Protein AF-0000000080633114 (afdb_homodimer)

Sequence (502 aa):
MRGAGLAALSTALRGDDSQHDGRGGWPYPSLVQVAFDLDGTPLLLLSTLADHTKNIARDPRVGLLFDGTAGLAEPLSGPRLSVLGRAERSEEPRHRARFLARHPGAGLYAGFADFSLYAVSVERAHLVAGFGRVRWLDRAELMLPAIPMALAEAEKAILSHMNADHADALRLYATVLAGRSADGAGSWTMTGIDPDGCDLRRSGEMARVDFDHGVENPEDARVTLAGLARQARRSAPGAADGSVDSDDRDGMRGAGLAALSTALRGDDSQHDGRGGWPYPSLVQVAFDLDGTPLLLLSTLADHTKNIARDPRVGLLFDGTAGLAEPLSGPRLSVLGRAERSEEPRHRARFLARHPGAGLYAGFADFSLYAVSVERAHLVAGFGRVRWLDRAELMLPAIPMALAEAEKAILSHMNADHADALRLYATVLAGRSADGAGSWTMTGIDPDGCDLRRSGEMARVDFDHGVENPEDARVTLAGLARQARRSAPGAADGSVDSDDRDG

Structure (mmCIF, N/CA/C/O backbone):
data_AF-0000000080633114-model_v1
#
loop_
_entity.id
_entity.type
_entity.pdbx_description
1 polymer 'DUF2470 domain-containing protein'
#
loop_
_atom_site.group_PDB
_atom_site.id
_atom_site.type_symbol
_atom_site.label_atom_id
_atom_site.label_alt_id
_atom_site.label_comp_id
_atom_site.label_asym_id
_atom_site.label_entity_id
_atom_site.label_seq_id
_atom_site.pdbx_PDB_ins_code
_atom_site.Cartn_x
_atom_site.Cartn_y
_atom_site.Cartn_z
_atom_site.occupancy
_atom_site.B_iso_or_equiv
_atom_site.auth_seq_id
_atom_site.auth_comp_id
_atom_site.auth_asym_id
_atom_site.auth_atom_id
_atom_site.pdbx_PDB_model_num
ATOM 1 N N . MET A 1 1 ? -1.569 12.875 -1.617 1 95.38 1 MET A N 1
ATOM 2 C CA . MET A 1 1 ? -0.627 12.539 -0.555 1 95.38 1 MET A CA 1
ATOM 3 C C . MET A 1 1 ? -1.182 12.93 0.811 1 95.38 1 MET A C 1
ATOM 5 O O . MET A 1 1 ? -1.277 12.086 1.709 1 95.38 1 MET A O 1
ATOM 9 N N . ARG A 1 2 ? -1.649 14.141 0.927 1 95.31 2 ARG A N 1
ATOM 10 C CA . ARG A 1 2 ? -2.002 14.648 2.25 1 95.31 2 ARG A CA 1
ATOM 11 C C . ARG A 1 2 ? -3.316 14.047 2.734 1 95.31 2 ARG A C 1
ATOM 13 O O . ARG A 1 2 ? -3.65 14.148 3.916 1 95.31 2 ARG A O 1
ATOM 20 N N . GLY A 1 3 ? -4.078 13.445 1.856 1 94.69 3 GLY A N 1
ATOM 21 C CA . GLY A 1 3 ? -5.285 12.742 2.264 1 94.69 3 GLY A CA 1
ATOM 22 C C . GLY A 1 3 ? -5.016 11.336 2.762 1 94.69 3 GLY A C 1
ATOM 23 O O . GLY A 1 3 ? -5.902 10.688 3.318 1 94.69 3 GLY A O 1
ATOM 24 N N . ALA A 1 4 ? -3.803 10.875 2.617 1 95.56 4 ALA A N 1
ATOM 25 C CA . ALA A 1 4 ? -3.465 9.492 2.951 1 95.56 4 ALA A CA 1
ATOM 26 C C . ALA A 1 4 ? -3.111 9.352 4.43 1 95.56 4 ALA A C 1
ATOM 28 O O . ALA A 1 4 ? -2.43 10.211 4.992 1 95.56 4 ALA A O 1
ATOM 29 N N . GLY A 1 5 ? -3.59 8.25 5.059 1 96.75 5 GLY A N 1
ATOM 30 C CA . GLY A 1 5 ? -3.244 7.961 6.441 1 96.75 5 GLY A CA 1
ATOM 31 C C . GLY A 1 5 ? -2.188 6.883 6.578 1 96.75 5 GLY A C 1
ATOM 32 O O . GLY A 1 5 ? -1.666 6.652 7.672 1 96.75 5 GLY A O 1
ATOM 33 N N . LEU A 1 6 ? -1.907 6.191 5.461 1 97.31 6 LEU A N 1
ATOM 34 C CA . LEU A 1 6 ? -0.927 5.113 5.395 1 97.31 6 LEU A CA 1
ATOM 35 C C . LEU A 1 6 ? 0.023 5.312 4.219 1 97.31 6 LEU A C 1
ATOM 37 O O . LEU A 1 6 ? -0.33 5.965 3.236 1 97.31 6 LEU A O 1
ATOM 41 N N . ALA A 1 7 ? 1.188 4.805 4.297 1 98.69 7 ALA A N 1
ATOM 42 C CA . ALA A 1 7 ? 2.166 4.738 3.213 1 98.69 7 ALA A CA 1
ATOM 43 C C . ALA A 1 7 ? 3.039 3.494 3.338 1 98.69 7 ALA A C 1
ATOM 45 O O . ALA A 1 7 ? 3.188 2.939 4.43 1 98.69 7 ALA A O 1
ATOM 46 N N . ALA A 1 8 ? 3.492 2.984 2.258 1 98.81 8 ALA A N 1
ATOM 47 C CA . ALA A 1 8 ? 4.586 2.014 2.297 1 98.81 8 ALA A CA 1
ATOM 48 C C . ALA A 1 8 ? 5.934 2.713 2.447 1 98.81 8 ALA A C 1
ATOM 50 O O . ALA A 1 8 ? 6.301 3.553 1.622 1 98.81 8 ALA A O 1
ATOM 51 N N . LEU A 1 9 ? 6.613 2.404 3.498 1 98.94 9 LEU A N 1
ATOM 52 C CA . LEU A 1 9 ? 7.934 2.953 3.787 1 98.94 9 LEU A CA 1
ATOM 53 C C . LEU A 1 9 ? 9.031 2.025 3.277 1 98.94 9 LEU A C 1
ATOM 55 O O . LEU A 1 9 ? 9.086 0.853 3.66 1 98.94 9 LEU A O 1
ATOM 59 N N . SER A 1 10 ? 9.836 2.525 2.379 1 98.88 10 SER A N 1
ATOM 60 C CA . SER A 1 10 ? 11.008 1.793 1.913 1 98.88 10 SER A CA 1
ATOM 61 C C . SER A 1 10 ? 12.273 2.271 2.617 1 98.88 10 SER A C 1
ATOM 63 O O . SER A 1 10 ? 12.547 3.473 2.672 1 98.88 10 SER A O 1
ATOM 65 N N . THR A 1 11 ? 12.992 1.374 3.195 1 98.69 11 THR A N 1
ATOM 66 C CA . THR A 1 11 ? 14.297 1.622 3.795 1 98.69 11 THR A CA 1
ATOM 67 C C . THR A 1 11 ? 15.328 0.637 3.26 1 98.69 11 THR A C 1
ATOM 69 O O . THR A 1 11 ? 15 -0.25 2.471 1 98.69 11 THR A O 1
ATOM 72 N N . ALA A 1 12 ? 16.625 0.875 3.555 1 97.19 12 ALA A N 1
ATOM 73 C CA . ALA A 1 12 ? 17.703 -0.071 3.258 1 97.19 12 ALA A CA 1
ATOM 74 C C . ALA A 1 12 ? 18.062 -0.887 4.492 1 97.19 12 ALA A C 1
ATOM 76 O O . ALA A 1 12 ? 18.438 -0.326 5.527 1 97.19 12 ALA A O 1
ATOM 77 N N . LEU A 1 13 ? 17.938 -2.189 4.332 1 95.88 13 LEU A N 1
ATOM 78 C CA . LEU A 1 13 ? 18.281 -3.035 5.469 1 95.88 13 LEU A CA 1
ATOM 79 C C . LEU A 1 13 ? 19.719 -2.783 5.914 1 95.88 13 LEU A C 1
ATOM 81 O O . LEU A 1 13 ? 20.625 -2.67 5.082 1 95.88 13 LEU A O 1
ATOM 85 N N . ARG A 1 14 ? 20.016 -2.607 7.188 1 90.62 14 ARG A N 1
ATOM 86 C CA . ARG A 1 14 ? 21.328 -2.307 7.73 1 90.62 14 ARG A CA 1
ATOM 87 C C . ARG A 1 14 ? 22.25 -3.521 7.645 1 90.62 14 ARG A C 1
ATOM 89 O O . ARG A 1 14 ? 23.469 -3.377 7.562 1 90.62 14 ARG A O 1
ATOM 96 N N . GLY A 1 15 ? 21.859 -4.668 7.297 1 77.56 15 GLY A N 1
ATOM 97 C CA . GLY A 1 15 ? 22.703 -5.855 7.324 1 77.56 15 GLY A CA 1
ATOM 98 C C . GLY A 1 15 ? 23.312 -6.121 8.688 1 77.56 15 GLY A C 1
ATOM 99 O O . GLY A 1 15 ? 23.203 -5.293 9.594 1 77.56 15 GLY A O 1
ATOM 100 N N . ASP A 1 16 ? 23.453 -7.281 9.062 1 66.81 16 ASP A N 1
ATOM 101 C CA . ASP A 1 16 ? 24.25 -7.605 10.25 1 66.81 16 ASP A CA 1
ATOM 102 C C . ASP A 1 16 ? 25.734 -7.691 9.906 1 66.81 16 ASP A C 1
ATOM 104 O O . ASP A 1 16 ? 26.156 -8.602 9.195 1 66.81 16 ASP A O 1
ATOM 108 N N . ASP A 1 17 ? 26.406 -6.52 10.016 1 55 17 ASP A N 1
ATOM 109 C CA . ASP A 1 17 ? 27.844 -6.453 9.734 1 55 17 ASP A CA 1
ATOM 110 C C . ASP A 1 17 ? 28.547 -7.711 10.219 1 55 17 ASP A C 1
ATOM 112 O O . ASP A 1 17 ? 29.531 -8.148 9.609 1 55 17 ASP A O 1
ATOM 116 N N . SER A 1 18 ? 28.047 -8.172 11.328 1 53.62 18 SER A N 1
ATOM 117 C CA . SER A 1 18 ? 28.75 -9.312 11.898 1 53.62 18 SER A CA 1
ATOM 118 C C . SER A 1 18 ? 28.469 -10.594 11.125 1 53.62 18 SER A C 1
ATOM 120 O O . SER A 1 18 ? 29.281 -11.523 11.117 1 53.62 18 SER A O 1
ATOM 122 N N . GLN A 1 19 ? 27.312 -10.578 10.422 1 54.69 19 GLN A N 1
ATOM 123 C CA . GLN A 1 19 ? 26.938 -11.867 9.852 1 54.69 19 GLN A CA 1
ATOM 124 C C . GLN A 1 19 ? 27.109 -11.875 8.336 1 54.69 19 GLN A C 1
ATOM 126 O O . GLN A 1 19 ? 27.047 -12.93 7.703 1 54.69 19 GLN A O 1
ATOM 131 N N . HIS A 1 20 ? 27.812 -10.875 7.855 1 53.91 20 HIS A N 1
ATOM 132 C CA . HIS A 1 20 ? 28.031 -10.797 6.414 1 53.91 20 HIS A CA 1
ATOM 133 C C . HIS A 1 20 ? 26.906 -11.461 5.645 1 53.91 20 HIS A C 1
ATOM 135 O O . HIS A 1 20 ? 27.141 -12.234 4.715 1 53.91 20 HIS A O 1
ATOM 141 N N . ASP A 1 21 ? 25.719 -11.383 6.137 1 64.19 21 ASP A N 1
ATOM 142 C CA . ASP A 1 21 ? 24.609 -12.164 5.602 1 64.19 21 ASP A CA 1
ATOM 143 C C . ASP A 1 21 ? 24.109 -11.586 4.281 1 64.19 21 ASP A C 1
ATOM 145 O O . ASP A 1 21 ? 23.141 -12.078 3.707 1 64.19 21 ASP A O 1
ATOM 149 N N . GLY A 1 22 ? 25.016 -10.578 3.729 1 72.69 22 GLY A N 1
ATOM 150 C CA . GLY A 1 22 ? 24.703 -10.039 2.412 1 72.69 22 GLY A CA 1
ATOM 151 C C . GLY A 1 22 ? 23.375 -9.305 2.361 1 72.69 22 GLY A C 1
ATOM 152 O O . GLY A 1 22 ? 22.828 -9.062 1.282 1 72.69 22 GLY A O 1
ATOM 153 N N . ARG A 1 23 ? 22.953 -8.914 3.572 1 81.06 23 ARG A N 1
ATOM 154 C CA . ARG A 1 23 ? 21.625 -8.32 3.605 1 81.06 23 ARG A CA 1
ATOM 155 C C . ARG A 1 23 ? 21.703 -6.797 3.604 1 81.06 23 ARG A C 1
ATOM 157 O O . ARG A 1 23 ? 20.703 -6.117 3.363 1 81.06 23 ARG A O 1
ATOM 164 N N . GLY A 1 24 ? 22.922 -6.297 3.807 1 88.81 24 GLY A N 1
ATOM 165 C CA . GLY A 1 24 ? 23.078 -4.848 3.828 1 88.81 24 GLY A CA 1
ATOM 166 C C . GLY A 1 24 ? 22.641 -4.188 2.533 1 88.81 24 GLY A C 1
ATOM 167 O O . GLY A 1 24 ? 22.984 -4.656 1.446 1 88.81 24 GLY A O 1
ATOM 168 N N . GLY A 1 25 ? 21.75 -3.133 2.744 1 91.81 25 GLY A N 1
ATOM 169 C CA . GLY A 1 25 ? 21.328 -2.373 1.574 1 91.81 25 GLY A CA 1
ATOM 170 C C . GLY A 1 25 ? 20.109 -2.943 0.893 1 91.81 25 GLY A C 1
ATOM 171 O O . GLY A 1 25 ? 19.562 -2.344 -0.042 1 91.81 25 GLY A O 1
ATOM 172 N N . TRP A 1 26 ? 19.656 -4.129 1.347 1 96.25 26 TRP A N 1
ATOM 173 C CA . TRP A 1 26 ? 18.469 -4.727 0.742 1 96.25 26 TRP A CA 1
ATOM 174 C C . TRP A 1 26 ? 17.25 -3.809 0.894 1 96.25 26 TRP A C 1
ATOM 176 O O . TRP A 1 26 ? 17 -3.293 1.983 1 96.25 26 TRP A O 1
ATOM 186 N N . PRO A 1 27 ? 16.578 -3.523 -0.233 1 97.94 27 PRO A N 1
ATOM 187 C CA . PRO A 1 27 ? 15.352 -2.744 -0.084 1 97.94 27 PRO A CA 1
ATOM 188 C C . PRO A 1 27 ? 14.336 -3.412 0.847 1 97.94 27 PRO A C 1
ATOM 190 O O . PRO A 1 27 ? 13.992 -4.578 0.652 1 97.94 27 PRO A O 1
ATOM 193 N N . TYR A 1 28 ? 13.891 -2.709 1.896 1 98.19 28 TYR A N 1
ATOM 194 C CA . TYR A 1 28 ? 13 -3.234 2.924 1 98.19 28 TYR A CA 1
ATOM 195 C C . TYR A 1 28 ? 11.734 -2.391 3.033 1 98.19 28 TYR A C 1
ATOM 197 O O . TYR A 1 28 ? 11.789 -1.24 3.475 1 98.19 28 TYR A O 1
ATOM 205 N N . PRO A 1 29 ? 10.594 -2.936 2.578 1 98.81 29 PRO A N 1
ATOM 206 C CA . PRO A 1 29 ? 9.328 -2.213 2.686 1 98.81 29 PRO A CA 1
ATOM 207 C C . PRO A 1 29 ? 8.586 -2.516 3.984 1 98.81 29 PRO A C 1
ATOM 209 O O . PRO A 1 29 ? 8.648 -3.639 4.488 1 98.81 29 PRO A O 1
ATOM 212 N N . SER A 1 30 ? 7.918 -1.579 4.516 1 98.12 30 SER A N 1
ATOM 213 C CA . SER A 1 30 ? 7.043 -1.712 5.676 1 98.12 30 SER A CA 1
ATOM 214 C C . SER A 1 30 ? 5.848 -0.77 5.578 1 98.12 30 SER A C 1
ATOM 216 O O . SER A 1 30 ? 5.82 0.12 4.727 1 98.12 30 SER A O 1
ATOM 218 N N . LEU A 1 31 ? 4.84 -1.037 6.328 1 97.94 31 LEU A N 1
ATOM 219 C CA . LEU A 1 31 ? 3.652 -0.189 6.383 1 97.94 31 LEU A CA 1
ATOM 220 C C . LEU A 1 31 ? 3.727 0.774 7.562 1 97.94 31 LEU A C 1
ATOM 222 O O . LEU A 1 31 ? 4.07 0.372 8.68 1 97.94 31 LEU A O 1
ATOM 226 N N . VAL A 1 32 ? 3.418 2.061 7.312 1 98 32 VAL A N 1
ATOM 227 C CA . VAL A 1 32 ? 3.449 3.041 8.391 1 98 32 VAL A CA 1
ATOM 228 C C . VAL A 1 32 ? 2.207 3.928 8.32 1 98 32 VAL A C 1
ATOM 230 O O . VAL A 1 32 ? 1.637 4.121 7.242 1 98 32 VAL A O 1
ATOM 233 N N . GLN A 1 33 ? 1.797 4.41 9.461 1 97.31 33 GLN A N 1
ATOM 234 C CA . GLN A 1 33 ? 0.871 5.539 9.5 1 97.31 33 GLN A CA 1
ATOM 235 C C . GLN A 1 33 ? 1.598 6.855 9.242 1 97.31 33 GLN A C 1
ATOM 237 O O . GLN A 1 33 ? 2.736 7.039 9.68 1 97.31 33 GLN A O 1
ATOM 242 N N . VAL A 1 34 ? 0.891 7.746 8.539 1 98.62 34 VAL A N 1
ATOM 243 C CA . VAL A 1 34 ? 1.531 9.016 8.203 1 98.62 34 VAL A CA 1
ATOM 244 C C . VAL A 1 34 ? 0.602 10.172 8.555 1 98.62 34 VAL A C 1
ATOM 246 O O . VAL A 1 34 ? -0.614 10.078 8.367 1 98.62 34 VAL A O 1
ATOM 249 N N . ALA A 1 35 ? 1.09 11.164 9.125 1 98.69 35 ALA A N 1
ATOM 250 C CA . ALA A 1 35 ? 0.509 12.5 9.227 1 98.69 35 ALA A CA 1
ATOM 251 C C . ALA A 1 35 ? 1.38 13.531 8.516 1 98.69 35 ALA A C 1
ATOM 253 O O . ALA A 1 35 ? 2.391 13.18 7.898 1 98.69 35 ALA A O 1
ATOM 254 N N . PHE A 1 36 ? 0.929 14.758 8.523 1 98.75 36 PHE A N 1
ATOM 255 C CA . PHE A 1 36 ? 1.673 15.781 7.805 1 98.75 36 PHE A CA 1
ATOM 256 C C . PHE A 1 36 ? 1.752 17.062 8.625 1 98.75 36 PHE A C 1
ATOM 258 O O . PHE A 1 36 ? 0.8 17.422 9.32 1 98.75 36 PHE A O 1
ATOM 265 N N . ASP A 1 37 ? 2.918 17.703 8.555 1 98.56 37 ASP A N 1
ATOM 266 C CA . ASP A 1 37 ? 2.994 19.078 9.031 1 98.56 37 ASP A CA 1
ATOM 267 C C . ASP A 1 37 ? 2.24 20.031 8.094 1 98.56 37 ASP A C 1
ATOM 269 O O . ASP A 1 37 ? 1.74 19.609 7.047 1 98.56 37 ASP A O 1
ATOM 273 N N . LEU A 1 38 ? 2.176 21.328 8.461 1 98.25 38 LEU A N 1
ATOM 274 C CA . LEU A 1 38 ? 1.358 22.281 7.73 1 98.25 38 LEU A CA 1
ATOM 275 C C . LEU A 1 38 ? 1.918 22.516 6.332 1 98.25 38 LEU A C 1
ATOM 277 O O . LEU A 1 38 ? 1.177 22.875 5.414 1 98.25 38 LEU A O 1
ATOM 281 N N . ASP A 1 39 ? 3.223 22.328 6.168 1 97.56 39 ASP A N 1
ATOM 282 C CA . ASP A 1 39 ? 3.828 22.562 4.859 1 97.56 39 ASP A CA 1
ATOM 283 C C . ASP A 1 39 ? 3.826 21.297 4.016 1 97.56 39 ASP A C 1
ATOM 285 O O . ASP A 1 39 ? 4.383 21.266 2.912 1 97.56 39 ASP A O 1
ATOM 289 N N . GLY A 1 40 ? 3.32 20.156 4.535 1 97.88 40 GLY A N 1
ATOM 290 C CA . GLY A 1 40 ? 3.24 18.922 3.768 1 97.88 40 GLY A CA 1
ATOM 291 C C . GLY A 1 40 ? 4.297 17.906 4.156 1 97.88 40 GLY A C 1
ATOM 292 O O . GLY A 1 40 ? 4.332 16.797 3.617 1 97.88 40 GLY A O 1
ATOM 293 N N . THR A 1 41 ? 5.18 18.25 5.109 1 98.56 41 THR A N 1
ATOM 294 C CA . THR A 1 41 ? 6.211 17.312 5.559 1 98.56 41 THR A CA 1
ATOM 295 C C . THR A 1 41 ? 5.586 16.062 6.16 1 98.56 41 THR A C 1
ATOM 297 O O . THR A 1 41 ? 4.785 16.141 7.094 1 98.56 41 THR A O 1
ATOM 300 N N . PRO A 1 42 ? 5.961 14.875 5.625 1 98.88 42 PRO A N 1
ATOM 301 C CA . PRO A 1 42 ? 5.438 13.648 6.23 1 98.88 42 PRO A CA 1
ATOM 302 C C . PRO A 1 42 ? 5.98 13.406 7.637 1 98.88 42 PRO A C 1
ATOM 304 O O . PRO A 1 42 ? 7.16 13.656 7.898 1 98.88 42 PRO A O 1
ATOM 307 N N . LEU A 1 43 ? 5.074 13.031 8.508 1 98.94 43 LEU A N 1
ATOM 308 C CA . LEU A 1 43 ? 5.398 12.695 9.891 1 98.94 43 LEU A CA 1
ATOM 309 C C . LEU A 1 43 ? 5.117 11.219 10.164 1 98.94 43 LEU A C 1
ATOM 311 O O . LEU A 1 43 ? 4.078 10.695 9.758 1 98.94 43 LEU A O 1
ATOM 315 N N . LEU A 1 44 ? 6.051 10.594 10.852 1 98.88 44 LEU A N 1
ATOM 316 C CA . LEU A 1 44 ? 5.949 9.188 11.219 1 98.88 44 LEU A CA 1
ATOM 317 C C . LEU A 1 44 ? 6.125 9.008 12.727 1 98.88 44 LEU A C 1
ATOM 319 O O . LEU A 1 44 ? 6.832 9.781 13.367 1 98.88 44 LEU A O 1
ATOM 323 N N . LEU A 1 45 ? 5.457 8.07 13.289 1 98.56 45 LEU A N 1
ATOM 324 C CA . LEU A 1 45 ? 5.688 7.598 14.648 1 98.56 45 LEU A CA 1
ATOM 325 C C . LEU A 1 45 ? 6.23 6.176 14.656 1 98.56 45 LEU A C 1
ATOM 327 O O . LEU A 1 45 ? 5.508 5.23 14.328 1 98.56 45 LEU A O 1
ATOM 331 N N . LEU A 1 46 ? 7.539 6.062 15.031 1 97.94 46 LEU A N 1
ATOM 332 C CA . LEU A 1 46 ? 8.227 4.793 14.836 1 97.94 46 LEU A CA 1
ATOM 333 C C . LEU A 1 46 ? 8.828 4.289 16.141 1 97.94 46 LEU A C 1
ATOM 335 O O . LEU A 1 46 ? 9.312 5.078 16.953 1 97.94 46 LEU A O 1
ATOM 339 N N . SER A 1 47 ? 8.836 3.016 16.297 1 96.38 47 SER A N 1
ATOM 340 C CA . SER A 1 47 ? 9.492 2.365 17.422 1 96.38 47 SER A CA 1
ATOM 341 C C . SER A 1 47 ? 10.953 2.051 17.109 1 96.38 47 SER A C 1
ATOM 343 O O . SER A 1 47 ? 11.266 1.564 16.016 1 96.38 47 SER A O 1
ATOM 345 N N . THR A 1 48 ? 11.805 2.262 18.062 1 95.12 48 THR A N 1
ATOM 346 C CA . THR A 1 48 ? 13.219 1.939 17.891 1 95.12 48 THR A CA 1
ATOM 347 C C . THR A 1 48 ? 13.422 0.428 17.828 1 95.12 48 THR A C 1
ATOM 349 O O . THR A 1 48 ? 14.5 -0.04 17.438 1 95.12 48 THR A O 1
ATOM 352 N N . LEU A 1 49 ? 12.391 -0.317 18.141 1 94 49 LEU A N 1
ATOM 353 C CA . LEU A 1 49 ? 12.477 -1.772 18.094 1 94 49 LEU A CA 1
ATOM 354 C C . LEU A 1 49 ? 12.211 -2.281 16.672 1 94 49 LEU A C 1
ATOM 356 O O . LEU A 1 49 ? 12.539 -3.426 16.344 1 94 49 LEU A O 1
ATOM 360 N N . ALA A 1 50 ? 11.594 -1.479 15.891 1 94.75 50 ALA A N 1
ATOM 361 C CA . ALA A 1 50 ? 11.219 -1.889 14.539 1 94.75 50 ALA A CA 1
ATOM 362 C C . ALA A 1 50 ? 12.438 -1.902 13.617 1 94.75 50 ALA A C 1
ATOM 364 O O . ALA A 1 50 ? 13.297 -1.025 13.703 1 94.75 50 ALA A O 1
ATOM 365 N N . ASP A 1 51 ? 12.492 -2.83 12.672 1 94.31 51 ASP A N 1
ATOM 366 C CA . ASP A 1 51 ? 13.609 -2.957 11.742 1 94.31 51 ASP A CA 1
ATOM 367 C C . ASP A 1 51 ? 13.758 -1.696 10.891 1 94.31 51 ASP A C 1
ATOM 369 O O . ASP A 1 51 ? 14.867 -1.229 10.648 1 94.31 51 ASP A O 1
ATOM 373 N N . HIS A 1 52 ? 12.617 -1.138 10.453 1 97.31 52 HIS A N 1
ATOM 374 C CA . HIS A 1 52 ? 12.727 0.045 9.602 1 97.31 52 HIS A CA 1
ATOM 375 C C . HIS A 1 52 ? 13.352 1.212 10.367 1 97.31 52 HIS A C 1
ATOM 377 O O . HIS A 1 52 ? 14.023 2.055 9.773 1 97.31 52 HIS A O 1
ATOM 383 N N . THR A 1 53 ? 13.086 1.307 11.695 1 97.88 53 THR A N 1
ATOM 384 C CA . THR A 1 53 ? 13.68 2.379 12.484 1 97.88 53 THR A CA 1
ATOM 385 C C . THR A 1 53 ? 15.188 2.166 12.633 1 97.88 53 THR A C 1
ATOM 387 O O . THR A 1 53 ? 15.969 3.113 12.523 1 97.88 53 THR A O 1
ATOM 390 N N . LYS A 1 54 ? 15.578 0.919 12.867 1 96.75 54 LYS A N 1
ATOM 391 C CA . LYS A 1 54 ? 17 0.588 12.922 1 96.75 54 LYS A CA 1
ATOM 392 C C . LYS A 1 54 ? 17.688 0.872 11.594 1 96.75 54 LYS A C 1
ATOM 394 O O . LYS A 1 54 ? 18.828 1.351 11.555 1 96.75 54 LYS A O 1
ATOM 399 N N . ASN A 1 55 ? 17.047 0.574 10.492 1 97.5 55 ASN A N 1
ATOM 400 C CA . ASN A 1 55 ? 17.562 0.911 9.172 1 97.5 55 ASN A CA 1
ATOM 401 C C . ASN A 1 55 ? 17.781 2.414 9.023 1 97.5 55 ASN A C 1
ATOM 403 O O . ASN A 1 55 ? 18.844 2.844 8.562 1 97.5 55 ASN A O 1
ATOM 407 N N . ILE A 1 56 ? 16.797 3.18 9.445 1 98.31 56 ILE A N 1
ATOM 408 C CA . ILE A 1 56 ? 16.828 4.633 9.312 1 98.31 56 ILE A CA 1
ATOM 409 C C . ILE A 1 56 ? 17.984 5.199 10.133 1 98.31 56 ILE A C 1
ATOM 411 O O . ILE A 1 56 ? 18.641 6.152 9.703 1 98.31 56 ILE A O 1
ATOM 415 N N . ALA A 1 57 ? 18.219 4.609 11.297 1 97.44 57 ALA A N 1
ATOM 416 C CA . ALA A 1 57 ? 19.328 5.047 12.141 1 97.44 57 ALA A CA 1
ATOM 417 C C . ALA A 1 57 ? 20.656 4.887 11.422 1 97.44 57 ALA A C 1
ATOM 419 O O . ALA A 1 57 ? 21.578 5.68 11.625 1 97.44 57 ALA A O 1
ATOM 420 N N . ARG A 1 58 ? 20.781 3.891 10.562 1 95.75 58 ARG A N 1
ATOM 421 C CA . ARG A 1 58 ? 22 3.627 9.82 1 95.75 58 ARG A CA 1
ATOM 422 C C . ARG A 1 58 ? 22.047 4.449 8.531 1 95.75 58 ARG A C 1
ATOM 424 O O . ARG A 1 58 ? 23.109 4.957 8.156 1 95.75 58 ARG A O 1
ATOM 431 N N . ASP A 1 59 ? 21 4.535 7.844 1 96.69 59 ASP A N 1
ATOM 432 C CA . ASP A 1 59 ? 20.828 5.289 6.605 1 96.69 59 ASP A CA 1
ATOM 433 C C . ASP A 1 59 ? 19.484 6.008 6.578 1 96.69 59 ASP A C 1
ATOM 435 O O . ASP A 1 59 ? 18.438 5.379 6.375 1 96.69 59 ASP A O 1
ATOM 439 N N . PRO A 1 60 ? 19.5 7.359 6.754 1 98.06 60 PRO A N 1
ATOM 440 C CA . PRO A 1 60 ? 18.234 8.086 6.93 1 98.06 60 PRO A CA 1
ATOM 441 C C . PRO A 1 60 ? 17.453 8.242 5.629 1 98.06 60 PRO A C 1
ATOM 443 O O . PRO A 1 60 ? 16.344 8.766 5.633 1 98.06 60 PRO A O 1
ATOM 446 N N . ARG A 1 61 ? 18.031 7.773 4.426 1 98.06 61 ARG A N 1
ATOM 447 C CA . ARG A 1 61 ? 17.312 7.836 3.156 1 98.06 61 ARG A CA 1
ATOM 448 C C . ARG A 1 61 ? 16.125 6.887 3.154 1 98.06 61 ARG A C 1
ATOM 450 O O . ARG A 1 61 ? 16.266 5.707 3.492 1 98.06 61 ARG A O 1
ATOM 457 N N . VAL A 1 62 ? 14.953 7.426 2.834 1 98.81 62 VAL A N 1
ATOM 458 C CA . VAL A 1 62 ? 13.742 6.621 2.799 1 98.81 62 VAL A CA 1
ATOM 459 C C . VAL A 1 62 ? 12.922 6.969 1.557 1 98.81 62 VAL A C 1
ATOM 461 O O . VAL A 1 62 ? 13.164 7.996 0.915 1 98.81 62 VAL A O 1
ATOM 464 N N . GLY A 1 63 ? 12.07 6.098 1.157 1 98.81 63 GLY A N 1
ATOM 465 C CA . GLY A 1 63 ? 10.992 6.324 0.209 1 98.81 63 GLY A CA 1
ATOM 466 C C . GLY A 1 63 ? 9.617 6.043 0.79 1 98.81 63 GLY A C 1
ATOM 467 O O . GLY A 1 63 ? 9.438 5.078 1.537 1 98.81 63 GLY A O 1
ATOM 468 N N . LEU A 1 64 ? 8.664 6.871 0.524 1 98.94 64 LEU A N 1
ATOM 469 C CA . LEU A 1 64 ? 7.27 6.68 0.908 1 98.94 64 LEU A CA 1
ATOM 470 C C . LEU A 1 64 ? 6.379 6.566 -0.323 1 98.94 64 LEU A C 1
ATOM 472 O O . LEU A 1 64 ? 6.383 7.449 -1.183 1 98.94 64 LEU A O 1
ATOM 476 N N . LEU A 1 65 ? 5.625 5.449 -0.462 1 98.88 65 LEU A N 1
ATOM 477 C CA . LEU A 1 65 ? 4.648 5.285 -1.533 1 98.88 65 LEU A CA 1
ATOM 478 C C . LEU A 1 65 ? 3.244 5.613 -1.04 1 98.88 65 LEU A C 1
ATOM 480 O O . LEU A 1 65 ? 2.754 5 -0.09 1 98.88 65 LEU A O 1
ATOM 484 N N . PHE A 1 66 ? 2.67 6.59 -1.608 1 98.38 66 PHE A N 1
ATOM 485 C CA . PHE A 1 66 ? 1.263 6.918 -1.409 1 98.38 66 PHE A CA 1
ATOM 486 C C . PHE A 1 66 ? 0.415 6.387 -2.559 1 98.38 66 PHE A C 1
ATOM 488 O O . PHE A 1 66 ? 0.604 6.781 -3.711 1 98.38 66 PHE A O 1
ATOM 495 N N . ASP A 1 67 ? -0.48 5.516 -2.217 1 96.75 67 ASP A N 1
ATOM 496 C CA . ASP A 1 67 ? -1.302 4.785 -3.178 1 96.75 67 ASP A CA 1
ATOM 497 C C . ASP A 1 67 ? -2.703 5.387 -3.268 1 96.75 67 ASP A C 1
ATOM 499 O O . ASP A 1 67 ? -3.498 5.262 -2.334 1 96.75 67 ASP A O 1
ATOM 503 N N . GLY A 1 68 ? -3.02 6.039 -4.367 1 94.19 68 GLY A N 1
ATOM 504 C CA . GLY A 1 68 ? -4.328 6.625 -4.598 1 94.19 68 GLY A CA 1
ATOM 505 C C . GLY A 1 68 ? -5.207 5.785 -5.508 1 94.19 68 GLY A C 1
ATOM 506 O O . GLY A 1 68 ? -6.039 6.324 -6.242 1 94.19 68 GLY A O 1
ATOM 507 N N . THR A 1 69 ? -5.031 4.445 -5.484 1 92.12 69 THR A N 1
ATOM 508 C CA . THR A 1 69 ? -5.688 3.617 -6.488 1 92.12 69 THR A CA 1
ATOM 509 C C . THR A 1 69 ? -6.871 2.865 -5.887 1 92.12 69 THR A C 1
ATOM 511 O O . THR A 1 69 ? -7.547 2.104 -6.578 1 92.12 69 THR A O 1
ATOM 514 N N . ALA A 1 70 ? -7.141 3.076 -4.633 1 85.94 70 ALA A N 1
ATOM 515 C CA . ALA A 1 70 ? -8.203 2.336 -3.955 1 85.94 70 ALA A CA 1
ATOM 516 C C . ALA A 1 70 ? -9.531 2.492 -4.684 1 85.94 70 ALA A C 1
ATOM 518 O O . ALA A 1 70 ? -9.898 3.598 -5.098 1 85.94 70 ALA A O 1
ATOM 519 N N . GLY A 1 71 ? -10.234 1.387 -4.93 1 81.31 71 GLY A N 1
ATOM 520 C CA . GLY A 1 71 ? -11.578 1.414 -5.488 1 81.31 71 GLY A CA 1
ATOM 521 C C . GLY A 1 71 ? -11.594 1.337 -7.004 1 81.31 71 GLY A C 1
ATOM 522 O O . GLY A 1 71 ? -12.656 1.206 -7.609 1 81.31 71 GLY A O 1
ATOM 523 N N . LEU A 1 72 ? -10.461 1.379 -7.621 1 87.12 72 LEU A N 1
ATOM 524 C CA . LEU A 1 72 ? -10.406 1.315 -9.078 1 87.12 72 LEU A CA 1
ATOM 525 C C . LEU A 1 72 ? -10.391 -0.132 -9.562 1 87.12 72 LEU A C 1
ATOM 527 O O . LEU A 1 72 ? -9.695 -0.972 -8.984 1 87.12 72 LEU A O 1
ATOM 531 N N . ALA A 1 73 ? -11.109 -0.413 -10.602 1 84.5 73 ALA A N 1
ATOM 532 C CA . ALA A 1 73 ? -11.117 -1.741 -11.211 1 84.5 73 ALA A CA 1
ATOM 533 C C . ALA A 1 73 ? -9.75 -2.094 -11.781 1 84.5 73 ALA A C 1
ATOM 535 O O . ALA A 1 73 ? -9.32 -3.246 -11.711 1 84.5 73 ALA A O 1
ATOM 536 N N . GLU A 1 74 ? -9.133 -1.027 -12.312 1 89.31 74 GLU A N 1
ATOM 537 C CA . GLU A 1 74 ? -7.75 -1.118 -12.789 1 89.31 74 GLU A CA 1
ATOM 538 C C . GLU A 1 74 ? -6.828 -0.22 -11.969 1 89.31 74 GLU A C 1
ATOM 540 O O . GLU A 1 74 ? -6.609 0.941 -12.328 1 89.31 74 GLU A O 1
ATOM 545 N N . PRO A 1 75 ? -6.285 -0.757 -10.961 1 89.75 75 PRO A N 1
ATOM 546 C CA . PRO A 1 75 ? -5.562 0.079 -10 1 89.75 75 PRO A CA 1
ATOM 547 C C . PRO A 1 75 ? -4.434 0.881 -10.648 1 89.75 75 PRO A C 1
ATOM 549 O O . PRO A 1 75 ? -4.234 2.051 -10.32 1 89.75 75 PRO A O 1
ATOM 552 N N . LEU A 1 76 ? -3.752 0.306 -11.633 1 91.12 76 LEU A N 1
ATOM 553 C CA . LEU A 1 76 ? -2.57 0.975 -12.172 1 91.12 76 LEU A CA 1
ATOM 554 C C . LEU A 1 76 ? -2.969 2.143 -13.07 1 91.12 76 LEU A C 1
ATOM 556 O O . LEU A 1 76 ? -2.113 2.914 -13.508 1 91.12 76 LEU A O 1
ATOM 560 N N . SER A 1 77 ? -4.238 2.314 -13.25 1 91.25 77 SER A N 1
ATOM 561 C CA . SER A 1 77 ? -4.723 3.504 -13.945 1 91.25 77 SER A CA 1
ATOM 562 C C . SER A 1 77 ? -4.844 4.688 -12.992 1 91.25 77 SER A C 1
ATOM 564 O O . SER A 1 77 ? -5.012 5.828 -13.43 1 91.25 77 SER A O 1
ATOM 566 N N . GLY A 1 78 ? -4.742 4.457 -11.719 1 93.62 78 GLY A N 1
ATOM 567 C CA . GLY A 1 78 ? -4.867 5.512 -10.727 1 93.62 78 GLY A CA 1
ATOM 568 C C . GLY A 1 78 ? -3.537 6.141 -10.352 1 93.62 78 GLY A C 1
ATOM 569 O O . GLY A 1 78 ? -2.479 5.656 -10.758 1 93.62 78 GLY A O 1
ATOM 570 N N . PRO A 1 79 ? -3.609 7.215 -9.594 1 95.62 79 PRO A N 1
ATOM 571 C CA . PRO A 1 79 ? -2.385 7.934 -9.234 1 95.62 79 PRO A CA 1
ATOM 572 C C . PRO A 1 79 ? -1.62 7.266 -8.094 1 95.62 79 PRO A C 1
ATOM 574 O O . PRO A 1 79 ? -2.23 6.668 -7.203 1 95.62 79 PRO A O 1
ATOM 577 N N . ARG A 1 80 ? -0.322 7.324 -8.148 1 95.94 80 ARG A N 1
ATOM 578 C CA . ARG A 1 80 ? 0.574 6.961 -7.059 1 95.94 80 ARG A CA 1
ATOM 579 C C . ARG A 1 80 ? 1.764 7.91 -6.984 1 95.94 80 ARG A C 1
ATOM 581 O O . ARG A 1 80 ? 2.16 8.5 -7.996 1 95.94 80 ARG A O 1
ATOM 588 N N . LEU A 1 81 ? 2.23 8.109 -5.84 1 98.12 81 LEU A N 1
ATOM 589 C CA . LEU A 1 81 ? 3.316 9.047 -5.586 1 98.12 81 LEU A CA 1
ATOM 590 C C . LEU A 1 81 ? 4.391 8.414 -4.711 1 98.12 81 LEU A C 1
ATOM 592 O O . LEU A 1 81 ? 4.102 7.941 -3.609 1 98.12 81 LEU A O 1
ATOM 596 N N . SER A 1 82 ? 5.586 8.328 -5.227 1 98.5 82 SER A N 1
ATOM 597 C CA . SER A 1 82 ? 6.762 7.953 -4.449 1 98.5 82 SER A CA 1
ATOM 598 C C . SER A 1 82 ? 7.543 9.18 -3.994 1 98.5 82 SER A C 1
ATOM 600 O O . SER A 1 82 ? 8.047 9.945 -4.82 1 98.5 82 SER A O 1
ATOM 602 N N . VAL A 1 83 ? 7.629 9.359 -2.709 1 98.69 83 VAL A N 1
ATOM 603 C CA . VAL A 1 83 ? 8.328 10.5 -2.137 1 98.69 83 VAL A CA 1
ATOM 604 C C . VAL A 1 83 ? 9.664 10.055 -1.551 1 98.69 83 VAL A C 1
ATOM 606 O O . VAL A 1 83 ? 9.711 9.164 -0.702 1 98.69 83 VAL A O 1
ATOM 609 N N . LEU A 1 84 ? 10.719 10.672 -2.027 1 98.06 84 LEU A N 1
ATOM 610 C CA . LEU A 1 84 ? 12.055 10.367 -1.538 1 98.06 84 LEU A CA 1
ATOM 611 C C . LEU A 1 84 ? 12.562 11.477 -0.625 1 98.06 84 LEU A C 1
ATOM 613 O O . LEU A 1 84 ? 12.477 12.656 -0.964 1 98.06 84 LEU A O 1
ATOM 617 N N . GLY A 1 85 ? 13.047 11.031 0.532 1 98.31 85 GLY A N 1
ATOM 618 C CA . GLY A 1 85 ? 13.562 11.992 1.492 1 98.31 85 GLY A CA 1
ATOM 619 C C . GLY A 1 85 ? 14.398 11.352 2.586 1 98.31 85 GLY A C 1
ATOM 620 O O . GLY A 1 85 ? 14.836 10.211 2.453 1 98.31 85 GLY A O 1
ATOM 621 N N . ARG A 1 86 ? 14.75 12.148 3.629 1 98.69 86 ARG A N 1
ATOM 622 C CA . ARG A 1 86 ? 15.508 11.688 4.785 1 98.69 86 ARG A CA 1
ATOM 623 C C . ARG A 1 86 ? 14.688 11.812 6.066 1 98.69 86 ARG A C 1
ATOM 625 O O . ARG A 1 86 ? 14.133 12.875 6.348 1 98.69 86 ARG A O 1
ATOM 632 N N . ALA A 1 87 ? 14.57 10.688 6.777 1 98.88 87 ALA A N 1
ATOM 633 C CA . ALA A 1 87 ? 13.82 10.664 8.031 1 98.88 87 ALA A CA 1
ATOM 634 C C . ALA A 1 87 ? 14.727 10.984 9.219 1 98.88 87 ALA A C 1
ATOM 636 O O . ALA A 1 87 ? 15.789 10.367 9.375 1 98.88 87 ALA A O 1
ATOM 637 N N . GLU A 1 88 ? 14.281 11.914 10.016 1 98.44 88 GLU A N 1
ATOM 638 C CA . GLU A 1 88 ? 15 12.273 11.234 1 98.44 88 GLU A CA 1
ATOM 639 C C . GLU A 1 88 ? 14.047 12.461 12.406 1 98.44 88 GLU A C 1
ATOM 641 O O . GLU A 1 88 ? 12.914 12.906 12.227 1 98.44 88 GLU A O 1
ATOM 646 N N . ARG A 1 89 ? 14.547 12.188 13.539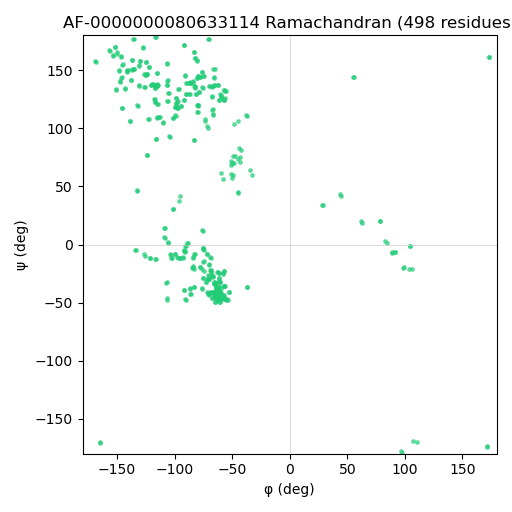 1 98.25 89 ARG A N 1
ATOM 647 C CA . ARG A 1 89 ? 13.742 12.383 14.742 1 98.25 89 ARG A CA 1
ATOM 648 C C . ARG A 1 89 ? 13.375 13.852 14.914 1 98.25 89 ARG A C 1
ATOM 650 O O . ARG A 1 89 ? 14.188 14.742 14.656 1 98.25 89 ARG A O 1
ATOM 657 N N . SER A 1 90 ? 12.148 14.047 15.281 1 98.31 90 SER A N 1
ATOM 658 C CA . SER A 1 90 ? 11.656 15.406 15.516 1 98.31 90 SER A CA 1
ATOM 659 C C . SER A 1 90 ? 11.219 15.594 16.969 1 98.31 90 SER A C 1
ATOM 661 O O . SER A 1 90 ? 10.531 14.742 17.531 1 98.31 90 SER A O 1
ATOM 663 N N . GLU A 1 91 ? 11.594 16.719 17.516 1 96.88 91 GLU A N 1
ATOM 664 C CA . GLU A 1 91 ? 11.164 17.078 18.859 1 96.88 91 GLU A CA 1
ATOM 665 C C . GLU A 1 91 ? 10.156 18.234 18.828 1 96.88 91 GLU A C 1
ATOM 667 O O . GLU A 1 91 ? 9.797 18.781 19.875 1 96.88 91 GLU A O 1
ATOM 672 N N . GLU A 1 92 ? 9.742 18.625 17.656 1 96.94 92 GLU A N 1
ATOM 673 C CA . GLU A 1 92 ? 8.758 19.703 17.5 1 96.94 92 GLU A CA 1
ATOM 674 C C . GLU A 1 92 ? 7.402 19.281 18.047 1 96.94 92 GLU A C 1
ATOM 676 O O . GLU A 1 92 ? 6.758 18.375 17.531 1 96.94 92 GLU A O 1
ATOM 681 N N . PRO A 1 93 ? 6.883 19.938 19.094 1 96.81 93 PRO A N 1
ATOM 682 C CA . PRO A 1 93 ? 5.633 19.531 19.75 1 96.81 93 PRO A CA 1
ATOM 683 C C . PRO A 1 93 ? 4.457 19.469 18.781 1 96.81 93 PRO A C 1
ATOM 685 O O . PRO A 1 93 ? 3.59 18.609 18.906 1 96.81 93 PRO A O 1
ATOM 688 N N . ARG A 1 94 ? 4.422 20.359 17.828 1 97.38 94 ARG A N 1
ATOM 689 C CA . ARG A 1 94 ? 3.326 20.391 16.859 1 97.38 94 ARG A CA 1
ATOM 690 C C . ARG A 1 94 ? 3.266 19.094 16.047 1 97.38 94 ARG A C 1
ATOM 692 O O . ARG A 1 94 ? 2.184 18.656 15.664 1 97.38 94 ARG A O 1
ATOM 699 N N . HIS A 1 95 ? 4.445 18.438 15.781 1 98.56 95 HIS A N 1
ATOM 700 C CA . HIS A 1 95 ? 4.473 17.203 15.016 1 98.56 95 HIS A CA 1
ATOM 701 C C . HIS A 1 95 ? 3.734 16.078 15.75 1 98.56 95 HIS A C 1
ATOM 703 O O . HIS A 1 95 ? 2.943 15.359 15.141 1 98.56 95 HIS A O 1
ATOM 709 N N . ARG A 1 96 ? 3.955 16.016 17.016 1 98 96 ARG A N 1
ATOM 710 C CA . ARG A 1 96 ? 3.273 15 17.828 1 98 96 ARG A CA 1
ATOM 711 C C . ARG A 1 96 ? 1.774 15.273 17.891 1 98 96 ARG A C 1
ATOM 713 O O . ARG A 1 96 ? 0.962 14.359 17.766 1 98 96 ARG A O 1
ATOM 720 N N . ALA A 1 97 ? 1.446 16.5 18.141 1 98.06 97 ALA A N 1
ATOM 721 C CA . ALA A 1 97 ? 0.04 16.875 18.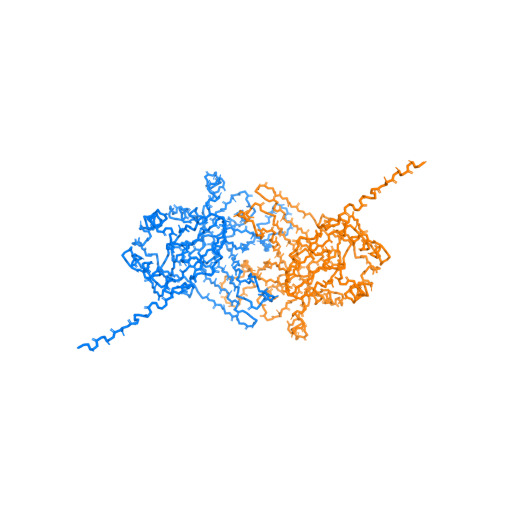25 1 98.06 97 ALA A CA 1
ATOM 722 C C . ALA A 1 97 ? -0.716 16.547 16.969 1 98.06 97 ALA A C 1
ATOM 724 O O . ALA A 1 97 ? -1.804 15.969 17.016 1 98.06 97 ALA A O 1
ATOM 725 N N . ARG A 1 98 ? -0.161 16.875 15.836 1 98.56 98 ARG A N 1
ATOM 726 C CA . ARG A 1 98 ? -0.816 16.641 14.555 1 98.56 98 ARG A CA 1
ATOM 727 C C . ARG A 1 98 ? -0.917 15.148 14.258 1 98.56 98 ARG A C 1
ATOM 729 O O . ARG A 1 98 ? -1.928 14.68 13.727 1 98.56 98 ARG A O 1
ATOM 736 N N . PHE A 1 99 ? 0.166 14.438 14.586 1 98.69 99 PHE A N 1
ATOM 737 C CA . PHE A 1 99 ? 0.125 13 14.367 1 98.69 99 PHE A CA 1
ATOM 738 C C . PHE A 1 99 ? -0.99 12.359 15.18 1 98.69 99 PHE A C 1
ATOM 740 O O . PHE A 1 99 ? -1.773 11.562 14.656 1 98.69 99 PHE A O 1
ATOM 747 N N . LEU A 1 100 ? -1.101 12.719 16.453 1 98 100 LEU A N 1
ATOM 748 C CA . LEU A 1 100 ? -2.057 12.094 17.359 1 98 100 LEU A CA 1
ATOM 749 C C . LEU A 1 100 ? -3.48 12.539 17.031 1 98 100 LEU A C 1
ATOM 751 O O . LEU A 1 100 ? -4.434 11.781 17.234 1 98 100 LEU A O 1
ATOM 755 N N . ALA A 1 101 ? -3.623 13.773 16.547 1 97.69 101 ALA A N 1
ATOM 756 C CA . ALA A 1 101 ? -4.941 14.211 16.094 1 97.69 101 ALA A CA 1
ATOM 757 C C . ALA A 1 101 ? -5.426 13.367 14.914 1 97.69 101 ALA A C 1
ATOM 759 O O . ALA A 1 101 ? -6.598 12.984 14.852 1 97.69 101 ALA A O 1
ATOM 760 N N . ARG A 1 102 ? -4.531 13.039 14.016 1 97.31 102 ARG A N 1
ATOM 761 C CA . ARG A 1 102 ? -4.871 12.273 12.82 1 97.31 102 ARG A CA 1
ATOM 762 C C . ARG A 1 102 ? -5.059 10.797 13.156 1 97.31 102 ARG A C 1
ATOM 764 O O . ARG A 1 102 ? -5.898 10.125 12.555 1 97.31 102 ARG A O 1
ATOM 771 N N . HIS A 1 103 ? -4.223 10.266 14.07 1 97 103 HIS A N 1
ATOM 772 C CA . HIS A 1 103 ? -4.242 8.867 14.484 1 97 103 HIS A CA 1
ATOM 773 C C . HIS A 1 103 ? -4.422 8.742 15.992 1 97 103 HIS A C 1
ATOM 775 O O . HIS A 1 103 ? -3.488 8.359 16.703 1 97 103 HIS A O 1
ATOM 781 N N . PRO A 1 104 ? -5.637 8.938 16.469 1 95.31 104 PRO A N 1
ATOM 782 C CA . PRO A 1 104 ? -5.836 8.93 17.922 1 95.31 104 PRO A CA 1
ATOM 783 C C . PRO A 1 104 ? -5.461 7.598 18.562 1 95.31 104 PRO A C 1
ATOM 785 O O . PRO A 1 104 ? -5.031 7.566 19.719 1 95.31 104 PRO A O 1
ATOM 788 N N . GLY A 1 105 ? -5.566 6.496 17.844 1 93.75 105 GLY A N 1
ATOM 789 C CA . GLY A 1 105 ? -5.184 5.195 18.359 1 93.75 105 GLY A CA 1
ATOM 790 C C . GLY A 1 105 ? -3.713 5.105 18.719 1 93.75 105 GLY A C 1
ATOM 791 O O . GLY A 1 105 ? -3.328 4.301 19.578 1 93.75 105 GLY A O 1
ATOM 792 N N . ALA A 1 106 ? -2.922 5.926 18.109 1 95.44 106 ALA A N 1
ATOM 793 C CA . ALA A 1 106 ? -1.484 5.922 18.375 1 95.44 106 ALA A CA 1
ATOM 794 C C . ALA A 1 106 ? -1.181 6.461 19.766 1 95.44 106 ALA A C 1
ATOM 796 O O . ALA A 1 106 ? -0.077 6.273 20.297 1 95.44 106 ALA A O 1
ATOM 797 N N . GLY A 1 107 ? -2.131 7.148 20.375 1 95.25 107 GLY A N 1
ATOM 798 C CA . GLY A 1 107 ? -1.952 7.637 21.734 1 95.25 107 GLY A CA 1
ATOM 799 C C . GLY A 1 107 ? -1.646 6.531 22.734 1 95.25 107 GLY A C 1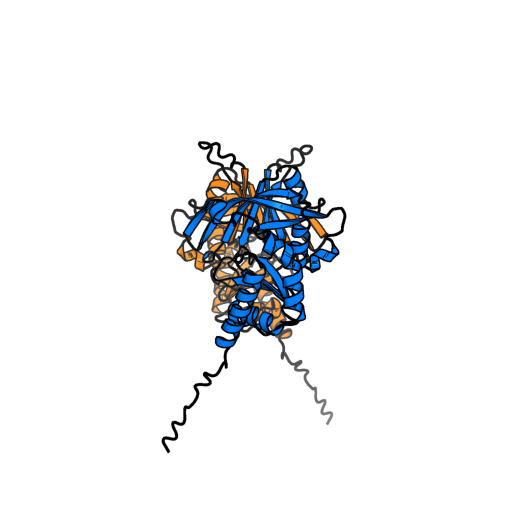
ATOM 800 O O . GLY A 1 107 ? -1.024 6.777 23.766 1 95.25 107 GLY A O 1
ATOM 801 N N . LEU A 1 108 ? -2.025 5.332 22.391 1 91.56 108 LEU A N 1
ATOM 802 C CA . LEU A 1 108 ? -1.829 4.172 23.25 1 91.56 108 LEU A CA 1
ATOM 803 C C . LEU A 1 108 ? -0.347 3.836 23.375 1 91.56 108 LEU A C 1
ATOM 805 O O . LEU A 1 108 ? 0.08 3.27 24.391 1 91.56 108 LEU A O 1
ATOM 809 N N . TYR A 1 109 ? 0.465 4.273 22.359 1 91.81 109 TYR A N 1
ATOM 810 C CA . TYR A 1 109 ? 1.857 3.84 22.406 1 91.81 109 TYR A CA 1
ATOM 811 C C . TYR A 1 109 ? 2.801 5.008 22.156 1 91.81 109 TYR A C 1
ATOM 813 O O . TYR A 1 109 ? 4.02 4.875 22.297 1 91.81 109 TYR A O 1
ATOM 821 N N . ALA A 1 110 ? 2.246 6.133 21.859 1 93.62 110 ALA A N 1
ATOM 822 C CA . ALA A 1 110 ? 3.072 7.285 21.516 1 93.62 110 ALA A CA 1
ATOM 823 C C . ALA A 1 110 ? 3.953 7.699 22.688 1 93.62 110 ALA A C 1
ATOM 825 O O . ALA A 1 110 ? 4.988 8.344 22.5 1 93.62 110 ALA A O 1
ATOM 826 N N . GLY A 1 111 ? 3.549 7.355 23.922 1 92.94 111 GLY A N 1
ATOM 827 C CA . GLY A 1 111 ? 4.289 7.758 25.109 1 92.94 111 GLY A CA 1
ATOM 828 C C . GLY A 1 111 ? 5.332 6.742 25.531 1 92.94 111 GLY A C 1
ATOM 829 O O . GLY A 1 111 ? 6.109 6.992 26.453 1 92.94 111 GLY A O 1
ATOM 830 N N . PHE A 1 112 ? 5.363 5.602 24.875 1 93.56 112 PHE A N 1
ATOM 831 C CA . PHE A 1 112 ? 6.367 4.598 25.203 1 93.56 112 PHE A CA 1
ATOM 832 C C . PHE A 1 112 ? 7.766 5.09 24.844 1 93.56 112 PHE A C 1
ATOM 834 O O . PHE A 1 112 ? 7.941 5.828 23.875 1 93.56 112 PHE A O 1
ATOM 841 N N . ALA A 1 113 ? 8.75 4.637 25.547 1 95.44 113 ALA A N 1
ATOM 842 C CA . ALA A 1 113 ? 10.117 5.121 25.438 1 95.44 113 ALA A CA 1
ATOM 843 C C . ALA A 1 113 ? 10.719 4.762 24.078 1 95.44 113 ALA A C 1
ATOM 845 O O . ALA A 1 113 ? 11.617 5.449 23.578 1 95.44 113 ALA A O 1
ATOM 846 N N . ASP A 1 114 ? 10.242 3.697 23.469 1 95.62 114 ASP A N 1
ATOM 847 C CA . ASP A 1 114 ? 10.844 3.238 22.219 1 95.62 114 ASP A CA 1
ATOM 848 C C . ASP A 1 114 ? 10.172 3.898 21.016 1 95.62 114 ASP A C 1
ATOM 850 O O . ASP A 1 114 ? 10.5 3.586 19.859 1 95.62 114 ASP A O 1
ATOM 854 N N . PHE A 1 115 ? 9.211 4.773 21.281 1 97.19 115 PHE A N 1
ATOM 855 C CA . PHE A 1 115 ? 8.578 5.445 20.156 1 97.19 115 PHE A CA 1
ATOM 856 C C . PHE A 1 115 ? 9.031 6.895 20.062 1 97.19 115 PHE A C 1
ATOM 858 O O . PHE A 1 115 ? 9.188 7.57 21.078 1 97.19 115 PHE A O 1
ATOM 865 N N . SER A 1 116 ? 9.227 7.336 18.844 1 97.88 116 SER A N 1
ATOM 866 C CA . SER A 1 116 ? 9.578 8.727 18.562 1 97.88 116 SER A CA 1
ATOM 867 C C . SER A 1 116 ? 8.953 9.211 17.266 1 97.88 116 SER A C 1
ATOM 869 O O . SER A 1 116 ? 8.656 8.406 16.375 1 97.88 116 SER A O 1
ATOM 871 N N . LEU A 1 117 ? 8.797 10.523 17.25 1 98.62 117 LEU A N 1
ATOM 872 C CA . LEU A 1 117 ? 8.344 11.164 16.016 1 98.62 117 LEU A CA 1
ATOM 873 C C . LEU A 1 117 ? 9.508 11.383 15.055 1 98.62 117 LEU A C 1
ATOM 875 O O . LEU A 1 117 ? 10.602 11.758 15.477 1 98.62 117 LEU A O 1
ATOM 879 N N . TYR A 1 118 ? 9.25 11.055 13.82 1 98.88 118 TYR A N 1
ATOM 880 C CA . TYR A 1 118 ? 10.188 11.344 12.734 1 98.88 118 TYR A CA 1
ATOM 881 C C . TYR A 1 118 ? 9.562 12.258 11.695 1 98.88 118 TYR A C 1
ATOM 883 O O . TYR A 1 118 ? 8.375 12.117 11.367 1 98.88 118 TYR A O 1
ATOM 891 N N . ALA A 1 119 ? 10.281 13.203 11.219 1 98.88 119 ALA A N 1
ATOM 892 C CA . ALA A 1 119 ? 9.922 14.016 10.062 1 98.88 119 ALA A CA 1
ATOM 893 C C . ALA A 1 119 ? 10.758 13.641 8.844 1 98.88 119 ALA A C 1
ATOM 895 O O . ALA A 1 119 ? 11.969 13.406 8.961 1 98.88 119 ALA A O 1
ATOM 896 N N . VAL A 1 120 ? 10.102 13.555 7.707 1 98.88 120 VAL A N 1
ATOM 897 C CA . VAL A 1 120 ? 10.805 13.234 6.469 1 98.88 120 VAL A CA 1
ATOM 898 C C . VAL A 1 120 ? 11.078 14.516 5.684 1 98.88 120 VAL A C 1
ATOM 900 O O . VAL A 1 120 ? 10.148 15.156 5.188 1 98.88 120 VAL A O 1
ATOM 903 N N . SER A 1 121 ? 12.375 14.891 5.613 1 98.38 121 SER A N 1
ATOM 904 C CA . SER A 1 121 ? 12.773 15.984 4.734 1 98.38 121 SER A CA 1
ATOM 905 C C . SER A 1 121 ? 12.742 15.555 3.27 1 98.38 121 SER A C 1
ATOM 907 O O . SER A 1 121 ? 13.656 14.875 2.799 1 98.38 121 SER A O 1
ATOM 909 N N . VAL A 1 122 ? 11.742 16.062 2.527 1 98.06 122 VAL A N 1
ATOM 910 C CA . VAL A 1 122 ? 11.484 15.602 1.164 1 98.06 122 VAL A CA 1
ATOM 911 C C . VAL A 1 122 ? 12.523 16.203 0.216 1 98.06 122 VAL A C 1
ATOM 913 O O . VAL A 1 122 ? 12.805 17.391 0.272 1 98.06 122 VAL A O 1
ATOM 916 N N . GLU A 1 123 ? 13.039 15.383 -0.646 1 96.19 123 GLU A N 1
ATOM 917 C CA . GLU A 1 123 ? 13.984 15.844 -1.66 1 96.19 123 GLU A CA 1
ATOM 918 C C . GLU A 1 123 ? 13.336 15.875 -3.041 1 96.19 123 GLU A C 1
ATOM 920 O O . GLU A 1 123 ? 13.445 16.875 -3.76 1 96.19 123 GLU A O 1
ATOM 925 N N . ARG A 1 124 ? 12.672 14.836 -3.402 1 95.69 124 ARG A N 1
ATOM 926 C CA . ARG A 1 124 ? 11.984 14.727 -4.684 1 95.69 124 ARG A CA 1
ATOM 927 C C . ARG A 1 124 ? 10.852 13.703 -4.609 1 95.69 124 ARG A C 1
ATOM 929 O O . ARG A 1 124 ? 10.766 12.938 -3.648 1 95.69 124 ARG A O 1
ATOM 936 N N . ALA A 1 125 ? 10.055 13.75 -5.578 1 97.44 125 ALA A N 1
ATOM 937 C CA . ALA A 1 125 ? 8.945 12.805 -5.66 1 97.44 125 ALA A CA 1
ATOM 938 C C . ALA A 1 125 ? 8.727 12.336 -7.094 1 97.44 125 ALA A C 1
ATOM 940 O O . ALA A 1 125 ? 9.117 13.023 -8.047 1 97.44 125 ALA A O 1
ATOM 941 N N . HIS A 1 126 ? 8.266 11.188 -7.25 1 97.12 126 HIS A N 1
ATOM 942 C CA . HIS A 1 126 ? 7.938 10.562 -8.531 1 97.12 126 HIS A CA 1
ATOM 943 C C . HIS A 1 126 ? 6.441 10.289 -8.641 1 97.12 126 HIS A C 1
ATOM 945 O O . HIS A 1 126 ? 5.918 9.391 -7.98 1 97.12 126 HIS A O 1
ATOM 951 N N . LEU A 1 127 ? 5.762 11.047 -9.5 1 97.44 127 LEU A N 1
ATOM 952 C CA . LEU A 1 127 ? 4.316 10.945 -9.695 1 97.44 127 LEU A CA 1
ATOM 953 C C . LEU A 1 127 ? 3.994 10.07 -10.898 1 97.44 127 LEU A C 1
ATOM 955 O O . LEU A 1 127 ? 4.523 10.297 -11.992 1 97.44 127 LEU A O 1
ATOM 959 N N . VAL A 1 128 ? 3.211 9.039 -10.656 1 95.62 128 VAL A N 1
ATOM 960 C CA . VAL A 1 128 ? 2.588 8.266 -11.727 1 95.62 128 VAL A CA 1
ATOM 961 C C . VAL A 1 128 ? 1.082 8.516 -11.734 1 95.62 128 VAL A C 1
ATOM 963 O O . VAL A 1 128 ? 0.36 8.039 -10.859 1 95.62 128 VAL A O 1
ATOM 966 N N . ALA A 1 129 ? 0.598 9.289 -12.695 1 92.31 129 ALA A N 1
ATOM 967 C CA . ALA A 1 129 ? -0.794 9.727 -12.781 1 92.31 129 ALA A CA 1
ATOM 968 C C . ALA A 1 129 ? -1.597 8.812 -13.703 1 92.31 129 ALA A C 1
ATOM 970 O O . ALA A 1 129 ? -2.383 9.289 -14.523 1 92.31 129 ALA A O 1
ATOM 971 N N . GLY A 1 130 ? -1.346 7.578 -13.688 1 84.5 130 GLY A N 1
ATOM 972 C CA . GLY A 1 130 ? -1.958 6.602 -14.57 1 84.5 130 GLY A CA 1
ATOM 973 C C . GLY A 1 130 ? -0.987 6.027 -15.586 1 84.5 130 GLY A C 1
ATOM 974 O O . GLY A 1 130 ? 0.228 6.18 -15.445 1 84.5 130 GLY A O 1
ATOM 975 N N . PHE A 1 131 ? -1.584 5.328 -16.484 1 76.88 131 PHE A N 1
ATOM 976 C CA . PHE A 1 131 ? -0.741 4.582 -17.406 1 76.88 131 PHE A CA 1
ATOM 977 C C . PHE A 1 131 ? 0.064 5.527 -18.297 1 76.88 131 PHE A C 1
ATOM 979 O O . PHE A 1 131 ? -0.505 6.285 -19.078 1 76.88 131 PHE A O 1
ATOM 986 N N . GLY A 1 132 ? 1.373 5.484 -18.016 1 75.31 132 GLY A N 1
ATOM 987 C CA . GLY A 1 132 ? 2.287 6.184 -18.906 1 75.31 132 GLY A CA 1
ATOM 988 C C . GLY A 1 132 ? 2.422 7.66 -18.562 1 75.31 132 GLY A C 1
ATOM 989 O O . GLY A 1 132 ? 3.082 8.406 -19.297 1 75.31 132 GLY A O 1
ATOM 990 N N . ARG A 1 133 ? 1.835 8.219 -17.594 1 88.94 133 ARG A N 1
ATOM 991 C CA . ARG A 1 133 ? 1.95 9.602 -17.156 1 88.94 133 ARG A CA 1
ATOM 992 C C . ARG A 1 133 ? 2.816 9.719 -15.906 1 88.94 133 ARG A C 1
ATOM 994 O O . ARG A 1 133 ? 2.314 9.617 -14.789 1 88.94 133 ARG A O 1
ATOM 1001 N N . VAL A 1 134 ? 4.074 9.945 -16.203 1 92.75 134 VAL A N 1
ATOM 1002 C CA . VAL A 1 134 ? 5.074 9.883 -15.148 1 92.75 134 VAL A CA 1
ATOM 1003 C C . VAL A 1 134 ? 5.875 11.18 -15.117 1 92.75 134 VAL A C 1
ATOM 1005 O O . VAL A 1 134 ? 6.234 11.719 -16.172 1 92.75 134 VAL A O 1
ATOM 1008 N N . ARG A 1 135 ? 6.082 11.68 -13.914 1 94.69 135 ARG A N 1
ATOM 1009 C CA . ARG A 1 135 ? 6.832 12.93 -13.766 1 94.69 135 ARG A CA 1
ATOM 1010 C C . ARG A 1 135 ? 7.562 12.969 -12.43 1 94.69 135 ARG A C 1
ATOM 1012 O O . ARG A 1 135 ? 6.98 12.664 -11.383 1 94.69 135 ARG A O 1
ATOM 1019 N N . TRP A 1 136 ? 8.812 13.344 -12.492 1 95 136 TRP A N 1
ATOM 1020 C CA . TRP A 1 136 ? 9.539 13.664 -11.273 1 95 136 TRP A CA 1
ATOM 1021 C C . TRP A 1 136 ? 9.25 15.086 -10.82 1 95 136 TRP A C 1
ATOM 1023 O O . TRP A 1 136 ? 9.203 16.016 -11.641 1 95 136 TRP A O 1
ATOM 1033 N N . LEU A 1 137 ? 9.031 15.234 -9.547 1 96.31 137 LEU A N 1
ATOM 1034 C CA . LEU A 1 137 ? 8.742 16.516 -8.922 1 96.31 137 LEU A CA 1
ATOM 1035 C C . LEU A 1 137 ? 9.859 16.922 -7.965 1 96.31 137 LEU A C 1
ATOM 1037 O O . LEU A 1 137 ? 10.367 16.094 -7.211 1 96.31 137 LEU A O 1
ATOM 1041 N N . ASP A 1 138 ? 10.195 18.203 -8.039 1 95.62 138 ASP A N 1
ATOM 1042 C CA . ASP A 1 138 ? 11.086 18.719 -7.008 1 95.62 138 ASP A CA 1
ATOM 1043 C C . ASP A 1 138 ? 10.32 19.094 -5.742 1 95.62 138 ASP A C 1
ATOM 1045 O O . ASP A 1 138 ? 9.086 19.109 -5.746 1 95.62 138 ASP A O 1
ATOM 1049 N N . ARG A 1 139 ? 11.047 19.281 -4.727 1 95.81 139 ARG A N 1
ATOM 1050 C CA . ARG A 1 139 ? 10.461 19.594 -3.424 1 95.81 139 ARG A CA 1
ATOM 1051 C C . ARG A 1 139 ? 9.508 20.766 -3.521 1 95.81 139 ARG A C 1
ATOM 1053 O O . ARG A 1 139 ? 8.422 20.75 -2.936 1 95.81 139 ARG A O 1
ATOM 1060 N N . ALA A 1 140 ? 9.852 21.781 -4.281 1 95.94 140 ALA A N 1
ATOM 1061 C CA . ALA A 1 140 ? 9.086 23.031 -4.355 1 95.94 140 ALA A CA 1
ATOM 1062 C C . ALA A 1 140 ? 7.738 22.812 -5.039 1 95.94 140 ALA A C 1
ATOM 1064 O O . ALA A 1 140 ? 6.809 23.594 -4.867 1 95.94 140 ALA A O 1
ATOM 1065 N N . GLU A 1 141 ? 7.633 21.75 -5.84 1 95.88 141 GLU A N 1
ATOM 1066 C CA . GLU A 1 141 ? 6.387 21.438 -6.531 1 95.88 141 GLU A CA 1
ATOM 1067 C C . GLU A 1 141 ? 5.441 20.656 -5.633 1 95.88 141 GLU A C 1
ATOM 1069 O O . GLU A 1 141 ? 4.234 20.594 -5.887 1 95.88 141 GLU A O 1
ATOM 1074 N N . LEU A 1 142 ? 5.996 20.047 -4.59 1 95.62 142 LEU A N 1
ATOM 1075 C CA . LEU A 1 142 ? 5.203 19.156 -3.762 1 95.62 142 LEU A CA 1
ATOM 1076 C C . LEU A 1 142 ? 4.883 19.781 -2.414 1 95.62 142 LEU A C 1
ATOM 1078 O O . LEU A 1 142 ? 3.793 19.594 -1.872 1 95.62 142 LEU A O 1
ATOM 1082 N N . MET A 1 143 ? 5.781 20.594 -1.906 1 95.88 143 MET A N 1
ATOM 1083 C CA . MET A 1 143 ? 5.688 21.125 -0.547 1 95.88 143 MET A CA 1
ATOM 1084 C C . MET A 1 143 ? 5.293 22.594 -0.56 1 95.88 143 MET A C 1
ATOM 1086 O O . MET A 1 143 ? 5.516 23.297 -1.549 1 95.88 143 MET A O 1
ATOM 1090 N N . LEU A 1 144 ? 4.699 23.031 0.549 1 94.5 144 LEU A N 1
ATOM 1091 C CA . LEU A 1 144 ? 4.59 24.469 0.779 1 94.5 144 LEU A CA 1
ATOM 1092 C C . LEU A 1 144 ? 5.926 25.047 1.227 1 94.5 144 LEU A C 1
ATOM 1094 O O . LEU A 1 144 ? 6.723 24.359 1.874 1 94.5 144 LEU A O 1
ATOM 1098 N N . PRO A 1 145 ? 6.164 26.266 0.876 1 91.5 145 PRO A N 1
ATOM 1099 C CA . PRO A 1 145 ? 7.492 26.844 1.089 1 91.5 145 PRO A CA 1
ATOM 1100 C C . PRO A 1 145 ? 7.805 27.094 2.564 1 91.5 145 PRO A C 1
ATOM 1102 O O . PRO A 1 145 ? 8.969 27.125 2.957 1 91.5 145 PRO A O 1
ATOM 1105 N N . ALA A 1 146 ? 6.738 27.359 3.357 1 92.94 146 ALA A N 1
ATOM 1106 C CA . ALA A 1 146 ? 6.973 27.625 4.777 1 92.94 146 ALA A CA 1
ATOM 1107 C C . ALA A 1 146 ? 5.746 27.266 5.609 1 92.94 146 ALA A C 1
ATOM 1109 O O . ALA A 1 146 ? 4.645 27.109 5.074 1 92.94 146 ALA A O 1
ATOM 1110 N N . ILE A 1 147 ? 6.004 27.125 6.883 1 95.19 147 ILE A N 1
ATOM 1111 C CA . ILE A 1 147 ? 4.926 26.938 7.844 1 95.19 147 ILE A CA 1
ATOM 1112 C C . ILE A 1 147 ? 4.277 28.281 8.164 1 95.19 147 ILE A C 1
ATOM 1114 O O . ILE A 1 147 ? 4.949 29.203 8.617 1 95.19 147 ILE A O 1
ATOM 1118 N N . PRO A 1 148 ? 3.012 28.422 7.879 1 96.81 148 PRO A N 1
ATOM 1119 C CA . PRO A 1 148 ? 2.354 29.625 8.375 1 96.81 148 PRO A CA 1
ATOM 1120 C C . PRO A 1 148 ? 2.15 29.625 9.883 1 96.81 148 PRO A C 1
ATOM 1122 O O . PRO A 1 148 ? 1.159 29.078 10.375 1 96.81 148 PRO A O 1
ATOM 1125 N N . MET A 1 149 ? 2.951 30.281 10.562 1 97.12 149 MET A N 1
ATOM 1126 C CA . MET A 1 149 ? 3.035 30.156 12.016 1 97.12 149 MET A CA 1
ATOM 1127 C C . MET A 1 149 ? 1.744 30.609 12.68 1 97.12 149 MET A C 1
ATOM 1129 O O . MET A 1 149 ? 1.337 30.062 13.711 1 97.12 149 MET A O 1
ATOM 1133 N N . ALA A 1 150 ? 1.088 31.641 12.125 1 98 150 ALA A N 1
ATOM 1134 C CA . ALA A 1 150 ? -0.167 32.125 12.695 1 98 150 ALA A CA 1
ATOM 1135 C C . ALA A 1 150 ? -1.229 31.016 12.68 1 98 150 ALA A C 1
ATOM 1137 O O . ALA A 1 150 ? -1.955 30.828 13.656 1 98 150 ALA A O 1
ATOM 1138 N N . LEU A 1 151 ? -1.284 30.312 11.602 1 98.38 151 LEU A N 1
ATOM 1139 C CA . LEU A 1 151 ? -2.227 29.219 11.484 1 98.38 151 LEU A CA 1
ATOM 1140 C C . LEU A 1 151 ? -1.812 28.047 12.391 1 98.38 151 LEU A C 1
ATOM 1142 O O . LEU A 1 151 ? -2.654 27.453 13.07 1 98.38 151 LEU A O 1
ATOM 1146 N N . ALA A 1 152 ? -0.524 27.75 12.398 1 98.25 152 ALA A N 1
ATOM 1147 C CA . ALA A 1 152 ? 0.006 26.656 13.211 1 98.25 152 ALA A CA 1
ATOM 1148 C C . ALA A 1 152 ? -0.324 26.859 14.688 1 98.25 152 ALA A C 1
ATOM 1150 O O . ALA A 1 152 ? -0.764 25.922 15.359 1 98.25 152 ALA A O 1
ATOM 1151 N N . GLU A 1 153 ? -0.156 28.062 15.141 1 97.94 153 GLU A N 1
ATOM 1152 C CA . GLU A 1 153 ? -0.372 28.375 16.547 1 97.94 153 GLU A CA 1
ATOM 1153 C C . GLU A 1 153 ? -1.854 28.328 16.906 1 97.94 153 GLU A C 1
ATOM 1155 O O . GLU A 1 153 ? -2.211 28.047 18.047 1 97.94 153 GLU A O 1
ATOM 1160 N N . ALA A 1 154 ? -2.691 28.562 15.938 1 98.31 154 ALA A N 1
ATOM 1161 C CA . ALA A 1 154 ? -4.129 28.625 16.172 1 98.31 154 ALA A CA 1
ATOM 1162 C C . ALA A 1 154 ? -4.789 27.266 15.953 1 98.31 154 ALA A C 1
ATOM 1164 O O . ALA A 1 154 ? -5.969 27.078 16.25 1 98.31 154 ALA A O 1
ATOM 1165 N N . GLU A 1 155 ? -4.105 26.281 15.383 1 98.44 155 GLU A N 1
ATOM 1166 C CA . GLU A 1 155 ? -4.703 25.031 14.914 1 98.44 155 GLU A CA 1
ATOM 1167 C C . GLU A 1 155 ? -5.465 24.328 16.031 1 98.44 155 GLU A C 1
ATOM 1169 O O . GLU A 1 155 ? -6.613 23.922 15.852 1 98.44 155 GLU A O 1
ATOM 1174 N N . LYS A 1 156 ? -4.832 24.219 17.188 1 98 156 LYS A N 1
ATOM 1175 C CA . LYS A 1 156 ? -5.477 23.531 18.297 1 98 156 LYS A CA 1
ATOM 1176 C C . LYS A 1 156 ? -6.828 24.156 18.625 1 98 156 LYS A C 1
ATOM 1178 O O . LYS A 1 156 ? -7.816 23.453 18.812 1 98 156 LYS A O 1
ATOM 1183 N N . ALA A 1 157 ? -6.863 25.453 18.719 1 98.25 157 ALA A N 1
ATOM 1184 C CA . ALA A 1 157 ? -8.094 26.172 19.047 1 98.25 157 ALA A CA 1
ATOM 1185 C C . ALA A 1 157 ? -9.141 26 17.938 1 98.25 157 ALA A C 1
ATOM 1187 O O . ALA A 1 157 ? -10.328 25.844 18.219 1 98.25 157 ALA A O 1
ATOM 1188 N N . ILE A 1 158 ? -8.711 26.062 16.703 1 98.56 158 ILE A N 1
ATOM 1189 C CA . ILE A 1 158 ? -9.609 25.906 15.555 1 98.56 158 ILE A CA 1
ATOM 1190 C C . ILE A 1 158 ? -10.25 24.516 15.602 1 98.56 158 ILE A C 1
ATOM 1192 O O . ILE A 1 158 ? -11.469 24.375 15.484 1 98.56 158 ILE A O 1
ATOM 1196 N N . LEU A 1 159 ? -9.414 23.453 15.789 1 98.62 159 LEU A N 1
ATOM 1197 C CA . LEU A 1 159 ? -9.914 22.094 15.836 1 98.62 159 LEU A CA 1
ATOM 1198 C C . LEU A 1 159 ? -10.898 21.906 16.984 1 98.62 159 LEU A C 1
ATOM 1200 O O . LEU A 1 159 ? -11.961 21.312 16.812 1 98.62 159 LEU A O 1
ATOM 1204 N N . SER A 1 160 ? -10.523 22.453 18.172 1 98.25 160 SER A N 1
ATOM 1205 C CA . SER A 1 160 ? -11.398 22.344 19.328 1 98.25 160 SER A CA 1
ATOM 1206 C C . SER A 1 160 ? -12.75 23.016 19.078 1 98.25 160 SER A C 1
ATOM 1208 O O . SER A 1 160 ? -13.797 22.438 19.359 1 98.25 160 SER A O 1
ATOM 1210 N N . HIS A 1 161 ? -12.773 24.156 18.531 1 98.44 161 HIS A N 1
ATOM 1211 C CA . HIS A 1 161 ? -13.984 24.922 18.25 1 98.44 161 HIS A CA 1
ATOM 1212 C C . HIS A 1 161 ? -14.859 24.203 17.219 1 98.44 161 HIS A C 1
ATOM 1214 O O . HIS A 1 161 ? -16.062 24.016 17.438 1 98.44 161 HIS A O 1
ATOM 1220 N N . MET A 1 162 ? -14.266 23.797 16.125 1 98.62 162 MET A N 1
ATOM 1221 C CA . MET A 1 162 ? -15.008 23.109 15.062 1 98.62 162 MET A CA 1
ATOM 1222 C C . MET A 1 162 ? -15.641 21.828 15.594 1 98.62 162 MET A C 1
ATOM 1224 O O . MET A 1 162 ? -16.812 21.531 15.305 1 98.62 162 MET A O 1
ATOM 1228 N N . ASN A 1 163 ? -14.875 21.047 16.359 1 98.44 163 ASN A N 1
ATOM 1229 C CA . ASN A 1 163 ? -15.344 19.766 16.875 1 98.44 163 ASN A CA 1
ATOM 1230 C C . ASN A 1 163 ? -16.406 19.953 17.953 1 98.44 163 ASN A C 1
ATOM 1232 O O . ASN A 1 163 ? -17.297 19.109 18.094 1 98.44 163 ASN A O 1
ATOM 1236 N N . ALA A 1 164 ? -16.375 21.016 18.688 1 98.19 164 ALA A N 1
ATOM 1237 C CA . ALA A 1 164 ? -17.312 21.266 19.766 1 98.19 164 ALA A CA 1
ATOM 1238 C C . ALA A 1 164 ? -18.609 21.875 19.234 1 98.19 164 ALA A C 1
ATOM 1240 O O . ALA A 1 164 ? -19.703 21.516 19.672 1 98.19 164 ALA A O 1
ATOM 1241 N N . ASP A 1 165 ? -18.516 22.734 18.219 1 98 165 ASP A N 1
ATOM 1242 C CA . ASP A 1 165 ? -19.641 23.625 17.953 1 98 165 ASP A CA 1
ATOM 1243 C C . ASP A 1 165 ? -20.172 23.422 16.547 1 98 165 ASP A C 1
ATOM 1245 O O . ASP A 1 165 ? -21.266 23.906 16.203 1 98 165 ASP A O 1
ATOM 1249 N N . HIS A 1 166 ? -19.438 22.688 15.68 1 98 166 HIS A N 1
ATOM 1250 C CA . HIS A 1 166 ? -19.828 22.672 14.281 1 98 166 HIS A CA 1
ATOM 1251 C C . HIS A 1 166 ? -19.844 21.25 13.727 1 98 166 HIS A C 1
ATOM 1253 O O . HIS A 1 166 ? -19.328 21 12.633 1 98 166 HIS A O 1
ATOM 1259 N N . ALA A 1 167 ? -20.453 20.312 14.477 1 96.56 167 ALA A N 1
ATOM 1260 C CA . ALA A 1 167 ? -20.562 18.906 14.055 1 96.56 167 ALA A CA 1
ATOM 1261 C C . ALA A 1 167 ? -21.328 18.797 12.742 1 96.56 167 ALA A C 1
ATOM 1263 O O . ALA A 1 167 ? -20.984 17.969 11.891 1 96.56 167 ALA A O 1
ATOM 1264 N N . ASP A 1 168 ? -22.312 19.594 12.633 1 95.81 168 ASP A N 1
ATOM 1265 C CA . ASP A 1 168 ? -23.141 19.547 11.43 1 95.81 168 ASP A CA 1
ATOM 1266 C C . ASP A 1 168 ? -22.328 19.953 10.203 1 95.81 168 ASP A C 1
ATOM 1268 O O . ASP A 1 168 ? -22.438 19.344 9.141 1 95.81 168 ASP A O 1
ATOM 1272 N N . ALA A 1 169 ? -21.562 21.016 10.328 1 97.5 169 ALA A N 1
ATOM 1273 C CA . ALA A 1 169 ? -20.703 21.453 9.227 1 97.5 169 ALA A CA 1
ATOM 1274 C C . ALA A 1 169 ? -19.703 20.375 8.844 1 97.5 169 ALA A C 1
ATOM 1276 O O . ALA A 1 169 ? -19.484 20.109 7.664 1 97.5 169 ALA A O 1
ATOM 1277 N N . LEU A 1 170 ? -19.109 19.734 9.836 1 98.19 170 LEU A N 1
ATOM 1278 C CA . LEU A 1 170 ? -18.094 18.703 9.594 1 98.19 170 LEU A CA 1
ATOM 1279 C C . LEU A 1 170 ? -18.703 17.516 8.844 1 98.19 170 LEU A C 1
ATOM 1281 O O . LEU A 1 170 ? -18.078 16.969 7.945 1 98.19 170 LEU A O 1
ATOM 1285 N N . ARG A 1 171 ? -19.891 17.188 9.219 1 97.06 171 ARG A N 1
ATOM 1286 C CA . ARG A 1 171 ? -20.609 16.141 8.508 1 97.06 171 ARG A CA 1
ATOM 1287 C C . ARG A 1 171 ? -20.812 16.516 7.043 1 97.06 171 ARG A C 1
ATOM 1289 O O . ARG A 1 171 ? -20.594 15.688 6.152 1 97.06 171 ARG A O 1
ATOM 1296 N N . LEU A 1 172 ? -21.188 17.734 6.777 1 97.06 172 LEU A N 1
ATOM 1297 C CA . LEU A 1 172 ? -21.422 18.203 5.414 1 97.06 172 LEU A CA 1
ATOM 1298 C C . LEU A 1 172 ? -20.125 18.219 4.617 1 97.06 172 LEU A C 1
ATOM 1300 O O . LEU A 1 172 ? -20.094 17.844 3.445 1 97.06 172 LEU A O 1
ATOM 1304 N N . TYR A 1 173 ? -19.016 18.719 5.293 1 97.94 173 TYR A N 1
ATOM 1305 C CA . TYR A 1 173 ? -17.719 18.688 4.629 1 97.94 173 TYR A CA 1
ATOM 1306 C C . TYR A 1 173 ? -17.391 17.281 4.141 1 97.94 173 TYR A C 1
ATOM 1308 O O . TYR A 1 173 ? -17.047 17.094 2.971 1 97.94 173 TYR A O 1
ATOM 1316 N N . ALA A 1 174 ? -17.578 16.281 5.023 1 97.69 174 ALA A N 1
ATOM 1317 C CA . ALA A 1 174 ? -17.156 14.906 4.754 1 97.69 174 ALA A CA 1
ATOM 1318 C C . ALA A 1 174 ? -18.062 14.258 3.707 1 97.69 174 ALA A C 1
ATOM 1320 O O . ALA A 1 174 ? -17.578 13.617 2.773 1 97.69 174 ALA A O 1
ATOM 1321 N N . THR A 1 175 ? -19.375 14.477 3.766 1 96.5 175 THR A N 1
ATOM 1322 C CA . THR A 1 175 ? -20.312 13.719 2.955 1 96.5 175 THR A CA 1
ATOM 1323 C C . THR A 1 175 ? -20.578 14.422 1.629 1 96.5 175 THR A C 1
ATOM 1325 O O . THR A 1 175 ? -20.625 13.789 0.575 1 96.5 175 THR A O 1
ATOM 1328 N N . VAL A 1 176 ? -20.688 15.75 1.653 1 96.56 176 VAL A N 1
ATOM 1329 C CA . VAL A 1 176 ? -21.062 16.5 0.456 1 96.56 176 VAL A CA 1
ATOM 1330 C C . VAL A 1 176 ? -19.797 16.891 -0.316 1 96.56 176 VAL A C 1
ATOM 1332 O O . VAL A 1 176 ? -19.719 16.703 -1.531 1 96.56 176 VAL A O 1
ATOM 1335 N N . LEU A 1 177 ? -18.859 17.406 0.388 1 96.81 177 LEU A N 1
ATOM 1336 C CA . LEU A 1 177 ? -17.688 17.953 -0.311 1 96.81 177 LEU A CA 1
ATOM 1337 C C . LEU A 1 177 ? -16.656 16.875 -0.576 1 96.81 177 LEU A C 1
ATOM 1339 O O . LEU A 1 177 ? -16.031 16.844 -1.643 1 96.81 177 LEU A O 1
ATOM 1343 N N . ALA A 1 178 ? -16.453 15.922 0.376 1 96.31 178 ALA A N 1
ATOM 1344 C CA . ALA A 1 178 ? -15.414 14.906 0.223 1 96.31 178 ALA A CA 1
ATOM 1345 C C . ALA A 1 178 ? -16.016 13.586 -0.267 1 96.31 178 ALA A C 1
ATOM 1347 O O . ALA A 1 178 ? -15.281 12.633 -0.526 1 96.31 178 ALA A O 1
ATOM 1348 N N . GLY A 1 179 ? -17.344 13.484 -0.311 1 94.31 179 GLY A N 1
ATOM 1349 C CA . GLY A 1 179 ? -18.016 12.359 -0.946 1 94.31 179 GLY A CA 1
ATOM 1350 C C . GLY A 1 179 ? -18.031 11.109 -0.084 1 94.31 179 GLY A C 1
ATOM 1351 O O . GLY A 1 179 ? -18.172 10 -0.596 1 94.31 179 GLY A O 1
ATOM 1352 N N . ARG A 1 180 ? -17.844 11.211 1.197 1 95 180 ARG A N 1
ATOM 1353 C CA . ARG A 1 180 ? -17.906 10.047 2.084 1 95 180 ARG A CA 1
ATOM 1354 C C . ARG A 1 180 ? -19.359 9.688 2.404 1 95 180 ARG A C 1
ATOM 1356 O O . ARG A 1 180 ? -20.25 10.523 2.283 1 95 180 ARG A O 1
ATOM 1363 N N . SER A 1 181 ? -19.516 8.484 2.787 1 91.94 181 SER A N 1
ATOM 1364 C CA . SER A 1 181 ? -20.859 8.016 3.104 1 91.94 181 SER A CA 1
ATOM 1365 C C . SER A 1 181 ? -21.422 8.734 4.328 1 91.94 181 SER A C 1
ATOM 1367 O O . SER A 1 181 ? -20.703 8.969 5.301 1 91.94 181 SER A O 1
ATOM 1369 N N . ALA A 1 182 ? -22.688 8.984 4.277 1 90.19 182 ALA A N 1
ATOM 1370 C CA . ALA A 1 182 ? -23.375 9.594 5.41 1 90.19 182 ALA A CA 1
ATOM 1371 C C . ALA A 1 182 ? -23.641 8.57 6.508 1 90.19 182 ALA A C 1
ATOM 1373 O O . ALA A 1 182 ? -23.859 8.93 7.668 1 90.19 182 ALA A O 1
ATOM 1374 N N . ASP A 1 183 ? -23.547 7.375 5.922 1 85.56 183 ASP A N 1
ATOM 1375 C CA . ASP A 1 183 ? -23.875 6.289 6.84 1 85.56 183 ASP A CA 1
ATOM 1376 C C . ASP A 1 183 ? -22.625 5.762 7.535 1 85.56 183 ASP A C 1
ATOM 1378 O O . ASP A 1 183 ? -21.547 5.746 6.949 1 85.56 183 ASP A O 1
ATOM 1382 N N . GLY A 1 184 ? -22.562 5.738 8.812 1 81.94 184 GLY A N 1
ATOM 1383 C CA . GLY A 1 184 ? -21.453 5.191 9.578 1 81.94 184 GLY A CA 1
ATOM 1384 C C . GLY A 1 184 ? -21.578 5.445 11.07 1 81.94 184 GLY A C 1
ATOM 1385 O O . GLY A 1 184 ? -22.359 6.293 11.492 1 81.94 184 GLY A O 1
ATOM 1386 N N . ALA A 1 185 ? -20.844 4.664 11.656 1 84.88 185 ALA A N 1
ATOM 1387 C CA . ALA A 1 185 ? -20.859 4.812 13.109 1 84.88 185 ALA A CA 1
ATOM 1388 C C . ALA A 1 185 ? -20 5.992 13.547 1 84.88 185 ALA A C 1
ATOM 1390 O O . ALA A 1 185 ? -18.922 6.223 12.992 1 84.88 185 ALA A O 1
ATOM 1391 N N . GLY A 1 186 ? -20.531 6.816 14.383 1 89.56 186 GLY A N 1
ATOM 1392 C CA . GLY A 1 186 ? -19.766 7.902 14.961 1 89.56 186 GLY A CA 1
ATOM 1393 C C . GLY A 1 186 ? -19.953 9.219 14.234 1 89.56 186 GLY A C 1
ATOM 1394 O O . GLY A 1 186 ? -20.812 9.328 13.352 1 89.56 186 GLY A O 1
ATOM 1395 N N . SER A 1 187 ? -19.219 10.234 14.719 1 94.44 187 SER A N 1
ATOM 1396 C CA . SER A 1 187 ? -19.297 11.578 14.148 1 94.44 187 SER A CA 1
ATOM 1397 C C . SER A 1 187 ? -17.984 11.984 13.516 1 94.44 187 SER A C 1
ATOM 1399 O O . SER A 1 187 ? -16.922 11.516 13.93 1 94.44 187 SER A O 1
ATOM 1401 N N . TRP A 1 188 ? -18.125 12.758 12.492 1 97.44 188 TRP A N 1
ATOM 1402 C CA . TRP A 1 188 ? -16.922 13.32 11.883 1 97.44 188 TRP A CA 1
ATOM 1403 C C . TRP A 1 188 ? -16.281 14.352 12.797 1 97.44 188 TRP A C 1
ATOM 1405 O O . TRP A 1 188 ? -16.969 15.156 13.43 1 97.44 188 TRP A O 1
ATOM 1415 N N . THR A 1 189 ? -15 14.305 12.922 1 97.94 189 THR A N 1
ATOM 1416 C CA . THR A 1 189 ? -14.203 15.281 13.648 1 97.94 189 THR A CA 1
ATOM 1417 C C . THR A 1 189 ? -13.117 15.875 12.758 1 97.94 189 THR A C 1
ATOM 1419 O O . THR A 1 189 ? -12.633 15.203 11.844 1 97.94 189 THR A O 1
ATOM 1422 N N . MET A 1 190 ? -12.82 17.125 12.992 1 98.69 190 MET A N 1
ATOM 1423 C CA . MET A 1 190 ? -11.688 17.75 12.312 1 98.69 190 MET A CA 1
ATOM 1424 C C . MET A 1 190 ? -10.375 17.406 13.016 1 98.69 190 MET A C 1
ATOM 1426 O O . MET A 1 190 ? -10.266 17.547 14.234 1 98.69 190 MET A O 1
ATOM 1430 N N . THR A 1 191 ? -9.383 16.938 12.227 1 98.56 191 THR A N 1
ATOM 1431 C CA . THR A 1 191 ? -8.156 16.453 12.836 1 98.56 191 THR A CA 1
ATOM 1432 C C . THR A 1 191 ? -6.961 17.312 12.414 1 98.56 191 THR A C 1
ATOM 1434 O O . THR A 1 191 ? -5.871 17.188 12.977 1 98.56 191 THR A O 1
ATOM 1437 N N . GLY A 1 192 ? -7.125 18.125 11.453 1 98.56 192 GLY A N 1
ATOM 1438 C CA . GLY A 1 192 ? -6.039 18.984 11.008 1 98.56 192 GLY A CA 1
ATOM 1439 C C . GLY A 1 192 ? -6.492 20.062 10.047 1 98.56 192 GLY A C 1
ATOM 1440 O O . GLY A 1 192 ? -7.566 19.969 9.445 1 98.56 192 GLY A O 1
ATOM 1441 N N . ILE A 1 193 ? -5.734 21.094 9.961 1 98.69 193 ILE A N 1
ATOM 1442 C CA . ILE A 1 193 ? -5.914 22.172 8.984 1 98.69 193 ILE A CA 1
ATOM 1443 C C . ILE A 1 193 ? -4.555 22.672 8.516 1 98.69 193 ILE A C 1
ATOM 1445 O O . ILE A 1 193 ? -3.613 22.781 9.305 1 98.69 193 ILE A O 1
ATOM 1449 N N . ASP A 1 194 ? -4.398 22.828 7.285 1 98.38 194 ASP A N 1
ATOM 1450 C CA . ASP A 1 194 ? -3.225 23.438 6.66 1 98.38 194 ASP A CA 1
ATOM 1451 C C . ASP A 1 194 ? -3.633 24.438 5.57 1 98.38 194 ASP A C 1
ATOM 1453 O O . ASP A 1 194 ? -4.824 24.625 5.316 1 98.38 194 ASP A O 1
ATOM 1457 N N . PRO A 1 195 ? -2.695 25.109 4.973 1 98.31 195 PRO A N 1
ATOM 1458 C CA . PRO A 1 195 ? -3.068 26.188 4.039 1 98.31 195 PRO A CA 1
ATOM 1459 C C . PRO A 1 195 ? -3.955 25.688 2.9 1 98.31 195 PRO A C 1
ATOM 1461 O O . PRO A 1 195 ? -4.762 26.438 2.363 1 98.31 195 PRO A O 1
ATOM 1464 N N . ASP A 1 196 ? -3.865 24.422 2.59 1 97.94 196 ASP A N 1
ATOM 1465 C CA . ASP A 1 196 ? -4.508 23.953 1.369 1 97.94 196 ASP A CA 1
ATOM 1466 C C . ASP A 1 196 ? -5.805 23.203 1.685 1 97.94 196 ASP A C 1
ATOM 1468 O O . ASP A 1 196 ? -6.547 22.828 0.775 1 97.94 196 ASP A O 1
ATOM 1472 N N . GLY A 1 197 ? -6.055 22.938 2.988 1 98.5 197 GLY A N 1
ATOM 1473 C CA . GLY A 1 197 ? -7.27 22.203 3.301 1 98.5 197 GLY A CA 1
ATOM 1474 C C . GLY A 1 197 ? -7.352 21.766 4.754 1 98.5 197 GLY A C 1
ATOM 1475 O O . GLY A 1 197 ? -6.562 22.219 5.586 1 98.5 197 GLY A O 1
ATOM 1476 N N . CYS A 1 198 ? -8.398 20.984 5.012 1 98.69 198 CYS A N 1
ATOM 1477 C CA . CYS A 1 198 ? -8.562 20.422 6.348 1 98.69 198 CYS A CA 1
ATOM 1478 C C . CYS A 1 198 ? -8.812 18.922 6.281 1 98.69 198 CYS A C 1
ATOM 1480 O O . CYS A 1 198 ? -9.156 18.391 5.227 1 98.69 198 CYS A O 1
ATOM 1482 N N . ASP A 1 199 ? -8.539 18.266 7.355 1 98.69 199 ASP A N 1
ATOM 1483 C CA . ASP A 1 199 ? -8.617 16.812 7.469 1 98.69 199 ASP A CA 1
ATOM 1484 C C . ASP A 1 199 ? -9.703 16.406 8.461 1 98.69 199 ASP A C 1
ATOM 1486 O O . ASP A 1 199 ? -9.852 17.016 9.523 1 98.69 199 ASP A O 1
ATOM 1490 N N . LEU A 1 200 ? -10.445 15.414 8.078 1 98.44 200 LEU A N 1
ATOM 1491 C CA . LEU A 1 200 ? -11.539 14.891 8.891 1 98.44 200 LEU A CA 1
ATOM 1492 C C . LEU A 1 200 ? -11.367 13.391 9.125 1 98.44 200 LEU A C 1
ATOM 1494 O O . LEU A 1 200 ? -10.672 12.719 8.359 1 98.44 200 LEU A O 1
ATOM 1498 N N . ARG A 1 201 ? -11.977 12.945 10.18 1 96.81 201 ARG A N 1
ATOM 1499 C CA . ARG A 1 201 ? -11.93 11.523 10.508 1 96.81 201 ARG A CA 1
ATOM 1500 C C . ARG A 1 201 ? -13.234 11.062 11.156 1 96.81 201 ARG A C 1
ATOM 1502 O O . ARG A 1 201 ? -13.859 11.82 11.906 1 96.81 201 ARG A O 1
ATOM 1509 N N . ARG A 1 202 ? -13.625 9.867 10.852 1 95.25 202 ARG A N 1
ATOM 1510 C CA . ARG A 1 202 ? -14.734 9.18 11.508 1 95.25 202 ARG A CA 1
ATOM 1511 C C . ARG A 1 202 ? -14.469 7.68 11.609 1 95.25 202 ARG A C 1
ATOM 1513 O O . ARG A 1 202 ? -14.438 6.98 10.594 1 95.25 202 ARG A O 1
ATOM 1520 N N . SER A 1 203 ? -14.375 7.102 12.797 1 87.38 203 SER A N 1
ATOM 1521 C CA . SER A 1 203 ? -14.234 5.672 13.047 1 87.38 203 SER A CA 1
ATOM 1522 C C . SER A 1 203 ? -13.211 5.043 12.102 1 87.38 203 SER A C 1
ATOM 1524 O O . SER A 1 203 ? -13.492 4.02 11.469 1 87.38 203 SER A O 1
ATOM 1526 N N . GLY A 1 204 ? -12.078 5.691 11.852 1 86.69 204 GLY A N 1
ATOM 1527 C CA . GLY A 1 204 ? -11.016 5.137 11.039 1 86.69 204 GLY A CA 1
ATOM 1528 C C . GLY A 1 204 ? -11.031 5.648 9.609 1 86.69 204 GLY A C 1
ATOM 1529 O O . GLY A 1 204 ? -10.047 5.5 8.875 1 86.69 204 GLY A O 1
ATOM 1530 N N . GLU A 1 205 ? -12.156 6.156 9.211 1 92.31 205 GLU A N 1
ATOM 1531 C CA . GLU A 1 205 ? -12.25 6.77 7.891 1 92.31 205 GLU A CA 1
ATOM 1532 C C . GLU A 1 205 ? -11.688 8.188 7.898 1 92.31 205 GLU A C 1
ATOM 1534 O O . GLU A 1 205 ? -11.891 8.938 8.852 1 92.31 205 GLU A O 1
ATOM 1539 N N . MET A 1 206 ? -11.055 8.492 6.797 1 95.31 206 MET A N 1
ATOM 1540 C CA . MET A 1 206 ? -10.461 9.82 6.672 1 95.31 206 MET A CA 1
ATOM 1541 C C . MET A 1 206 ? -11.016 10.547 5.453 1 95.31 206 MET A C 1
ATOM 1543 O O . MET A 1 206 ? -11.445 9.914 4.484 1 95.31 206 MET A O 1
ATOM 1547 N N . ALA A 1 207 ? -11 11.836 5.547 1 97 207 ALA A N 1
ATOM 1548 C CA . ALA A 1 207 ? -11.414 12.695 4.438 1 97 207 ALA A CA 1
ATOM 1549 C C . ALA A 1 207 ? -10.625 14 4.43 1 97 207 ALA A C 1
ATOM 1551 O O . ALA A 1 207 ? -10.32 14.555 5.488 1 97 207 ALA A O 1
ATOM 1552 N N . ARG A 1 208 ? -10.281 14.414 3.266 1 98.06 208 ARG A N 1
ATOM 1553 C CA . ARG A 1 208 ? -9.648 15.719 3.088 1 98.06 208 ARG A CA 1
ATOM 1554 C C . ARG A 1 208 ? -10.523 16.641 2.24 1 98.06 208 ARG A C 1
ATOM 1556 O O . ARG A 1 208 ? -11.102 16.203 1.242 1 98.06 208 ARG A O 1
ATOM 1563 N N . VAL A 1 209 ? -10.664 17.859 2.691 1 98.31 209 VAL A N 1
ATOM 1564 C CA . VAL A 1 209 ? -11.375 18.906 1.953 1 98.31 209 VAL A CA 1
ATOM 1565 C C . VAL A 1 209 ? -10.398 20 1.559 1 98.31 209 VAL A C 1
ATOM 1567 O O . VAL A 1 209 ? -9.805 20.656 2.422 1 98.31 209 VAL A O 1
ATOM 1570 N N . ASP A 1 210 ? -10.297 20.234 0.288 1 97.62 210 ASP A N 1
ATOM 1571 C CA . ASP A 1 210 ? -9.367 21.234 -0.214 1 97.62 210 ASP A CA 1
ATOM 1572 C C . ASP A 1 210 ? -9.984 22.641 -0.168 1 97.62 210 ASP A C 1
ATOM 1574 O O . ASP A 1 210 ? -11.18 22.797 -0.442 1 97.62 210 ASP A O 1
ATOM 1578 N N . PHE A 1 211 ? -9.133 23.531 0.206 1 98.12 211 PHE A N 1
ATOM 1579 C CA . PHE A 1 211 ? -9.523 24.938 0.097 1 98.12 211 PHE A CA 1
ATOM 1580 C C . PHE A 1 211 ? -9.312 25.453 -1.322 1 98.12 211 PHE A C 1
ATOM 1582 O O . PHE A 1 211 ? -8.57 24.844 -2.102 1 98.12 211 PHE A O 1
ATOM 1589 N N . ASP A 1 212 ? -9.945 26.516 -1.668 1 96.12 212 ASP A N 1
ATOM 1590 C CA . ASP A 1 212 ? -9.82 27.078 -3.006 1 96.12 212 ASP A CA 1
ATOM 1591 C C . ASP A 1 212 ? -8.703 28.125 -3.057 1 96.12 212 ASP A C 1
ATOM 1593 O O . ASP A 1 212 ? -8.398 28.672 -4.121 1 96.12 212 ASP A O 1
ATOM 1597 N N . HIS A 1 213 ? -8.141 28.406 -1.903 1 96.69 213 HIS A N 1
ATOM 1598 C CA . HIS A 1 213 ? -7.008 29.312 -1.787 1 96.69 213 HIS A CA 1
ATOM 1599 C C . HIS A 1 213 ? -6.141 28.953 -0.581 1 96.69 213 HIS A C 1
ATOM 1601 O O . HIS A 1 213 ? -6.531 28.125 0.247 1 96.69 213 HIS A O 1
ATOM 1607 N N . GLY A 1 214 ? -4.961 29.594 -0.503 1 96.94 214 GLY A N 1
ATOM 1608 C CA . GLY A 1 214 ? -4.055 29.344 0.608 1 96.94 214 GLY A CA 1
ATOM 1609 C C . GLY A 1 214 ? -4.445 30.094 1.871 1 96.94 214 GLY A C 1
ATOM 1610 O O . GLY A 1 214 ? -4.434 31.312 1.897 1 96.94 214 GLY A O 1
ATOM 1611 N N . VAL A 1 215 ? -4.832 29.328 2.902 1 97.94 215 VAL A N 1
ATOM 1612 C CA . VAL A 1 215 ? -5.184 29.891 4.203 1 97.94 215 VAL A CA 1
ATOM 1613 C C . VAL A 1 215 ? -3.926 30.047 5.055 1 97.94 215 VAL A C 1
ATOM 1615 O O . VAL A 1 215 ? -3.174 29.078 5.242 1 97.94 215 VAL A O 1
ATOM 1618 N N . GLU A 1 216 ? -3.756 31.234 5.613 1 95.56 216 GLU A N 1
ATOM 1619 C CA . GLU A 1 216 ? -2.469 31.453 6.27 1 95.56 216 GLU A CA 1
ATOM 1620 C C . GLU A 1 216 ? -2.65 31.906 7.711 1 95.56 216 GLU A C 1
ATOM 1622 O O . GLU A 1 216 ? -1.684 31.984 8.469 1 95.56 216 GLU A O 1
ATOM 1627 N N . ASN A 1 217 ? -3.877 32.219 8.094 1 97.38 217 ASN A N 1
ATOM 1628 C CA . ASN A 1 217 ? -4.129 32.719 9.438 1 97.38 217 ASN A CA 1
ATOM 1629 C C . ASN A 1 217 ? -5.52 32.344 9.93 1 97.38 217 ASN A C 1
ATOM 1631 O O . ASN A 1 217 ? -6.348 31.875 9.148 1 97.38 217 ASN A O 1
ATOM 1635 N N . PRO A 1 218 ? -5.715 32.469 11.266 1 97.88 218 PRO A N 1
ATOM 1636 C CA . PRO A 1 218 ? -6.969 31.984 11.852 1 97.88 218 PRO A CA 1
ATOM 1637 C C . PRO A 1 218 ? -8.195 32.719 11.289 1 97.88 218 PRO A C 1
ATOM 1639 O O . PRO A 1 218 ? -9.258 32.094 11.141 1 97.88 218 PRO A O 1
ATOM 1642 N N . GLU A 1 219 ? -8.078 33.969 11.023 1 97.81 219 GLU A N 1
ATOM 1643 C CA . GLU A 1 219 ? -9.211 34.719 10.477 1 97.81 219 GLU A CA 1
ATOM 1644 C C . GLU A 1 219 ? -9.617 34.188 9.102 1 97.81 219 GLU A C 1
ATOM 1646 O O . GLU A 1 219 ? -10.797 33.969 8.844 1 97.81 219 GLU A O 1
ATOM 1651 N N . ASP A 1 220 ? -8.625 34.031 8.32 1 97.81 220 ASP A N 1
ATOM 1652 C CA . ASP A 1 220 ? -8.875 33.469 7 1 97.81 220 ASP A CA 1
ATOM 1653 C C . ASP A 1 220 ? -9.453 32.031 7.113 1 97.81 220 ASP A C 1
ATOM 1655 O O . ASP A 1 220 ? -10.344 31.672 6.344 1 97.81 220 ASP A O 1
ATOM 1659 N N . ALA A 1 221 ? -8.938 31.25 8.047 1 98.44 221 ALA A N 1
ATOM 1660 C CA . ALA A 1 221 ? -9.461 29.906 8.289 1 98.44 221 ALA A CA 1
ATOM 1661 C C . ALA A 1 221 ? -10.953 29.938 8.617 1 98.44 221 ALA A C 1
ATOM 1663 O O . ALA A 1 221 ? -11.734 29.172 8.055 1 98.44 221 ALA A O 1
ATOM 1664 N N . ARG A 1 222 ? -11.32 30.844 9.461 1 97.88 222 ARG A N 1
ATOM 1665 C CA . ARG A 1 222 ? -12.719 30.969 9.883 1 97.88 222 ARG A CA 1
ATOM 1666 C C . ARG A 1 222 ? -13.617 31.281 8.688 1 97.88 222 ARG A C 1
ATOM 1668 O O . ARG A 1 222 ? -14.648 30.641 8.5 1 97.88 222 ARG A O 1
ATOM 1675 N N . VAL A 1 223 ? -13.211 32.219 7.891 1 98 223 VAL A N 1
ATOM 1676 C CA . VAL A 1 223 ? -13.992 32.656 6.734 1 98 223 VAL A CA 1
ATOM 1677 C C . VAL A 1 223 ? -14.094 31.516 5.723 1 98 223 VAL A C 1
ATOM 1679 O O . VAL A 1 223 ? -15.172 31.234 5.191 1 98 223 VAL A O 1
ATOM 1682 N N . THR A 1 224 ? -12.992 30.875 5.504 1 98.5 224 THR A N 1
ATOM 1683 C CA . THR A 1 224 ? -12.93 29.797 4.523 1 98.5 224 THR A CA 1
ATOM 1684 C C . THR A 1 224 ? -13.805 28.625 4.957 1 98.5 224 THR A C 1
ATOM 1686 O O . THR A 1 224 ? -14.57 28.094 4.156 1 98.5 224 THR A O 1
ATOM 1689 N N . LEU A 1 225 ? -13.734 28.219 6.207 1 98.44 225 LEU A N 1
ATOM 1690 C CA . LEU A 1 225 ? -14.531 27.109 6.719 1 98.44 225 LEU A CA 1
ATOM 1691 C C . LEU A 1 225 ? -16.016 27.453 6.691 1 98.44 225 LEU A C 1
ATOM 1693 O O . LEU A 1 225 ? -16.844 26.609 6.336 1 98.44 225 LEU A O 1
ATOM 1697 N N . ALA A 1 226 ? -16.328 28.672 7.031 1 97.62 226 ALA A N 1
ATOM 1698 C CA . ALA A 1 226 ? -17.719 29.109 6.949 1 97.62 226 ALA A CA 1
ATOM 1699 C C . ALA A 1 226 ? -18.234 29.062 5.508 1 97.62 226 ALA A C 1
ATOM 1701 O O . ALA A 1 226 ? -19.375 28.672 5.254 1 97.62 226 ALA A O 1
ATOM 1702 N N . GLY A 1 227 ? -17.391 29.5 4.625 1 97.38 227 GLY A N 1
ATOM 1703 C CA . GLY A 1 227 ? -17.734 29.438 3.213 1 97.38 227 GLY A CA 1
ATOM 1704 C C . GLY A 1 227 ? -17.969 28.016 2.727 1 97.38 227 GLY A C 1
ATOM 1705 O O . GLY A 1 227 ? -18.891 27.781 1.94 1 97.38 227 GLY A O 1
ATOM 1706 N N . LEU A 1 228 ? -17.156 27.062 3.16 1 97.44 228 LEU A N 1
ATOM 1707 C CA . LEU A 1 228 ? -17.312 25.656 2.812 1 97.44 228 LEU A CA 1
ATOM 1708 C C . LEU A 1 228 ? -18.656 25.125 3.303 1 97.44 228 LEU A C 1
ATOM 1710 O O . LEU A 1 228 ? -19.328 24.359 2.602 1 97.44 228 LEU A O 1
ATOM 1714 N N . ALA A 1 229 ? -18.984 25.547 4.52 1 96.81 229 ALA A N 1
ATOM 1715 C CA . ALA A 1 229 ? -20.266 25.125 5.074 1 96.81 229 ALA A CA 1
ATOM 1716 C C . ALA A 1 229 ? -21.438 25.609 4.211 1 96.81 229 ALA A C 1
ATOM 1718 O O . ALA A 1 229 ? -22.359 24.844 3.922 1 96.81 229 ALA A O 1
ATOM 1719 N N . ARG A 1 230 ? -21.375 26.812 3.82 1 96.25 230 ARG A N 1
ATOM 1720 C CA . ARG A 1 230 ? -22.406 27.375 2.965 1 96.25 230 ARG A CA 1
ATOM 1721 C C . ARG A 1 230 ? -22.469 26.641 1.631 1 96.25 230 ARG A C 1
ATOM 1723 O O . ARG A 1 230 ? -23.562 26.312 1.151 1 96.25 230 ARG A O 1
ATOM 1730 N N . GLN A 1 231 ? -21.328 26.406 1.073 1 95.5 231 GLN A N 1
ATOM 1731 C CA . GLN A 1 231 ? -21.25 25.688 -0.191 1 95.5 231 GLN A CA 1
ATOM 1732 C C . GLN A 1 231 ? -21.859 24.297 -0.065 1 95.5 231 GLN A C 1
ATOM 1734 O O . GLN A 1 231 ? -22.625 23.859 -0.932 1 95.5 231 GLN A O 1
ATOM 1739 N N . ALA A 1 232 ? -21.547 23.578 0.98 1 95.69 232 ALA A N 1
ATOM 1740 C CA . ALA A 1 232 ? -22.016 22.219 1.204 1 95.69 232 ALA A CA 1
ATOM 1741 C C . ALA A 1 232 ? -23.547 22.188 1.367 1 95.69 232 ALA A C 1
ATOM 1743 O O . ALA A 1 232 ? -24.203 21.297 0.854 1 95.69 232 ALA A O 1
ATOM 1744 N N . ARG A 1 233 ? -24.094 23.141 2.045 1 93.88 233 ARG A N 1
ATOM 1745 C CA . ARG A 1 233 ? -25.531 23.219 2.268 1 93.88 233 ARG A CA 1
ATOM 1746 C C . ARG A 1 233 ? -26.281 23.453 0.958 1 93.88 233 ARG A C 1
ATOM 1748 O O . ARG A 1 233 ? -27.375 22.922 0.753 1 93.88 233 ARG A O 1
ATOM 1755 N N . ARG A 1 234 ? -25.625 24.172 0.081 1 92.81 234 ARG A N 1
ATOM 1756 C CA . ARG A 1 234 ? -26.234 24.484 -1.21 1 92.81 234 ARG A CA 1
ATOM 1757 C C . ARG A 1 234 ? -26.203 23.266 -2.131 1 92.81 234 ARG A C 1
ATOM 1759 O O . ARG A 1 234 ? -27.047 23.109 -3.008 1 92.81 234 ARG A O 1
ATOM 1766 N N . SER A 1 235 ? -25.25 22.438 -1.966 1 90.06 235 SER A N 1
ATOM 1767 C CA . SER A 1 235 ? -25.016 21.312 -2.875 1 90.06 235 SER A CA 1
ATOM 1768 C C . SER A 1 235 ? -25.672 20.047 -2.354 1 90.06 235 SER A C 1
ATOM 1770 O O . SER A 1 235 ? -25.719 19.031 -3.057 1 90.06 235 SER A O 1
ATOM 1772 N N . ALA A 1 236 ? -26.125 20.047 -1.145 1 84.25 236 ALA A N 1
ATOM 1773 C CA . ALA A 1 236 ? -26.719 18.844 -0.553 1 84.25 236 ALA A CA 1
ATOM 1774 C C . ALA A 1 236 ? -28.016 18.469 -1.27 1 84.25 236 ALA A C 1
ATOM 1776 O O . ALA A 1 236 ? -28.797 19.344 -1.646 1 84.25 236 ALA A O 1
ATOM 1777 N N . PRO A 1 237 ? -28.188 17.156 -1.524 1 70.62 237 PRO A N 1
ATOM 1778 C CA . PRO A 1 237 ? -29.469 16.734 -2.117 1 70.62 237 PRO A CA 1
ATOM 1779 C C . PRO A 1 237 ? -30.672 17.156 -1.272 1 70.62 237 PRO A C 1
ATOM 1781 O O . PRO A 1 237 ? -30.641 17.016 -0.047 1 70.62 237 PRO A O 1
ATOM 1784 N N . GLY A 1 238 ? -31.703 17.875 -1.792 1 62.59 238 GLY A N 1
ATOM 1785 C CA . GLY A 1 238 ? -32.906 18.406 -1.177 1 62.59 238 GLY A CA 1
ATOM 1786 C C . GLY A 1 238 ? -32.844 19.891 -0.926 1 62.59 238 GLY A C 1
ATOM 1787 O O . GLY A 1 238 ? -33.812 20.469 -0.388 1 62.59 238 GLY A O 1
ATOM 1788 N N . ALA A 1 239 ? -31.594 20.453 -0.865 1 50.12 239 ALA A N 1
ATOM 1789 C CA . ALA A 1 239 ? -31.578 21.906 -0.813 1 50.12 239 ALA A CA 1
ATOM 1790 C C . ALA A 1 239 ? -32.469 22.5 -1.903 1 50.12 239 ALA A C 1
ATOM 1792 O O . ALA A 1 239 ? -32.125 22.438 -3.09 1 50.12 239 ALA A O 1
ATOM 1793 N N . ALA A 1 240 ? -33.875 22.125 -1.853 1 45.19 240 ALA A N 1
ATOM 1794 C CA . ALA A 1 240 ? -34.938 22.641 -2.73 1 45.19 240 ALA A CA 1
ATOM 1795 C C . ALA A 1 240 ? -34.719 24.125 -3.025 1 45.19 240 ALA A C 1
ATOM 1797 O O . ALA A 1 240 ? -34.406 24.906 -2.127 1 45.19 240 ALA A O 1
ATOM 1798 N N . ASP A 1 241 ? -34.375 24.391 -4.254 1 44.31 241 ASP A N 1
ATOM 1799 C CA . ASP A 1 241 ? -34.531 25.719 -4.84 1 44.31 241 ASP A CA 1
ATOM 1800 C C . ASP A 1 241 ? -35.75 26.422 -4.277 1 44.31 241 ASP A C 1
ATOM 1802 O O . ASP A 1 241 ? -36.906 26.047 -4.582 1 44.31 241 ASP A O 1
ATOM 1806 N N . GLY A 1 242 ? -35.781 26.625 -3.027 1 40.09 242 GLY A N 1
ATOM 1807 C CA . GLY A 1 242 ? -36.875 27.469 -2.633 1 40.09 242 GLY A CA 1
ATOM 1808 C C . GLY A 1 242 ? -37.062 28.688 -3.523 1 40.09 242 GLY A C 1
ATOM 1809 O O . GLY A 1 242 ? -36.531 29.766 -3.215 1 40.09 242 GLY A O 1
ATOM 1810 N N . SER A 1 243 ? -36.969 28.438 -4.836 1 38.22 243 SER A N 1
ATOM 1811 C CA . SER A 1 243 ? -37.375 29.547 -5.684 1 38.22 243 SER A CA 1
ATOM 1812 C C . SER A 1 243 ? -38.688 30.172 -5.191 1 38.22 243 SER A C 1
ATOM 1814 O O . SER A 1 243 ? -39.656 29.453 -4.922 1 38.22 243 SER A O 1
ATOM 1816 N N . VAL A 1 244 ? -38.562 31.328 -4.617 1 39.59 244 VAL A N 1
ATOM 1817 C CA . VAL A 1 244 ? -39.594 32.312 -4.242 1 39.59 244 VAL A CA 1
ATOM 1818 C C . VAL A 1 244 ? -40.594 32.469 -5.371 1 39.59 244 VAL A C 1
ATOM 1820 O O . VAL A 1 244 ? -40.219 32.781 -6.504 1 39.59 244 VAL A O 1
ATOM 1823 N N . ASP A 1 245 ? -41.594 31.562 -5.449 1 41.34 245 ASP A N 1
ATOM 1824 C CA . ASP A 1 245 ? -42.781 31.938 -6.191 1 41.34 245 ASP A CA 1
ATOM 1825 C C . ASP A 1 245 ? -43.219 33.375 -5.863 1 41.34 245 ASP A C 1
ATOM 1827 O O . ASP A 1 245 ? -43.625 33.656 -4.738 1 41.34 245 ASP A O 1
ATOM 1831 N N . SER A 1 246 ? -42.469 34.406 -6.32 1 37 246 SER A N 1
ATOM 1832 C CA . SER A 1 246 ? -42.938 35.781 -6.324 1 37 246 SER A CA 1
ATOM 1833 C C . SER A 1 246 ? -44.344 35.875 -6.91 1 37 246 SER A C 1
ATOM 1835 O O . SER A 1 246 ? -44.531 35.719 -8.117 1 37 246 SER A O 1
ATOM 1837 N N . ASP A 1 247 ? -45.344 35.5 -6.188 1 38.62 247 ASP A N 1
ATOM 1838 C CA . ASP A 1 247 ? -46.719 35.906 -6.445 1 38.62 247 ASP A CA 1
ATOM 1839 C C . ASP A 1 247 ? -46.812 37.438 -6.586 1 38.62 247 ASP A C 1
ATOM 1841 O O . ASP A 1 247 ? -46.594 38.156 -5.617 1 38.62 247 ASP A O 1
ATOM 1845 N N . ASP A 1 248 ? -46.25 38.094 -7.684 1 35.84 248 ASP A N 1
ATOM 1846 C CA . ASP A 1 248 ? -46.562 39.469 -8.086 1 35.84 248 ASP A CA 1
ATOM 1847 C C . ASP A 1 248 ? -48.062 39.719 -8.055 1 35.84 248 ASP A C 1
ATOM 1849 O O . ASP A 1 248 ? -48.812 39.25 -8.922 1 35.84 248 ASP A O 1
ATOM 1853 N N . ARG A 1 249 ? -48.719 39.844 -6.871 1 30.5 249 ARG A N 1
ATOM 1854 C CA . ARG A 1 249 ? -50.062 40.406 -6.66 1 30.5 249 ARG A CA 1
ATOM 1855 C C . ARG A 1 249 ? -50.094 41.844 -7.141 1 30.5 249 ARG A C 1
ATOM 1857 O O . ARG A 1 249 ? -49.562 42.75 -6.488 1 30.5 249 ARG A O 1
ATOM 1864 N N . ASP A 1 250 ? -49.844 42.062 -8.438 1 30.88 250 ASP A N 1
ATOM 1865 C CA . ASP A 1 250 ? -50.25 43.344 -8.969 1 30.88 250 ASP A CA 1
ATOM 1866 C C . ASP A 1 250 ? -51.719 43.656 -8.625 1 30.88 250 ASP A C 1
ATOM 1868 O O . ASP A 1 250 ? -52.625 42.969 -9.102 1 30.88 250 ASP A O 1
ATOM 1872 N N . GLY A 1 251 ? -52.094 43.75 -7.281 1 25.72 251 GLY A N 1
ATOM 1873 C CA . GLY A 1 251 ? -53.156 44.688 -7.004 1 25.72 251 GLY A CA 1
ATOM 1874 C C . GLY A 1 251 ? -52.781 46.125 -7.363 1 25.72 251 GLY A C 1
ATOM 1875 O O . GLY A 1 251 ? -51.625 46.469 -7.398 1 25.72 251 GLY A O 1
ATOM 1876 N N . MET B 1 1 ? -0.776 -13.227 1.655 1 95.31 1 MET B N 1
ATOM 1877 C CA . MET B 1 1 ? 0.049 -12.828 0.516 1 95.31 1 MET B CA 1
ATOM 1878 C C . MET B 1 1 ? -0.602 -13.25 -0.798 1 95.31 1 MET B C 1
ATOM 1880 O O . MET B 1 1 ? -0.823 -12.414 -1.679 1 95.31 1 MET B O 1
ATOM 1884 N N . ARG B 1 2 ? -1.006 -14.492 -0.886 1 95.19 2 ARG B N 1
ATOM 1885 C CA . ARG B 1 2 ? -1.441 -15.016 -2.174 1 95.19 2 ARG B CA 1
ATOM 1886 C C . ARG B 1 2 ? -2.82 -14.484 -2.547 1 95.19 2 ARG B C 1
ATOM 1888 O O . ARG B 1 2 ? -3.25 -14.609 -3.695 1 95.19 2 ARG B O 1
ATOM 1895 N N . GLY B 1 3 ? -3.535 -13.914 -1.613 1 94.62 3 GLY B N 1
ATOM 1896 C CA . GLY B 1 3 ? -4.805 -13.273 -1.917 1 94.62 3 GLY B CA 1
ATOM 1897 C C . GLY B 1 3 ? -4.652 -11.852 -2.432 1 94.62 3 GLY B C 1
ATOM 1898 O O . GLY B 1 3 ? -5.617 -11.258 -2.918 1 94.62 3 GLY B O 1
ATOM 1899 N N . ALA B 1 4 ? -3.457 -11.336 -2.391 1 95.56 4 ALA B N 1
ATOM 1900 C CA . ALA B 1 4 ? -3.221 -9.938 -2.748 1 95.56 4 ALA B CA 1
ATOM 1901 C C . ALA B 1 4 ? -3.008 -9.789 -4.25 1 95.56 4 ALA B C 1
ATOM 1903 O O . ALA B 1 4 ? -2.342 -10.617 -4.879 1 95.56 4 ALA B O 1
ATOM 1904 N N . GLY B 1 5 ? -3.588 -8.703 -4.828 1 96.75 5 GLY B N 1
ATOM 1905 C CA . GLY B 1 5 ? -3.379 -8.398 -6.234 1 96.75 5 GLY B CA 1
ATOM 1906 C C . GLY B 1 5 ? -2.393 -7.27 -6.461 1 96.75 5 GLY B C 1
ATOM 1907 O O . GLY B 1 5 ? -1.978 -7.02 -7.598 1 96.75 5 GLY B O 1
ATOM 1908 N N . LEU B 1 6 ? -2.057 -6.57 -5.371 1 97.25 6 LEU B N 1
ATOM 1909 C CA . LEU B 1 6 ? -1.127 -5.449 -5.391 1 97.25 6 LEU B CA 1
ATOM 1910 C C . LEU B 1 6 ? -0.07 -5.598 -4.301 1 97.25 6 LEU B C 1
ATOM 1912 O O . LEU B 1 6 ? -0.302 -6.27 -3.295 1 97.25 6 LEU B O 1
ATOM 1916 N N . ALA B 1 7 ? 1.057 -5.031 -4.477 1 98.62 7 ALA B N 1
ATOM 1917 C CA . ALA B 1 7 ? 2.123 -4.914 -3.486 1 98.62 7 ALA B CA 1
ATOM 1918 C C . ALA B 1 7 ? 2.916 -3.625 -3.682 1 98.62 7 ALA B C 1
ATOM 1920 O O . ALA B 1 7 ? 2.938 -3.064 -4.781 1 98.62 7 ALA B O 1
ATOM 1921 N N . ALA B 1 8 ? 3.428 -3.088 -2.641 1 98.81 8 ALA B N 1
ATOM 1922 C CA . ALA B 1 8 ? 4.461 -2.064 -2.773 1 98.81 8 ALA B CA 1
ATOM 1923 C C . ALA B 1 8 ? 5.824 -2.693 -3.043 1 98.81 8 ALA B C 1
ATOM 1925 O O . ALA B 1 8 ? 6.305 -3.514 -2.258 1 98.81 8 ALA B O 1
ATOM 1926 N N . LEU B 1 9 ? 6.395 -2.35 -4.156 1 98.94 9 LEU B N 1
ATOM 1927 C CA . LEU B 1 9 ? 7.711 -2.83 -4.562 1 98.94 9 LEU B CA 1
ATOM 1928 C C . LEU B 1 9 ? 8.797 -1.847 -4.152 1 98.94 9 LEU B C 1
ATOM 1930 O O . LEU B 1 9 ? 8.758 -0.675 -4.535 1 98.94 9 LEU B O 1
ATOM 1934 N N . SER B 1 10 ? 9.703 -2.305 -3.326 1 98.88 10 SER B N 1
ATOM 1935 C CA . SER B 1 10 ? 10.875 -1.512 -2.965 1 98.88 10 SER B CA 1
ATOM 1936 C C . SER B 1 10 ? 12.094 -1.929 -3.779 1 98.88 10 SER B C 1
ATOM 1938 O O . SER B 1 10 ? 12.422 -3.115 -3.857 1 98.88 10 SER B O 1
ATOM 1940 N N . THR B 1 11 ? 12.711 -0.999 -4.418 1 98.69 11 THR B N 1
ATOM 1941 C CA . THR B 1 11 ? 13.969 -1.183 -5.133 1 98.69 11 THR B CA 1
ATOM 1942 C C . THR B 1 11 ? 15 -0.144 -4.691 1 98.69 11 THR B C 1
ATOM 1944 O O . THR B 1 11 ? 14.695 0.731 -3.877 1 98.69 11 THR B O 1
ATOM 1947 N N . ALA B 1 12 ? 16.266 -0.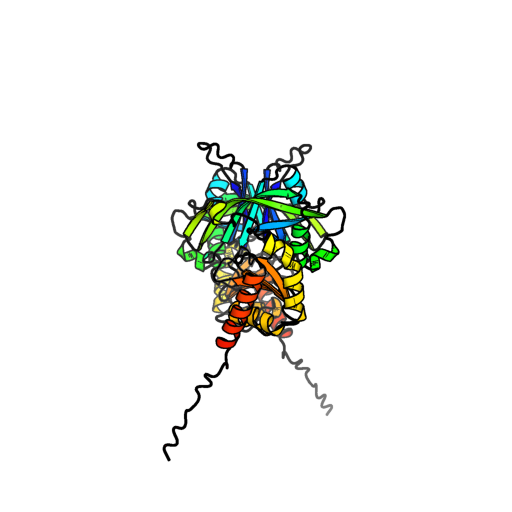323 -5.094 1 97.19 12 ALA B N 1
ATOM 1948 C CA . ALA B 1 12 ? 17.312 0.676 -4.887 1 97.19 12 ALA B CA 1
ATOM 1949 C C . ALA B 1 12 ? 17.531 1.509 -6.148 1 97.19 12 ALA B C 1
ATOM 1951 O O . ALA B 1 12 ? 17.844 0.967 -7.211 1 97.19 12 ALA B O 1
ATOM 1952 N N . LEU B 1 13 ? 17.344 2.795 -5.973 1 95.81 13 LEU B N 1
ATOM 1953 C CA . LEU B 1 13 ? 17.547 3.66 -7.129 1 95.81 13 LEU B CA 1
ATOM 1954 C C . LEU B 1 13 ? 18.953 3.486 -7.699 1 95.81 13 LEU B C 1
ATOM 1956 O O . LEU B 1 13 ? 19.938 3.42 -6.949 1 95.81 13 LEU B O 1
ATOM 1960 N N . ARG B 1 14 ? 19.141 3.324 -8.992 1 90.62 14 ARG B N 1
ATOM 1961 C CA . ARG B 1 14 ? 20.422 3.096 -9.648 1 90.62 14 ARG B CA 1
ATOM 1962 C C . ARG B 1 14 ? 21.281 4.359 -9.641 1 90.62 14 ARG B C 1
ATOM 1964 O O . ARG B 1 14 ? 22.516 4.281 -9.672 1 90.62 14 ARG B O 1
ATOM 1971 N N . GLY B 1 15 ? 20.875 5.48 -9.266 1 77.44 15 GLY B N 1
ATOM 1972 C CA . GLY B 1 15 ? 21.641 6.711 -9.367 1 77.44 15 GLY B CA 1
ATOM 1973 C C . GLY B 1 15 ? 22.125 6.992 -10.781 1 77.44 15 GLY B C 1
ATOM 1974 O O . GLY B 1 15 ? 21.984 6.148 -11.672 1 77.44 15 GLY B O 1
ATOM 1975 N N . ASP B 1 16 ? 22.172 8.148 -11.172 1 66.56 16 ASP B N 1
ATOM 1976 C CA . ASP B 1 16 ? 22.844 8.5 -12.414 1 66.56 16 ASP B CA 1
ATOM 1977 C C . ASP B 1 16 ? 24.359 8.656 -12.188 1 66.56 16 ASP B C 1
ATOM 1979 O O . ASP B 1 16 ? 24.797 9.586 -11.508 1 66.56 16 ASP B O 1
ATOM 1983 N N . ASP B 1 17 ? 25.078 7.527 -12.352 1 54.78 17 ASP B N 1
ATOM 1984 C CA . ASP B 1 17 ? 26.531 7.531 -12.188 1 54.78 17 ASP B CA 1
ATOM 1985 C C . ASP B 1 17 ? 27.141 8.82 -12.727 1 54.78 17 ASP B C 1
ATOM 1987 O O . ASP B 1 17 ? 28.156 9.305 -12.195 1 54.78 17 ASP B O 1
ATOM 1991 N N . SER B 1 18 ? 26.531 9.25 -13.789 1 53.66 18 SER B N 1
ATOM 1992 C CA . SER B 1 18 ? 27.156 10.414 -14.414 1 53.66 18 SER B CA 1
ATOM 1993 C C . SER B 1 18 ? 26.859 11.68 -13.625 1 53.66 18 SER B C 1
ATOM 1995 O O . SER B 1 18 ? 27.625 12.648 -13.68 1 53.66 18 SER B O 1
ATOM 1997 N N . GLN B 1 19 ? 25.766 11.617 -12.82 1 54.44 19 GLN B N 1
ATOM 1998 C CA . GLN B 1 19 ? 25.391 12.891 -12.227 1 54.44 19 GLN B CA 1
ATOM 1999 C C . GLN B 1 19 ? 25.688 12.914 -10.727 1 54.44 19 GLN B C 1
ATOM 2001 O O . GLN B 1 19 ? 25.609 13.961 -10.086 1 54.44 19 GLN B O 1
ATOM 2006 N N . HIS B 1 20 ? 26.469 11.945 -10.312 1 53.69 20 HIS B N 1
ATOM 2007 C CA . HIS B 1 20 ? 26.797 11.883 -8.891 1 53.69 20 HIS B CA 1
ATOM 2008 C C . HIS B 1 20 ? 25.688 12.484 -8.039 1 53.69 20 HIS B C 1
ATOM 2010 O O . HIS B 1 20 ? 25.969 13.273 -7.129 1 53.69 20 HIS B O 1
ATOM 2016 N N . ASP B 1 21 ? 24.469 12.344 -8.43 1 64.38 21 ASP B N 1
ATOM 2017 C CA . ASP B 1 21 ? 23.375 13.078 -7.82 1 64.38 21 ASP B CA 1
ATOM 2018 C C . ASP B 1 21 ? 23 12.477 -6.461 1 64.38 21 ASP B C 1
ATOM 2020 O O . ASP B 1 21 ? 22.047 12.93 -5.82 1 64.38 21 ASP B O 1
ATOM 2024 N N . GLY B 1 22 ? 24 11.516 -5.969 1 72.81 22 GLY B N 1
ATOM 2025 C CA . GLY B 1 22 ? 23.828 10.984 -4.629 1 72.81 22 GLY B CA 1
ATOM 2026 C C . GLY B 1 22 ? 22.547 10.172 -4.477 1 72.81 22 GLY B C 1
ATOM 2027 O O . GLY B 1 22 ? 22.125 9.898 -3.355 1 72.81 22 GLY B O 1
ATOM 2028 N N . ARG B 1 23 ? 22.047 9.773 -5.645 1 81.5 23 ARG B N 1
ATOM 2029 C CA . ARG B 1 23 ? 20.75 9.109 -5.574 1 81.5 23 ARG B CA 1
ATOM 2030 C C . ARG B 1 23 ? 20.906 7.594 -5.574 1 81.5 23 ARG B C 1
ATOM 2032 O O . ARG B 1 23 ? 19.969 6.867 -5.246 1 81.5 23 ARG B O 1
ATOM 2039 N N . GLY B 1 24 ? 22.141 7.16 -5.875 1 88.81 24 GLY B N 1
ATOM 2040 C CA . GLY B 1 24 ? 22.359 5.723 -5.91 1 88.81 24 GLY B CA 1
ATOM 2041 C C . GLY B 1 24 ? 22.078 5.043 -4.582 1 88.81 24 GLY B C 1
ATOM 2042 O O . GLY B 1 24 ? 22.484 5.535 -3.529 1 88.81 24 GLY B O 1
ATOM 2043 N N . GLY B 1 25 ? 21.219 3.941 -4.723 1 91.75 25 GLY B N 1
ATOM 2044 C CA . GLY B 1 25 ? 20.953 3.166 -3.523 1 91.75 25 GLY B CA 1
ATOM 2045 C C . GLY B 1 25 ? 19.766 3.678 -2.738 1 91.75 25 GLY B C 1
ATOM 2046 O O . GLY B 1 25 ? 19.344 3.051 -1.764 1 91.75 25 GLY B O 1
ATOM 2047 N N . TRP B 1 26 ? 19.219 4.836 -3.141 1 96.19 26 TRP B N 1
ATOM 2048 C CA . TRP B 1 26 ? 18.062 5.375 -2.436 1 96.19 26 TRP B CA 1
ATOM 2049 C C . TRP B 1 26 ? 16.891 4.402 -2.484 1 96.19 26 TRP B C 1
ATOM 2051 O O . TRP B 1 26 ? 16.562 3.873 -3.549 1 96.19 26 TRP B O 1
ATOM 2061 N N . PRO B 1 27 ? 16.344 4.082 -1.306 1 97.94 27 PRO B N 1
ATOM 2062 C CA . PRO B 1 27 ? 15.141 3.242 -1.349 1 97.94 27 PRO B CA 1
ATOM 2063 C C . PRO B 1 27 ? 14.016 3.855 -2.186 1 97.94 27 PRO B C 1
ATOM 2065 O O . PRO B 1 27 ? 13.633 5.004 -1.96 1 97.94 27 PRO B O 1
ATOM 2068 N N . TYR B 1 28 ? 13.523 3.123 -3.193 1 98.19 28 TYR B N 1
ATOM 2069 C CA . TYR B 1 28 ? 12.516 3.598 -4.137 1 98.19 28 TYR B CA 1
ATOM 2070 C C . TYR B 1 28 ? 11.289 2.693 -4.133 1 98.19 28 TYR B C 1
ATOM 2072 O O . TYR B 1 28 ? 11.359 1.546 -4.582 1 98.19 28 TYR B O 1
ATOM 2080 N N . PRO B 1 29 ? 10.172 3.182 -3.576 1 98.81 29 PRO B N 1
ATOM 2081 C CA . PRO B 1 29 ? 8.938 2.396 -3.572 1 98.81 29 PRO B CA 1
ATOM 2082 C C . PRO B 1 29 ? 8.062 2.66 -4.801 1 98.81 29 PRO B C 1
ATOM 2084 O O . PRO B 1 29 ? 8.031 3.783 -5.309 1 98.81 29 PRO B O 1
ATOM 2087 N N . SER B 1 30 ? 7.402 1.688 -5.277 1 98.19 30 SER B N 1
ATOM 2088 C CA . SER B 1 30 ? 6.426 1.775 -6.355 1 98.19 30 SER B CA 1
ATOM 2089 C C . SER B 1 30 ? 5.293 0.774 -6.156 1 98.19 30 SER B C 1
ATOM 2091 O O . SER B 1 30 ? 5.383 -0.112 -5.305 1 98.19 30 SER B O 1
ATOM 2093 N N . LEU B 1 31 ? 4.211 0.979 -6.812 1 97.94 31 LEU B N 1
ATOM 2094 C CA . LEU B 1 31 ? 3.068 0.073 -6.766 1 97.94 31 LEU B CA 1
ATOM 2095 C C . LEU B 1 31 ? 3.088 -0.888 -7.949 1 97.94 31 LEU B C 1
ATOM 2097 O O . LEU B 1 31 ? 3.311 -0.471 -9.094 1 97.94 31 LEU B O 1
ATOM 2101 N N . VAL B 1 32 ? 2.867 -2.18 -7.68 1 98.06 32 VAL B N 1
ATOM 2102 C CA . VAL B 1 32 ? 2.852 -3.16 -8.758 1 98.06 32 VAL B CA 1
ATOM 2103 C C . VAL B 1 32 ? 1.669 -4.109 -8.578 1 98.06 32 VAL B C 1
ATOM 2105 O O . VAL B 1 32 ? 1.206 -4.328 -7.457 1 98.06 32 VAL B O 1
ATOM 2108 N N . GLN B 1 33 ? 1.182 -4.609 -9.68 1 97.31 33 GLN B N 1
ATOM 2109 C CA . GLN B 1 33 ? 0.315 -5.781 -9.641 1 97.31 33 GLN B CA 1
ATOM 2110 C C . GLN B 1 33 ? 1.127 -7.059 -9.453 1 97.31 33 GLN B C 1
ATOM 2112 O O . GLN B 1 33 ? 2.23 -7.184 -9.984 1 97.31 33 GLN B O 1
ATOM 2117 N N . VAL B 1 34 ? 0.529 -7.984 -8.688 1 98.62 34 VAL B N 1
ATOM 2118 C CA . VAL B 1 34 ? 1.26 -9.219 -8.414 1 98.62 34 VAL B CA 1
ATOM 2119 C C . VAL B 1 34 ? 0.363 -10.422 -8.688 1 98.62 34 VAL B C 1
ATOM 2121 O O . VAL B 1 34 ? -0.836 -10.391 -8.398 1 98.62 34 VAL B O 1
ATOM 2124 N N . ALA B 1 35 ? 0.853 -11.391 -9.289 1 98.69 35 ALA B N 1
ATOM 2125 C CA . ALA B 1 35 ? 0.333 -12.758 -9.344 1 98.69 35 ALA B CA 1
ATOM 2126 C C . ALA B 1 35 ? 1.314 -13.742 -8.711 1 98.69 35 ALA B C 1
ATOM 2128 O O . ALA B 1 35 ? 2.357 -13.344 -8.195 1 98.69 35 ALA B O 1
ATOM 2129 N N . PHE B 1 36 ? 0.928 -14.984 -8.688 1 98.69 36 PHE B N 1
ATOM 2130 C CA . PHE B 1 36 ? 1.783 -15.977 -8.039 1 98.69 36 PHE B CA 1
ATOM 2131 C C . PHE B 1 36 ? 1.854 -17.25 -8.867 1 98.69 36 PHE B C 1
ATOM 2133 O O . PHE B 1 36 ? 0.863 -17.656 -9.477 1 98.69 36 PHE B O 1
ATOM 2140 N N . ASP B 1 37 ? 3.051 -17.828 -8.891 1 98.56 37 ASP B N 1
ATOM 2141 C CA . ASP B 1 37 ? 3.154 -19.203 -9.375 1 98.56 37 ASP B CA 1
ATOM 2142 C C . ASP B 1 37 ? 2.535 -20.188 -8.383 1 98.56 37 ASP B C 1
ATOM 2144 O O . ASP B 1 37 ? 2.113 -19.781 -7.297 1 98.56 37 ASP B O 1
ATOM 2148 N N . LEU B 1 38 ? 2.504 -21.484 -8.75 1 98.19 38 LEU B N 1
ATOM 2149 C CA . LEU B 1 38 ? 1.804 -22.484 -7.949 1 98.19 38 LEU B CA 1
ATOM 2150 C C . LEU B 1 38 ? 2.498 -22.688 -6.605 1 98.19 38 LEU B C 1
ATOM 2152 O O . LEU B 1 38 ? 1.86 -23.078 -5.629 1 98.19 38 LEU B O 1
ATOM 2156 N N . ASP B 1 39 ? 3.805 -22.422 -6.551 1 97.5 39 ASP B N 1
ATOM 2157 C CA . ASP B 1 39 ? 4.539 -22.625 -5.305 1 97.5 39 ASP B CA 1
ATOM 2158 C C . ASP B 1 39 ? 4.543 -21.359 -4.457 1 97.5 39 ASP B C 1
ATOM 2160 O O . ASP B 1 39 ? 5.188 -21.312 -3.408 1 97.5 39 ASP B O 1
ATOM 2164 N N . GLY B 1 40 ? 3.941 -20.266 -4.926 1 97.81 40 GLY B N 1
ATOM 2165 C CA . GLY B 1 40 ? 3.867 -19.031 -4.148 1 97.81 40 GLY B CA 1
ATOM 2166 C C . GLY B 1 40 ? 4.832 -17.969 -4.633 1 97.81 40 GLY B C 1
ATOM 2167 O O . GLY B 1 40 ? 4.863 -16.859 -4.09 1 97.81 40 GLY B O 1
ATOM 2168 N N . THR B 1 41 ? 5.637 -18.25 -5.664 1 98.56 41 THR B N 1
ATOM 2169 C CA . THR B 1 41 ? 6.574 -17.281 -6.203 1 98.56 41 THR B CA 1
ATOM 2170 C C . THR B 1 41 ? 5.836 -16.062 -6.746 1 98.56 41 THR B C 1
ATOM 2172 O O . THR B 1 41 ? 4.961 -16.188 -7.605 1 98.56 41 THR B O 1
ATOM 2175 N N . PRO B 1 42 ? 6.188 -14.852 -6.246 1 98.88 42 PRO B N 1
ATOM 2176 C CA . PRO B 1 42 ? 5.555 -13.648 -6.801 1 98.88 42 PRO B CA 1
ATOM 2177 C C . PRO B 1 42 ? 5.957 -13.391 -8.25 1 98.88 42 PRO B C 1
ATOM 2179 O O . PRO B 1 42 ? 7.121 -13.586 -8.617 1 98.88 42 PRO B O 1
ATOM 2182 N N . LEU B 1 43 ? 4.965 -13.055 -9.031 1 98.94 43 LEU B N 1
ATOM 2183 C CA . LEU B 1 43 ? 5.145 -12.703 -10.438 1 98.94 43 LEU B CA 1
ATOM 2184 C C . LEU B 1 43 ? 4.77 -11.25 -10.688 1 98.94 43 LEU B C 1
ATOM 2186 O O . LEU B 1 43 ? 3.752 -10.766 -10.18 1 98.94 43 LEU B O 1
ATOM 2190 N N . LEU B 1 44 ? 5.602 -10.586 -11.461 1 98.88 44 LEU B N 1
ATOM 2191 C CA . LEU B 1 44 ? 5.398 -9.188 -11.812 1 98.88 44 LEU B CA 1
ATOM 2192 C C . LEU B 1 44 ? 5.434 -9 -13.328 1 98.88 44 LEU B C 1
ATOM 2194 O O . LEU B 1 44 ? 6.113 -9.75 -14.039 1 98.88 44 LEU B O 1
ATOM 2198 N N . LEU B 1 45 ? 4.68 -8.086 -13.82 1 98.56 45 LEU B N 1
ATOM 2199 C CA . LEU B 1 45 ? 4.762 -7.609 -15.203 1 98.56 45 LEU B CA 1
ATOM 2200 C C . LEU B 1 45 ? 5.23 -6.16 -15.242 1 98.56 45 LEU B C 1
ATOM 2202 O O . LEU B 1 45 ? 4.496 -5.254 -14.852 1 98.56 45 LEU B O 1
ATOM 2206 N N . LEU B 1 46 ? 6.496 -5.988 -15.742 1 97.94 46 LEU B N 1
ATOM 2207 C CA . LEU B 1 46 ? 7.133 -4.684 -15.609 1 97.94 46 LEU B CA 1
ATOM 2208 C C . LEU B 1 46 ? 7.586 -4.152 -16.969 1 97.94 46 LEU B C 1
ATOM 2210 O O . LEU B 1 46 ? 8.039 -4.922 -17.812 1 97.94 46 LEU B O 1
ATOM 2214 N N . SER B 1 47 ? 7.523 -2.879 -17.109 1 96.44 47 SER B N 1
ATOM 2215 C CA . SER B 1 47 ? 8.047 -2.199 -18.281 1 96.44 47 SER B CA 1
ATOM 2216 C C . SER B 1 47 ? 9.508 -1.81 -18.094 1 96.44 47 SER B C 1
ATOM 2218 O O . SER B 1 47 ? 9.891 -1.304 -17.031 1 96.44 47 SER B O 1
ATOM 2220 N N . THR B 1 48 ? 10.297 -1.979 -19.125 1 95.06 48 THR B N 1
ATOM 2221 C CA . THR B 1 48 ? 11.695 -1.578 -19.078 1 95.06 48 THR B CA 1
ATOM 2222 C C . THR B 1 48 ? 11.828 -0.058 -19.016 1 95.06 48 THR B C 1
ATOM 2224 O O . THR B 1 48 ? 12.898 0.469 -18.719 1 95.06 48 THR B O 1
ATOM 2227 N N . LEU B 1 49 ? 10.734 0.627 -19.25 1 94 49 LEU B N 1
ATOM 2228 C CA . LEU B 1 49 ? 10.742 2.084 -19.203 1 94 49 LEU B CA 1
ATOM 2229 C C . LEU B 1 49 ? 10.578 2.584 -17.766 1 94 49 LEU B C 1
ATOM 2231 O O . LEU B 1 49 ? 10.875 3.744 -17.484 1 94 49 LEU B O 1
ATOM 2235 N N . ALA B 1 50 ? 10.062 1.747 -16.938 1 94.75 50 ALA B N 1
ATOM 2236 C CA . ALA B 1 50 ? 9.797 2.141 -15.562 1 94.75 50 ALA B CA 1
ATOM 2237 C C . ALA B 1 50 ? 11.086 2.217 -14.75 1 94.75 50 ALA B C 1
ATOM 2239 O O . ALA B 1 50 ? 11.977 1.381 -14.914 1 94.75 50 ALA B O 1
ATOM 2240 N N . ASP B 1 51 ? 11.18 3.15 -13.812 1 94.31 51 ASP B N 1
ATOM 2241 C CA . ASP B 1 51 ? 12.367 3.332 -12.977 1 94.31 51 ASP B CA 1
ATOM 2242 C C . ASP B 1 51 ? 12.648 2.084 -12.148 1 94.31 51 ASP B C 1
ATOM 2244 O O . ASP B 1 51 ? 13.805 1.673 -12.008 1 94.31 51 ASP B O 1
ATOM 2248 N N . HIS B 1 52 ? 11.586 1.461 -11.609 1 97.31 52 HIS B N 1
ATOM 2249 C CA . HIS B 1 52 ? 11.828 0.288 -10.773 1 97.31 52 HIS B CA 1
ATOM 2250 C C . HIS B 1 52 ? 12.438 -0.849 -11.594 1 97.31 52 HIS B C 1
ATOM 2252 O O . HIS B 1 52 ? 13.195 -1.661 -11.062 1 97.31 52 HIS B O 1
ATOM 2258 N N . THR B 1 53 ? 12.062 -0.947 -12.898 1 97.88 53 THR B N 1
ATOM 2259 C CA . THR B 1 53 ? 12.641 -1.989 -13.734 1 97.88 53 THR B CA 1
ATOM 2260 C C . THR B 1 53 ? 14.117 -1.702 -14.016 1 97.88 53 THR B C 1
ATOM 2262 O O . THR B 1 53 ? 14.953 -2.609 -13.969 1 97.88 53 THR B O 1
ATOM 2265 N N . LYS B 1 54 ? 14.43 -0.437 -14.281 1 96.75 54 LYS B N 1
ATOM 2266 C CA . LYS B 1 54 ? 15.82 -0.036 -14.461 1 96.75 54 LYS B CA 1
ATOM 2267 C C . LYS B 1 54 ? 16.625 -0.285 -13.188 1 96.75 54 LYS B C 1
ATOM 2269 O O . LYS B 1 54 ? 17.781 -0.711 -13.258 1 96.75 54 LYS B O 1
ATOM 2274 N N . ASN B 1 55 ? 16.078 -0.022 -12.039 1 97.5 55 ASN B N 1
ATOM 2275 C CA . ASN B 1 55 ? 16.719 -0.33 -10.766 1 97.5 55 ASN B CA 1
ATOM 2276 C C . ASN B 1 55 ? 17.031 -1.819 -10.641 1 97.5 55 ASN B C 1
ATOM 2278 O O . ASN B 1 55 ? 18.156 -2.195 -10.273 1 97.5 55 ASN B O 1
ATOM 2282 N N . ILE B 1 56 ? 16.047 -2.635 -10.992 1 98.25 56 ILE B N 1
ATOM 2283 C CA . ILE B 1 56 ? 16.156 -4.086 -10.859 1 98.25 56 ILE B CA 1
ATOM 2284 C C . ILE B 1 56 ? 17.266 -4.594 -11.773 1 98.25 56 ILE B C 1
ATOM 2286 O O . ILE B 1 56 ? 18 -5.512 -11.414 1 98.25 56 ILE B O 1
ATOM 2290 N N . ALA B 1 57 ? 17.375 -3.996 -12.953 1 97.38 57 ALA B N 1
ATOM 2291 C CA . ALA B 1 57 ? 18.422 -4.383 -13.898 1 97.38 57 ALA B CA 1
ATOM 2292 C C . ALA B 1 57 ? 19.812 -4.152 -13.297 1 97.38 57 ALA B C 1
ATOM 2294 O O . ALA B 1 57 ? 20.75 -4.902 -13.578 1 97.38 57 ALA B O 1
ATOM 2295 N N . ARG B 1 58 ? 19.953 -3.146 -12.453 1 95.69 58 ARG B N 1
ATOM 2296 C CA . ARG B 1 58 ? 21.219 -2.82 -11.82 1 95.69 58 ARG B CA 1
ATOM 2297 C C . ARG B 1 58 ? 21.422 -3.633 -10.547 1 95.69 58 ARG B C 1
ATOM 2299 O O . ARG B 1 58 ? 22.531 -4.094 -10.266 1 95.69 58 ARG B O 1
ATOM 2306 N N . ASP B 1 59 ? 20.438 -3.77 -9.766 1 96.62 59 ASP B N 1
ATOM 2307 C CA . ASP B 1 59 ? 20.406 -4.527 -8.523 1 96.62 59 ASP B CA 1
ATOM 2308 C C . ASP B 1 59 ? 19.109 -5.312 -8.375 1 96.62 59 ASP B C 1
ATOM 2310 O O . ASP B 1 59 ? 18.062 -4.734 -8.086 1 96.62 59 ASP B O 1
ATOM 2314 N N . PRO B 1 60 ? 19.188 -6.66 -8.555 1 98 60 PRO B N 1
ATOM 2315 C CA . PRO B 1 60 ? 17.953 -7.453 -8.625 1 98 60 PRO B CA 1
ATOM 2316 C C . PRO B 1 60 ? 17.297 -7.637 -7.262 1 98 60 PRO B C 1
ATOM 2318 O O . PRO B 1 60 ? 16.203 -8.219 -7.172 1 98 60 PRO B O 1
ATOM 2321 N N . ARG B 1 61 ? 17.953 -7.141 -6.113 1 98 61 ARG B N 1
ATOM 2322 C CA . ARG B 1 61 ? 17.359 -7.234 -4.785 1 98 61 ARG B CA 1
ATOM 2323 C C . ARG B 1 61 ? 16.109 -6.344 -4.68 1 98 61 ARG B C 1
ATOM 2325 O O . ARG B 1 61 ? 16.156 -5.164 -5.031 1 98 61 ARG B O 1
ATOM 2332 N N . VAL B 1 62 ? 15.016 -6.945 -4.246 1 98.81 62 VAL B N 1
ATOM 2333 C CA . VAL B 1 62 ? 13.766 -6.207 -4.105 1 98.81 62 VAL B CA 1
ATOM 2334 C C . VAL B 1 62 ? 13.086 -6.594 -2.795 1 98.81 62 VAL B C 1
ATOM 2336 O O . VAL B 1 62 ? 13.438 -7.602 -2.178 1 98.81 62 VAL B O 1
ATOM 2339 N N . GLY B 1 63 ? 12.219 -5.762 -2.322 1 98.81 63 GLY B N 1
ATOM 2340 C CA . GLY B 1 63 ? 11.242 -6.039 -1.281 1 98.81 63 GLY B CA 1
ATOM 2341 C C . GLY B 1 63 ? 9.812 -5.832 -1.736 1 98.81 63 GLY B C 1
ATOM 2342 O O . GLY B 1 63 ? 9.516 -4.879 -2.463 1 98.81 63 GLY B O 1
ATOM 2343 N N . LEU B 1 64 ? 8.93 -6.703 -1.383 1 98.94 64 LEU B N 1
ATOM 2344 C CA . LEU B 1 64 ? 7.496 -6.586 -1.643 1 98.94 64 LEU B CA 1
ATOM 2345 C C . LEU B 1 64 ? 6.711 -6.516 -0.338 1 98.94 64 LEU B C 1
ATOM 2347 O O . LEU B 1 64 ? 6.84 -7.391 0.518 1 98.94 64 LEU B O 1
ATOM 2351 N N . LEU B 1 65 ? 5.918 -5.438 -0.13 1 98.88 65 LEU B N 1
ATOM 2352 C CA . LEU B 1 65 ? 5.035 -5.324 1.023 1 98.88 65 LEU B CA 1
ATOM 2353 C C . LEU B 1 65 ? 3.609 -5.727 0.657 1 98.88 65 LEU B C 1
ATOM 2355 O O . LEU B 1 65 ? 3.008 -5.145 -0.248 1 98.88 65 LEU B O 1
ATOM 2359 N N . PHE B 1 66 ? 3.135 -6.723 1.277 1 98.38 66 PHE B N 1
ATOM 2360 C CA . PHE B 1 66 ? 1.736 -7.125 1.202 1 98.38 66 PHE B CA 1
ATOM 2361 C C . PHE B 1 66 ? 0.965 -6.633 2.422 1 98.38 66 PHE B C 1
ATOM 2363 O O . PHE B 1 66 ? 1.272 -7.02 3.553 1 98.38 66 PHE B O 1
ATOM 2370 N N . ASP B 1 67 ? 0.001 -5.809 2.152 1 96.75 67 ASP B N 1
ATOM 2371 C CA . ASP B 1 67 ? -0.773 -5.121 3.182 1 96.75 67 ASP B CA 1
ATOM 2372 C C . ASP B 1 67 ? -2.127 -5.793 3.391 1 96.75 67 ASP B C 1
ATOM 2374 O O . ASP B 1 67 ? -3.006 -5.719 2.527 1 96.75 67 ASP B O 1
ATOM 2378 N N . GLY B 1 68 ? -2.314 -6.453 4.508 1 94.25 68 GLY B N 1
ATOM 2379 C CA . GLY B 1 68 ? -3.568 -7.105 4.848 1 94.25 68 GLY B CA 1
ATOM 2380 C C . GLY B 1 68 ? -4.406 -6.312 5.836 1 94.25 68 GLY B C 1
ATOM 2381 O O . GLY B 1 68 ? -5.145 -6.895 6.637 1 94.25 68 GLY B O 1
ATOM 2382 N N . THR B 1 69 ? -4.305 -4.969 5.809 1 92.25 69 THR B N 1
ATOM 2383 C CA . THR B 1 69 ? -4.91 -4.18 6.875 1 92.25 69 THR B CA 1
ATOM 2384 C C . THR B 1 69 ? -6.176 -3.486 6.379 1 92.25 69 THR B C 1
ATOM 2386 O O . THR B 1 69 ? -6.824 -2.756 7.129 1 92.25 69 THR B O 1
ATOM 2389 N N . ALA B 1 70 ? -6.551 -3.715 5.156 1 86.12 70 ALA B N 1
ATOM 2390 C CA . ALA B 1 70 ? -7.703 -3.031 4.578 1 86.12 70 ALA B CA 1
ATOM 2391 C C . ALA B 1 70 ? -8.953 -3.252 5.426 1 86.12 70 ALA B C 1
ATOM 2393 O O . ALA B 1 70 ? -9.227 -4.371 5.867 1 86.12 70 ALA B O 1
ATOM 2394 N N . GLY B 1 71 ? -9.688 -2.176 5.734 1 81.56 71 GLY B N 1
ATOM 2395 C CA . GLY B 1 71 ? -10.969 -2.27 6.414 1 81.56 71 GLY B CA 1
ATOM 2396 C C . GLY B 1 71 ? -10.852 -2.184 7.922 1 81.56 71 GLY B C 1
ATOM 2397 O O . GLY B 1 71 ? -11.859 -2.102 8.625 1 81.56 71 GLY B O 1
ATOM 2398 N N . LEU B 1 72 ? -9.664 -2.168 8.438 1 87.44 72 LEU B N 1
ATOM 2399 C CA . LEU B 1 72 ? -9.484 -2.096 9.883 1 87.44 72 LEU B CA 1
ATOM 2400 C C . LEU B 1 72 ? -9.492 -0.647 10.359 1 87.44 72 LEU B C 1
ATOM 2402 O O . LEU B 1 72 ? -8.891 0.224 9.727 1 87.44 72 LEU B O 1
ATOM 2406 N N . ALA B 1 73 ? -10.133 -0.396 11.453 1 84.75 73 ALA B N 1
ATOM 2407 C CA . ALA B 1 73 ? -10.156 0.933 12.062 1 84.75 73 ALA B CA 1
ATOM 2408 C C . ALA B 1 73 ? -8.758 1.35 12.516 1 84.75 73 ALA B C 1
ATOM 2410 O O . ALA B 1 73 ? -8.391 2.523 12.414 1 84.75 73 ALA B O 1
ATOM 2411 N N . GLU B 1 74 ? -8.031 0.325 12.992 1 89.38 74 GLU B N 1
ATOM 2412 C CA . GLU B 1 74 ? -6.625 0.484 13.344 1 89.38 74 GLU B CA 1
ATOM 2413 C C . GLU B 1 74 ? -5.734 -0.37 12.445 1 89.38 74 GLU B C 1
ATOM 2415 O O . GLU B 1 74 ? -5.434 -1.521 12.773 1 89.38 74 GLU B O 1
ATOM 2420 N N . PRO B 1 75 ? -5.305 0.187 11.391 1 89.88 75 PRO B N 1
ATOM 2421 C CA . PRO B 1 75 ? -4.625 -0.616 10.375 1 89.88 75 PRO B CA 1
ATOM 2422 C C . PRO B 1 75 ? -3.41 -1.359 10.914 1 89.88 75 PRO B C 1
ATOM 2424 O O . PRO B 1 75 ? -3.18 -2.52 10.562 1 89.88 75 PRO B O 1
ATOM 2427 N N . LEU B 1 76 ? -2.682 -0.75 11.836 1 91.12 76 LEU B N 1
ATOM 2428 C CA . LEU B 1 76 ? -1.428 -1.358 12.266 1 91.12 76 LEU B CA 1
ATOM 2429 C C . LEU B 1 76 ? -1.687 -2.541 13.188 1 91.12 76 LEU B C 1
ATOM 2431 O O . LEU B 1 76 ? -0.757 -3.264 13.555 1 91.12 76 LEU B O 1
ATOM 2435 N N . SER B 1 77 ? -2.928 -2.773 13.484 1 91.31 77 SER B N 1
ATOM 2436 C CA . SER B 1 77 ? -3.289 -3.984 14.219 1 91.31 77 SER B CA 1
ATOM 2437 C C . SER B 1 77 ? -3.439 -5.172 13.273 1 91.31 77 SER B C 1
ATOM 2439 O O . SER B 1 77 ? -3.512 -6.32 13.719 1 91.31 77 SER B O 1
ATOM 2441 N N . GLY B 1 78 ? -3.455 -4.949 11.992 1 93.69 78 GLY B N 1
ATOM 2442 C CA . GLY B 1 78 ? -3.611 -6.008 11.008 1 93.69 78 GLY B CA 1
ATOM 2443 C C . GLY B 1 78 ? -2.291 -6.57 10.523 1 93.69 78 GLY B C 1
ATOM 2444 O O . GLY B 1 78 ? -1.228 -6.027 10.836 1 93.69 78 GLY B O 1
ATOM 2445 N N . PRO B 1 79 ? -2.367 -7.641 9.766 1 95.56 79 PRO B N 1
ATOM 2446 C CA . PRO B 1 79 ? -1.144 -8.297 9.305 1 95.56 79 PRO B CA 1
ATOM 2447 C C . PRO B 1 79 ? -0.516 -7.594 8.102 1 95.56 79 PRO B C 1
ATOM 2449 O O . PRO B 1 79 ? -1.232 -7.039 7.262 1 95.56 79 PRO B O 1
ATOM 2452 N N . ARG B 1 80 ? 0.779 -7.59 8.047 1 95.94 80 ARG B N 1
ATOM 2453 C CA . ARG B 1 80 ? 1.561 -7.18 6.883 1 95.94 80 ARG B CA 1
ATOM 2454 C C . ARG B 1 80 ? 2.779 -8.078 6.695 1 95.94 80 ARG B C 1
ATOM 2456 O O . ARG B 1 80 ? 3.295 -8.641 7.664 1 95.94 80 ARG B O 1
ATOM 2463 N N . LEU B 1 81 ? 3.15 -8.242 5.527 1 98.12 81 LEU B N 1
ATOM 2464 C CA . LEU B 1 81 ? 4.258 -9.133 5.176 1 98.12 81 LEU B CA 1
ATOM 2465 C C . LEU B 1 81 ? 5.219 -8.445 4.211 1 98.12 81 LEU B C 1
ATOM 2467 O O . LEU B 1 81 ? 4.812 -7.992 3.139 1 98.12 81 LEU B O 1
ATOM 2471 N N . SER B 1 82 ? 6.441 -8.305 4.617 1 98.44 82 SER B N 1
ATOM 2472 C CA . SER B 1 82 ? 7.523 -7.875 3.738 1 98.44 82 SER B CA 1
ATOM 2473 C C . SER B 1 82 ? 8.32 -9.062 3.213 1 98.44 82 SER B C 1
ATOM 2475 O O . SER B 1 82 ? 8.922 -9.805 3.992 1 98.44 82 SER B O 1
ATOM 2477 N N . VAL B 1 83 ? 8.312 -9.227 1.928 1 98.69 83 VAL B N 1
ATOM 2478 C CA . VAL B 1 83 ? 9.008 -10.336 1.293 1 98.69 83 VAL B CA 1
ATOM 2479 C C . VAL B 1 83 ? 10.266 -9.82 0.592 1 98.69 83 VAL B C 1
ATOM 2481 O O . VAL B 1 83 ? 10.188 -8.93 -0.251 1 98.69 83 VAL B O 1
ATOM 2484 N N . LEU B 1 84 ? 11.383 -10.391 0.967 1 98.06 84 LEU B N 1
ATOM 2485 C CA . LEU B 1 84 ? 12.664 -10.016 0.362 1 98.06 84 LEU B CA 1
ATOM 2486 C C . LEU B 1 84 ? 13.141 -11.102 -0.595 1 98.06 84 LEU B C 1
ATOM 2488 O O . LEU B 1 84 ? 13.141 -12.289 -0.25 1 98.06 84 LEU B O 1
ATOM 2492 N N . GLY B 1 85 ? 13.5 -10.633 -1.792 1 98.31 85 GLY B N 1
ATOM 2493 C CA . GLY B 1 85 ? 13.977 -11.578 -2.797 1 98.31 85 GLY B CA 1
ATOM 2494 C C . GLY B 1 85 ? 14.68 -10.898 -3.959 1 98.31 85 GLY B C 1
ATOM 2495 O O . GLY B 1 85 ? 15.07 -9.734 -3.863 1 98.31 85 GLY B O 1
ATOM 2496 N N . ARG B 1 86 ? 14.969 -11.672 -5.031 1 98.69 86 ARG B N 1
ATOM 2497 C CA . ARG B 1 86 ? 15.602 -11.18 -6.25 1 98.69 86 ARG B CA 1
ATOM 2498 C C . ARG B 1 86 ? 14.68 -11.352 -7.453 1 98.69 86 ARG B C 1
ATOM 2500 O O . ARG B 1 86 ? 14.156 -12.445 -7.688 1 98.69 86 ARG B O 1
ATOM 2507 N N . ALA B 1 87 ? 14.438 -10.242 -8.148 1 98.88 87 ALA B N 1
ATOM 2508 C CA . ALA B 1 87 ? 13.578 -10.258 -9.328 1 98.88 87 ALA B CA 1
ATOM 2509 C C . ALA B 1 87 ? 14.391 -10.531 -10.586 1 98.88 87 ALA B C 1
ATOM 2511 O O . ALA B 1 87 ? 15.398 -9.867 -10.844 1 98.88 87 ALA B O 1
ATOM 2512 N N . GLU B 1 88 ? 13.93 -11.484 -11.352 1 98.44 88 GLU B N 1
ATOM 2513 C CA . GLU B 1 88 ? 14.555 -11.805 -12.625 1 98.44 88 GLU B CA 1
ATOM 2514 C C . GLU B 1 88 ? 13.516 -12.039 -13.711 1 98.44 88 GLU B C 1
ATOM 2516 O O . GLU B 1 88 ? 12.422 -12.547 -13.43 1 98.44 88 GLU B O 1
ATOM 2521 N N . ARG B 1 89 ? 13.906 -11.75 -14.883 1 98.25 89 ARG B N 1
ATOM 2522 C CA . ARG B 1 89 ? 13.016 -11.992 -16.016 1 98.25 89 ARG B CA 1
ATOM 2523 C C . ARG B 1 89 ? 12.703 -13.484 -16.156 1 98.25 89 ARG B C 1
ATOM 2525 O O . ARG B 1 89 ? 13.578 -14.328 -15.961 1 98.25 89 ARG B O 1
ATOM 2532 N N . SER B 1 90 ? 11.461 -13.734 -16.406 1 98.31 90 SER B N 1
ATOM 2533 C CA . SER B 1 90 ? 11.023 -15.117 -16.594 1 98.31 90 SER B CA 1
ATOM 2534 C C . SER B 1 90 ? 10.477 -15.328 -18 1 98.31 90 SER B C 1
ATOM 2536 O O . SER B 1 90 ? 9.703 -14.516 -18.516 1 98.31 90 SER B O 1
ATOM 2538 N N . GLU B 1 91 ? 10.852 -16.438 -18.594 1 96.81 91 GLU B N 1
ATOM 2539 C CA . GLU B 1 91 ? 10.328 -16.844 -19.891 1 96.81 91 GLU B CA 1
ATOM 2540 C C . GLU B 1 91 ? 9.383 -18.031 -19.766 1 96.81 91 GLU B C 1
ATOM 2542 O O . GLU B 1 91 ? 8.961 -18.594 -20.781 1 96.81 91 GLU B O 1
ATOM 2547 N N . GLU B 1 92 ? 9.086 -18.438 -18.562 1 96.88 92 GLU B N 1
ATOM 2548 C CA . GLU B 1 92 ? 8.18 -19.562 -18.328 1 96.88 92 GLU B CA 1
ATOM 2549 C C . GLU B 1 92 ? 6.758 -19.219 -18.75 1 96.88 92 GLU B C 1
ATOM 2551 O O . GLU B 1 92 ? 6.121 -18.328 -18.172 1 96.88 92 GLU B O 1
ATOM 2556 N N . PRO B 1 93 ? 6.176 -19.891 -19.766 1 96.81 93 PRO B N 1
ATOM 2557 C CA . PRO B 1 93 ? 4.859 -19.547 -20.297 1 96.81 93 PRO B CA 1
ATOM 2558 C C . PRO B 1 93 ? 3.768 -19.547 -19.219 1 96.81 93 PRO B C 1
ATOM 2560 O O . PRO B 1 93 ? 2.852 -18.719 -19.266 1 96.81 93 PRO B O 1
ATOM 2563 N N . ARG B 1 94 ? 3.863 -20.438 -18.281 1 97.38 94 ARG B N 1
ATOM 2564 C CA . ARG B 1 94 ? 2.857 -20.516 -17.219 1 97.38 94 ARG B CA 1
ATOM 2565 C C . ARG B 1 94 ? 2.807 -19.234 -16.406 1 97.38 94 ARG B C 1
ATOM 2567 O O . ARG B 1 94 ? 1.743 -18.828 -15.922 1 97.38 94 ARG B O 1
ATOM 2574 N N . HIS B 1 95 ? 3.971 -18.5 -16.25 1 98.5 95 HIS B N 1
ATOM 2575 C CA . HIS B 1 95 ? 4.004 -17.266 -15.484 1 98.5 95 HIS B CA 1
ATOM 2576 C C . HIS B 1 95 ? 3.146 -16.188 -16.141 1 98.5 95 HIS B C 1
ATOM 2578 O O . HIS B 1 95 ? 2.379 -15.5 -15.469 1 98.5 95 HIS B O 1
ATOM 2584 N N . ARG B 1 96 ? 3.242 -16.109 -17.438 1 98 96 ARG B N 1
ATOM 2585 C CA . ARG B 1 96 ? 2.439 -15.133 -18.172 1 98 96 ARG B CA 1
ATOM 2586 C C . ARG B 1 96 ? 0.958 -15.492 -18.109 1 98 96 ARG B C 1
ATOM 2588 O O . ARG B 1 96 ? 0.115 -14.617 -17.891 1 98 96 ARG B O 1
ATOM 2595 N N . ALA B 1 97 ? 0.678 -16.734 -18.328 1 98.06 97 ALA B N 1
ATOM 2596 C CA . ALA B 1 97 ? -0.71 -17.188 -18.312 1 98.06 97 ALA B CA 1
ATOM 2597 C C . ALA B 1 97 ? -1.367 -16.891 -16.969 1 98.06 97 ALA B C 1
ATOM 2599 O O . ALA B 1 97 ? -2.482 -16.359 -16.906 1 98.06 97 ALA B O 1
ATOM 2600 N N . ARG B 1 98 ? -0.697 -17.172 -15.875 1 98.56 98 ARG B N 1
ATOM 2601 C CA . ARG B 1 98 ? -1.248 -16.969 -14.539 1 98.56 98 ARG B CA 1
ATOM 2602 C C . ARG B 1 98 ? -1.397 -15.484 -14.234 1 98.56 98 ARG B C 1
ATOM 2604 O O . ARG B 1 98 ? -2.381 -15.07 -13.617 1 98.56 98 ARG B O 1
ATOM 2611 N N . PHE B 1 99 ? -0.386 -14.727 -14.656 1 98.69 99 PHE B N 1
ATOM 2612 C CA . PHE B 1 99 ? -0.48 -13.289 -14.43 1 98.69 99 PHE B CA 1
ATOM 2613 C C . PHE B 1 99 ? -1.693 -12.703 -15.148 1 98.69 99 PHE B C 1
ATOM 2615 O O . PHE B 1 99 ? -2.469 -11.953 -14.555 1 98.69 99 PHE B O 1
ATOM 2622 N N . LEU B 1 100 ? -1.903 -13.078 -16.391 1 98 100 LEU B N 1
ATOM 2623 C CA . LEU B 1 100 ? -2.971 -12.508 -17.219 1 98 100 LEU B CA 1
ATOM 2624 C C . LEU B 1 100 ? -4.332 -13.023 -16.766 1 98 100 LEU B C 1
ATOM 2626 O O . LEU B 1 100 ? -5.336 -12.312 -16.875 1 98 100 LEU B O 1
ATOM 2630 N N . ALA B 1 101 ? -4.359 -14.258 -16.266 1 97.69 101 ALA B N 1
ATOM 2631 C CA . ALA B 1 101 ? -5.609 -14.758 -15.688 1 97.69 101 ALA B CA 1
ATOM 2632 C C . ALA B 1 101 ? -6.027 -13.938 -14.477 1 97.69 101 ALA B C 1
ATOM 2634 O O . ALA B 1 101 ? -7.207 -13.617 -14.312 1 97.69 101 ALA B O 1
ATOM 2635 N N . ARG B 1 102 ? -5.074 -13.562 -13.664 1 97.31 102 ARG B N 1
ATOM 2636 C CA . ARG B 1 102 ? -5.348 -12.805 -12.445 1 97.31 102 ARG B CA 1
ATOM 2637 C C . ARG B 1 102 ? -5.641 -11.344 -12.758 1 97.31 102 ARG B C 1
ATOM 2639 O O . ARG B 1 102 ? -6.457 -10.711 -12.086 1 97.31 102 ARG B O 1
ATOM 2646 N N . HIS B 1 103 ? -4.914 -10.781 -13.758 1 97 103 HIS B N 1
ATOM 2647 C CA . HIS B 1 103 ? -5.043 -9.383 -14.164 1 97 103 HIS B CA 1
ATOM 2648 C C . HIS B 1 103 ? -5.359 -9.273 -15.656 1 97 103 HIS B C 1
ATOM 2650 O O . HIS B 1 103 ? -4.508 -8.859 -16.438 1 97 103 HIS B O 1
ATOM 2656 N N . PRO B 1 104 ? -6.598 -9.523 -16.016 1 95.31 104 PRO B N 1
ATOM 2657 C CA . PRO B 1 104 ? -6.926 -9.539 -17.438 1 95.31 104 PRO B CA 1
ATOM 2658 C C . PRO B 1 104 ? -6.676 -8.188 -18.109 1 95.31 104 PRO B C 1
ATOM 2660 O O . PRO B 1 104 ? -6.348 -8.141 -19.297 1 95.31 104 PRO B O 1
ATOM 2663 N N . GLY B 1 105 ? -6.777 -7.094 -17.391 1 93.81 105 GLY B N 1
ATOM 2664 C CA . GLY B 1 105 ? -6.508 -5.773 -17.938 1 93.81 105 GLY B CA 1
ATOM 2665 C C . GLY B 1 105 ? -5.082 -5.613 -18.438 1 93.81 105 GLY B C 1
ATOM 2666 O O . GLY B 1 105 ? -4.816 -4.797 -19.328 1 93.81 105 GLY B O 1
ATOM 2667 N N . ALA B 1 106 ? -4.203 -6.391 -17.906 1 95.56 106 ALA B N 1
ATOM 2668 C CA . ALA B 1 106 ? -2.797 -6.32 -18.281 1 95.56 106 ALA B CA 1
ATOM 2669 C C . ALA B 1 106 ? -2.592 -6.848 -19.703 1 95.56 106 ALA B C 1
ATOM 2671 O O . ALA B 1 106 ? -1.55 -6.609 -20.312 1 95.56 106 ALA B O 1
ATOM 2672 N N . GLY B 1 107 ? -3.551 -7.582 -20.219 1 95.38 107 GLY B N 1
ATOM 2673 C CA . GLY B 1 107 ? -3.469 -8.07 -21.594 1 95.38 107 GLY B CA 1
ATOM 2674 C C . GLY B 1 107 ? -3.311 -6.953 -22.609 1 95.38 107 GLY B C 1
ATOM 2675 O O . GLY B 1 107 ? -2.779 -7.172 -23.703 1 95.38 107 GLY B O 1
ATOM 2676 N N . LEU B 1 108 ? -3.727 -5.766 -22.219 1 91.81 108 LEU B N 1
ATOM 2677 C CA . LEU B 1 108 ? -3.668 -4.605 -23.109 1 91.81 108 LEU B CA 1
ATOM 2678 C C . LEU B 1 108 ? -2.223 -4.191 -23.359 1 91.81 108 LEU B C 1
ATOM 2680 O O . LEU B 1 108 ? -1.918 -3.605 -24.406 1 91.81 108 LEU B O 1
ATOM 2684 N N . TYR B 1 109 ? -1.297 -4.59 -22.422 1 92.19 109 TYR B N 1
ATOM 2685 C CA . TYR B 1 109 ? 0.061 -4.082 -22.594 1 92.19 109 TYR B CA 1
ATOM 2686 C C . TYR B 1 109 ? 1.084 -5.199 -22.422 1 92.19 109 TYR B C 1
ATOM 2688 O O . TYR B 1 109 ? 2.275 -5.004 -22.672 1 92.19 109 TYR B O 1
ATOM 2696 N N . ALA B 1 110 ? 0.622 -6.348 -22.078 1 93.81 110 ALA B N 1
ATOM 2697 C CA . ALA B 1 110 ? 1.535 -7.453 -21.812 1 93.81 110 ALA B CA 1
ATOM 2698 C C . ALA B 1 110 ? 2.332 -7.828 -23.062 1 93.81 110 ALA B C 1
ATOM 2700 O O . ALA B 1 110 ? 3.408 -8.422 -22.953 1 93.81 110 ALA B O 1
ATOM 2701 N N . GLY B 1 111 ? 1.808 -7.512 -24.25 1 93.12 111 GLY B N 1
ATOM 2702 C CA . GLY B 1 111 ? 2.463 -7.879 -25.5 1 93.12 111 GLY B CA 1
ATOM 2703 C C . GLY B 1 111 ? 3.412 -6.812 -26 1 93.12 111 GLY B C 1
ATOM 2704 O O . GLY B 1 111 ? 4.117 -7.027 -27 1 93.12 111 GLY B O 1
ATOM 2705 N N . PHE B 1 112 ? 3.436 -5.664 -25.359 1 93.62 112 PHE B N 1
ATOM 2706 C CA . PHE B 1 112 ? 4.355 -4.609 -25.766 1 93.62 112 PHE B CA 1
ATOM 2707 C C . PHE B 1 112 ? 5.801 -5.031 -25.547 1 93.62 112 PHE B C 1
ATOM 2709 O O . PHE B 1 112 ? 6.098 -5.762 -24.594 1 93.62 112 PHE B O 1
ATOM 2716 N N . ALA B 1 113 ? 6.695 -4.543 -26.312 1 95.5 113 ALA B N 1
ATOM 2717 C CA . ALA B 1 113 ? 8.102 -4.957 -26.328 1 95.5 113 ALA B CA 1
ATOM 2718 C C . ALA B 1 113 ? 8.789 -4.562 -25.016 1 95.5 113 ALA B C 1
ATOM 2720 O O . ALA B 1 113 ? 9.766 -5.199 -24.609 1 95.5 113 ALA B O 1
ATOM 2721 N N . ASP B 1 114 ? 8.328 -3.521 -24.375 1 95.69 114 ASP B N 1
ATOM 2722 C CA . ASP B 1 114 ? 9.008 -3.027 -23.188 1 95.69 114 ASP B CA 1
ATOM 2723 C C . ASP B 1 114 ? 8.484 -3.719 -21.938 1 95.69 114 ASP B C 1
ATOM 2725 O O . ASP B 1 114 ? 8.891 -3.385 -20.812 1 95.69 114 ASP B O 1
ATOM 2729 N N . PHE B 1 115 ? 7.543 -4.641 -22.109 1 97.19 115 PHE B N 1
ATOM 2730 C CA . PHE B 1 115 ? 7.047 -5.344 -20.938 1 97.19 115 PHE B CA 1
ATOM 2731 C C . PHE B 1 115 ? 7.582 -6.77 -20.891 1 97.19 115 PHE B C 1
ATOM 2733 O O . PHE B 1 115 ? 7.676 -7.438 -21.922 1 97.19 115 PHE B O 1
ATOM 2740 N N . SER B 1 116 ? 7.895 -7.184 -19.688 1 97.88 116 SER B N 1
ATOM 2741 C CA . SER B 1 116 ? 8.344 -8.547 -19.453 1 97.88 116 SER B CA 1
ATOM 2742 C C . SER B 1 116 ? 7.863 -9.062 -18.094 1 97.88 116 SER B C 1
ATOM 2744 O O . SER B 1 116 ? 7.598 -8.281 -17.188 1 97.88 116 SER B O 1
ATOM 2746 N N . LEU B 1 117 ? 7.77 -10.391 -18.062 1 98.62 117 LEU B N 1
ATOM 2747 C CA . LEU B 1 117 ? 7.457 -11.055 -16.797 1 98.62 117 LEU B CA 1
ATOM 2748 C C . LEU B 1 117 ? 8.711 -11.211 -15.953 1 98.62 117 LEU B C 1
ATOM 2750 O O . LEU B 1 117 ? 9.781 -11.539 -16.469 1 98.62 117 LEU B O 1
ATOM 2754 N N . TYR B 1 118 ? 8.555 -10.891 -14.695 1 98.88 118 TYR B N 1
ATOM 2755 C CA . TYR B 1 118 ? 9.594 -11.125 -13.703 1 98.88 118 TYR B CA 1
ATOM 2756 C C . TYR B 1 118 ? 9.109 -12.07 -12.609 1 98.88 118 TYR B C 1
ATOM 2758 O O . TYR B 1 118 ? 7.94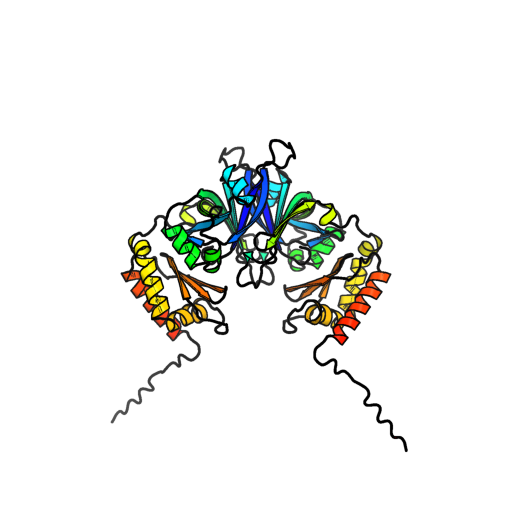9 -11.992 -12.188 1 98.88 118 TYR B O 1
ATOM 2766 N N . ALA B 1 119 ? 9.914 -12.977 -12.195 1 98.88 119 ALA B N 1
ATOM 2767 C CA . ALA B 1 119 ? 9.695 -13.805 -11.016 1 98.88 119 ALA B CA 1
ATOM 2768 C C . ALA B 1 119 ? 10.617 -13.383 -9.875 1 98.88 119 ALA B C 1
ATOM 2770 O O . ALA B 1 119 ? 11.797 -13.094 -10.094 1 98.88 119 ALA B O 1
ATOM 2771 N N . VAL B 1 120 ? 10.062 -13.328 -8.688 1 98.81 120 VAL B N 1
ATOM 2772 C CA . VAL B 1 120 ? 10.867 -12.977 -7.52 1 98.81 120 VAL B CA 1
ATOM 2773 C C . VAL B 1 120 ? 11.266 -14.234 -6.762 1 98.81 120 VAL B C 1
ATOM 2775 O O . VAL B 1 120 ? 10.422 -14.922 -6.188 1 98.81 120 VAL B O 1
ATOM 2778 N N . SER B 1 121 ? 12.57 -14.547 -6.801 1 98.31 121 SER B N 1
ATOM 2779 C CA . SER B 1 121 ? 13.102 -15.617 -5.961 1 98.31 121 SER B CA 1
ATOM 2780 C C . SER B 1 121 ? 13.188 -15.188 -4.5 1 98.31 121 SER B C 1
ATOM 2782 O O . SER B 1 121 ? 14.102 -14.461 -4.109 1 98.31 121 SER B O 1
ATOM 2784 N N . VAL B 1 122 ? 12.273 -15.727 -3.672 1 98.06 122 VAL B N 1
ATOM 2785 C CA . VAL B 1 122 ? 12.117 -15.281 -2.291 1 98.06 122 VAL B CA 1
ATOM 2786 C C . VAL B 1 122 ? 13.266 -15.828 -1.44 1 98.06 122 VAL B C 1
ATOM 2788 O O . VAL B 1 122 ? 13.602 -17.016 -1.525 1 98.06 122 VAL B O 1
ATOM 2791 N N . GLU B 1 123 ? 13.82 -14.984 -0.626 1 96.19 123 GLU B N 1
ATOM 2792 C CA . GLU B 1 123 ? 14.867 -15.398 0.296 1 96.19 123 GLU B CA 1
ATOM 2793 C C . GLU B 1 123 ? 14.352 -15.461 1.73 1 96.19 123 GLU B C 1
ATOM 2795 O O . GLU B 1 123 ? 14.594 -16.438 2.441 1 96.19 123 GLU B O 1
ATOM 2800 N N . ARG B 1 124 ? 13.656 -14.469 2.145 1 95.69 124 ARG B N 1
ATOM 2801 C CA . ARG B 1 124 ? 13.078 -14.383 3.482 1 95.69 124 ARG B CA 1
ATOM 2802 C C . ARG B 1 124 ? 11.898 -13.422 3.51 1 95.69 124 ARG B C 1
ATOM 2804 O O . ARG B 1 124 ? 11.68 -12.664 2.559 1 95.69 124 ARG B O 1
ATOM 2811 N N . ALA B 1 125 ? 11.203 -13.5 4.562 1 97.44 125 ALA B N 1
ATOM 2812 C CA . ALA B 1 125 ? 10.055 -12.609 4.742 1 97.44 125 ALA B CA 1
ATOM 2813 C C . ALA B 1 125 ? 9.945 -12.148 6.191 1 97.44 125 ALA B C 1
ATOM 2815 O O . ALA B 1 125 ? 10.453 -12.805 7.102 1 97.44 125 ALA B O 1
ATOM 2816 N N . HIS B 1 126 ? 9.438 -11.016 6.387 1 97.12 126 HIS B N 1
ATOM 2817 C CA . HIS B 1 126 ? 9.195 -10.406 7.691 1 97.12 126 HIS B CA 1
ATOM 2818 C C . HIS B 1 126 ? 7.707 -10.211 7.938 1 97.12 126 HIS B C 1
ATOM 2820 O O . HIS B 1 126 ? 7.078 -9.344 7.324 1 97.12 126 HIS B O 1
ATOM 2826 N N . LEU B 1 127 ? 7.133 -10.992 8.852 1 97.44 127 LEU B N 1
ATOM 2827 C CA . LEU B 1 127 ? 5.711 -10.961 9.172 1 97.44 127 LEU B CA 1
ATOM 2828 C C . LEU B 1 127 ? 5.449 -10.109 10.406 1 97.44 127 LEU B C 1
ATOM 2830 O O . LEU B 1 127 ? 6.082 -10.305 11.445 1 97.44 127 LEU B O 1
ATOM 2834 N N . VAL B 1 128 ? 4.602 -9.109 10.234 1 95.62 128 VAL B N 1
ATOM 2835 C CA . VAL B 1 128 ? 4.039 -8.367 11.352 1 95.62 128 VAL B CA 1
ATOM 2836 C C . VAL B 1 128 ? 2.553 -8.688 11.5 1 95.62 128 VAL B C 1
ATOM 2838 O O . VAL B 1 128 ? 1.734 -8.25 10.688 1 95.62 128 VAL B O 1
ATOM 2841 N N . ALA B 1 129 ? 2.197 -9.492 12.484 1 92.25 129 ALA B N 1
ATOM 2842 C CA . ALA B 1 129 ? 0.839 -9.984 12.695 1 92.25 129 ALA B CA 1
ATOM 2843 C C . ALA B 1 129 ? 0.091 -9.117 13.703 1 92.25 129 ALA B C 1
ATOM 2845 O O . ALA B 1 129 ? -0.557 -9.633 14.617 1 92.25 129 ALA B O 1
ATOM 2846 N N . GLY B 1 130 ? 0.233 -7.859 13.633 1 84.5 130 GLY B N 1
ATOM 2847 C CA . GLY B 1 130 ? -0.343 -6.922 14.578 1 84.5 130 GLY B CA 1
ATOM 2848 C C . GLY B 1 130 ? 0.687 -6.301 15.508 1 84.5 130 GLY B C 1
ATOM 2849 O O . GLY B 1 130 ? 1.89 -6.379 15.25 1 84.5 130 GLY B O 1
ATOM 2850 N N . PHE B 1 131 ? 0.146 -5.652 16.484 1 76.62 131 PHE B N 1
ATOM 2851 C CA . PHE B 1 131 ? 1.034 -4.875 17.344 1 76.62 131 PHE B CA 1
ATOM 2852 C C . PHE B 1 131 ? 1.958 -5.789 18.125 1 76.62 131 PHE B C 1
ATOM 2854 O O . PHE B 1 131 ? 1.496 -6.582 18.953 1 76.62 131 PHE B O 1
ATOM 2861 N N . GLY B 1 132 ? 3.24 -5.664 17.75 1 74.25 132 GLY B N 1
ATOM 2862 C CA . GLY B 1 132 ? 4.262 -6.324 18.547 1 74.25 132 GLY B CA 1
ATOM 2863 C C . GLY B 1 132 ? 4.438 -7.789 18.203 1 74.25 132 GLY B C 1
ATOM 2864 O O . GLY B 1 132 ? 5.188 -8.508 18.875 1 74.25 132 GLY B O 1
ATOM 2865 N N . ARG B 1 133 ? 3.793 -8.367 17.266 1 88.81 133 ARG B N 1
ATOM 2866 C CA . ARG B 1 133 ? 3.943 -9.75 16.828 1 88.81 133 ARG B CA 1
ATOM 2867 C C . ARG B 1 133 ? 4.699 -9.82 15.5 1 88.81 133 ARG B C 1
ATOM 2869 O O . ARG B 1 133 ? 4.098 -9.727 14.43 1 88.81 133 ARG B O 1
ATOM 2876 N N . VAL B 1 134 ? 5.992 -9.984 15.68 1 92.62 134 VAL B N 1
ATOM 2877 C CA . VAL B 1 134 ? 6.891 -9.867 14.539 1 92.62 134 VAL B CA 1
ATOM 2878 C C . VAL B 1 134 ? 7.758 -11.117 14.43 1 92.62 134 VAL B C 1
ATOM 2880 O O . VAL B 1 134 ? 8.242 -11.633 15.445 1 92.62 134 VAL B O 1
ATOM 2883 N N . ARG B 1 135 ? 7.883 -11.617 13.219 1 94.69 135 ARG B N 1
ATOM 2884 C CA . ARG B 1 135 ? 8.688 -12.812 13.008 1 94.69 135 ARG B CA 1
ATOM 2885 C C . ARG B 1 135 ? 9.297 -12.82 11.609 1 94.69 135 ARG B C 1
ATOM 2887 O O . ARG B 1 135 ? 8.602 -12.547 10.625 1 94.69 135 ARG B O 1
ATOM 2894 N N . TRP B 1 136 ? 10.555 -13.133 11.562 1 95 136 TRP B N 1
ATOM 2895 C CA . TRP B 1 136 ? 11.188 -13.414 10.273 1 95 136 TRP B CA 1
ATOM 2896 C C . TRP B 1 136 ? 10.93 -14.852 9.852 1 95 136 TRP B C 1
ATOM 2898 O O . TRP B 1 136 ? 11.008 -15.773 10.672 1 95 136 TRP B O 1
ATOM 2908 N N . LEU B 1 137 ? 10.609 -15.016 8.602 1 96.31 137 LEU B N 1
ATOM 2909 C CA . LEU B 1 137 ? 10.328 -16.312 8.008 1 96.31 137 LEU B CA 1
ATOM 2910 C C . LEU B 1 137 ? 11.375 -16.656 6.953 1 96.31 137 LEU B C 1
ATOM 2912 O O . LEU B 1 137 ? 11.773 -15.805 6.16 1 96.31 137 LEU B O 1
ATOM 2916 N N . ASP B 1 138 ? 11.773 -17.922 6.992 1 95.5 138 ASP B N 1
ATOM 2917 C CA . ASP B 1 138 ? 12.602 -18.406 5.891 1 95.5 138 ASP B CA 1
ATOM 2918 C C . ASP B 1 138 ? 11.734 -18.812 4.695 1 95.5 138 ASP B C 1
ATOM 2920 O O . ASP B 1 138 ? 10.516 -18.906 4.805 1 95.5 138 ASP B O 1
ATOM 2924 N N . ARG B 1 139 ? 12.383 -18.969 3.621 1 95.75 139 ARG B N 1
ATOM 2925 C CA . ARG B 1 139 ? 11.711 -19.312 2.373 1 95.75 139 ARG B CA 1
ATOM 2926 C C . ARG B 1 139 ? 10.828 -20.547 2.549 1 95.75 139 ARG B C 1
ATOM 2928 O O . ARG B 1 139 ? 9.695 -20.578 2.061 1 95.75 139 ARG B O 1
ATOM 2935 N N . ALA B 1 140 ? 11.289 -21.531 3.262 1 95.75 140 ALA B N 1
ATOM 2936 C CA . ALA B 1 140 ? 10.602 -22.812 3.4 1 95.75 140 ALA B CA 1
ATOM 2937 C C . ALA B 1 140 ? 9.312 -22.656 4.199 1 95.75 140 ALA B C 1
ATOM 2939 O O . ALA B 1 140 ? 8.414 -23.5 4.109 1 95.75 140 ALA B O 1
ATOM 2940 N N . GLU B 1 141 ? 9.219 -21.625 5.012 1 95.81 141 GLU B N 1
ATOM 2941 C CA . GLU B 1 141 ? 8.023 -21.375 5.809 1 95.81 141 GLU B CA 1
ATOM 2942 C C . GLU B 1 141 ? 6.961 -20.625 4.996 1 95.81 141 GLU B C 1
ATOM 2944 O O . GLU B 1 141 ? 5.781 -20.641 5.355 1 95.81 141 GLU B O 1
ATOM 2949 N N . LEU B 1 142 ? 7.395 -20 3.912 1 95.5 142 LEU B N 1
ATOM 2950 C CA . LEU B 1 142 ? 6.484 -19.141 3.16 1 95.5 142 LEU B CA 1
ATOM 2951 C C . LEU B 1 142 ? 6.078 -19.797 1.846 1 95.5 142 LEU B C 1
ATOM 2953 O O . LEU B 1 142 ? 4.938 -19.656 1.402 1 95.5 142 LEU B O 1
ATOM 2957 N N . MET B 1 143 ? 6.977 -20.562 1.266 1 95.81 143 MET B N 1
ATOM 2958 C CA . MET B 1 143 ? 6.789 -21.094 -0.081 1 95.81 143 MET B CA 1
ATOM 2959 C C . MET B 1 143 ? 6.469 -22.594 -0.036 1 95.81 143 MET B C 1
ATOM 2961 O O . MET B 1 143 ? 6.812 -23.281 0.929 1 95.81 143 MET B O 1
ATOM 2965 N N . LEU B 1 144 ? 5.805 -23.062 -1.09 1 94.44 144 LEU B N 1
ATOM 2966 C CA . LEU B 1 144 ? 5.75 -24.5 -1.312 1 94.44 144 LEU B CA 1
ATOM 2967 C C . LEU B 1 144 ? 7.07 -25.016 -1.874 1 94.44 144 LEU B C 1
ATOM 2969 O O . LEU B 1 144 ? 7.77 -24.281 -2.586 1 94.44 144 LEU B O 1
ATOM 2973 N N . PRO B 1 145 ? 7.398 -26.219 -1.537 1 91.5 145 PRO B N 1
ATOM 2974 C CA . PRO B 1 145 ? 8.727 -26.734 -1.87 1 91.5 145 PRO B CA 1
ATOM 2975 C C . PRO B 1 145 ? 8.914 -26.969 -3.369 1 91.5 145 PRO B C 1
ATOM 2977 O O . PRO B 1 145 ? 10.047 -26.938 -3.865 1 91.5 145 PRO B O 1
ATOM 2980 N N . ALA B 1 146 ? 7.801 -27.281 -4.07 1 92.88 146 ALA B N 1
ATOM 2981 C CA . ALA B 1 146 ? 7.914 -27.531 -5.504 1 92.88 146 ALA B CA 1
ATOM 2982 C C . ALA B 1 146 ? 6.605 -27.234 -6.223 1 92.88 146 ALA B C 1
ATOM 2984 O O . ALA B 1 146 ? 5.551 -27.125 -5.586 1 92.88 146 ALA B O 1
ATOM 2985 N N . ILE B 1 147 ? 6.73 -27.094 -7.512 1 95.12 147 ILE B N 1
ATOM 2986 C CA . ILE B 1 147 ? 5.562 -26.969 -8.375 1 95.12 147 ILE B CA 1
ATOM 2987 C C . ILE B 1 147 ? 4.953 -28.344 -8.633 1 95.12 147 ILE B C 1
ATOM 2989 O O . ILE B 1 147 ? 5.629 -29.234 -9.148 1 95.12 147 ILE B O 1
ATOM 2993 N N . PRO B 1 148 ? 3.725 -28.531 -8.25 1 96.75 148 PRO B N 1
ATOM 2994 C CA . PRO B 1 148 ? 3.086 -29.781 -8.68 1 96.75 148 PRO B CA 1
ATOM 2995 C C . PRO B 1 148 ? 2.752 -29.781 -10.172 1 96.75 148 PRO B C 1
ATOM 2997 O O . PRO B 1 148 ? 1.696 -29.281 -10.57 1 96.75 148 PRO B O 1
ATOM 3000 N N . MET B 1 149 ? 3.525 -30.422 -10.922 1 97.06 149 MET B N 1
ATOM 3001 C CA . MET B 1 149 ? 3.475 -30.281 -12.375 1 97.06 149 MET B CA 1
ATOM 3002 C C . MET B 1 149 ? 2.154 -30.812 -12.922 1 97.06 149 MET B C 1
ATOM 3004 O O . MET B 1 149 ? 1.633 -30.281 -13.914 1 97.06 149 MET B O 1
ATOM 3008 N N . ALA B 1 150 ? 1.603 -31.859 -12.312 1 98 150 ALA B N 1
ATOM 3009 C CA . ALA B 1 150 ? 0.326 -32.406 -12.773 1 98 150 ALA B CA 1
ATOM 3010 C C . ALA B 1 150 ? -0.783 -31.359 -12.656 1 98 150 ALA B C 1
ATOM 3012 O O . ALA B 1 150 ? -1.602 -31.203 -13.562 1 98 150 ALA B O 1
ATOM 3013 N N . LEU B 1 151 ? -0.781 -30.656 -11.57 1 98.38 151 LEU B N 1
ATOM 3014 C CA . LEU B 1 151 ? -1.762 -29.594 -11.375 1 98.38 151 LEU B CA 1
ATOM 3015 C C . LEU B 1 151 ? -1.488 -28.422 -12.312 1 98.38 151 LEU B C 1
ATOM 3017 O O . LEU B 1 151 ? -2.416 -27.875 -12.914 1 98.38 151 LEU B O 1
ATOM 3021 N N . ALA B 1 152 ? -0.229 -28.047 -12.438 1 98.25 152 ALA B N 1
ATOM 3022 C CA . ALA B 1 152 ? 0.17 -26.938 -13.297 1 98.25 152 ALA B CA 1
ATOM 3023 C C . ALA B 1 152 ? -0.278 -27.156 -14.734 1 98.25 152 ALA B C 1
ATOM 3025 O O . ALA B 1 152 ? -0.822 -26.25 -15.375 1 98.25 152 ALA B O 1
ATOM 3026 N N . GLU B 1 153 ? -0.086 -28.359 -15.195 1 97.94 153 GLU B N 1
ATOM 3027 C CA . GLU B 1 153 ? -0.411 -28.703 -16.578 1 97.94 153 GLU B CA 1
ATOM 3028 C C . GLU B 1 153 ? -1.921 -28.719 -16.797 1 97.94 153 GLU B C 1
ATOM 3030 O O . GLU B 1 153 ? -2.393 -28.453 -17.906 1 97.94 153 GLU B O 1
ATOM 3035 N N . ALA B 1 154 ? -2.656 -28.984 -15.766 1 98.31 154 ALA B N 1
ATOM 3036 C CA . ALA B 1 154 ? -4.105 -29.125 -15.875 1 98.31 154 ALA B CA 1
ATOM 3037 C C . ALA B 1 154 ? -4.809 -27.812 -15.594 1 98.31 154 ALA B C 1
ATOM 3039 O O . ALA B 1 154 ? -6.02 -27.688 -15.797 1 98.31 154 ALA B O 1
ATOM 3040 N N . GLU B 1 155 ? -4.125 -26.781 -15.094 1 98.44 155 GLU B N 1
ATOM 3041 C CA . GLU B 1 155 ? -4.742 -25.562 -14.57 1 98.44 155 GLU B CA 1
ATOM 3042 C C . GLU B 1 155 ? -5.633 -24.906 -15.617 1 98.44 155 GLU B C 1
ATOM 3044 O O . GLU B 1 155 ? -6.781 -24.562 -15.328 1 98.44 155 GLU B O 1
ATOM 3049 N N . LYS B 1 156 ? -5.105 -24.781 -16.812 1 97.94 156 LYS B N 1
ATOM 3050 C CA . LYS B 1 156 ? -5.883 -24.109 -17.859 1 97.94 156 LYS B CA 1
ATOM 3051 C C . LYS B 1 156 ? -7.223 -24.812 -18.078 1 97.94 156 LYS B C 1
ATOM 3053 O O . LYS B 1 156 ? -8.258 -24.156 -18.172 1 97.94 156 LYS B O 1
ATOM 3058 N N . ALA B 1 157 ? -7.199 -26.109 -18.156 1 98.25 157 ALA B N 1
ATOM 3059 C CA . ALA B 1 157 ? -8.414 -26.891 -18.375 1 98.25 157 ALA B CA 1
ATOM 3060 C C . ALA B 1 157 ? -9.367 -26.766 -17.188 1 98.25 157 ALA B C 1
ATOM 3062 O O . ALA B 1 157 ? -10.578 -26.672 -17.359 1 98.25 157 ALA B O 1
ATOM 3063 N N . ILE B 1 158 ? -8.836 -26.797 -15.992 1 98.5 158 ILE B N 1
ATOM 3064 C CA . ILE B 1 158 ? -9.633 -26.672 -14.773 1 98.5 158 ILE B CA 1
ATOM 3065 C C . ILE B 1 158 ? -10.344 -25.328 -14.766 1 98.5 158 ILE B C 1
ATOM 3067 O O . ILE B 1 158 ? -11.547 -25.25 -14.539 1 98.5 158 ILE B O 1
ATOM 3071 N N . LEU B 1 159 ? -9.578 -24.234 -15.023 1 98.62 159 LEU B N 1
ATOM 3072 C CA . LEU B 1 159 ? -10.148 -22.891 -15.023 1 98.62 159 LEU B CA 1
ATOM 3073 C C . LEU B 1 159 ? -11.242 -22.766 -16.078 1 98.62 159 LEU B C 1
ATOM 3075 O O . LEU B 1 159 ? -12.312 -22.219 -15.812 1 98.62 159 LEU B O 1
ATOM 3079 N N . SER B 1 160 ? -10.945 -23.281 -17.297 1 98.25 160 SER B N 1
ATOM 3080 C CA . SER B 1 160 ? -11.922 -23.234 -18.375 1 98.25 160 SER B CA 1
ATOM 3081 C C . SER B 1 160 ? -13.211 -23.953 -18 1 98.25 160 SER B C 1
ATOM 3083 O O . SER B 1 160 ? -14.305 -23.438 -18.188 1 98.25 160 SER B O 1
ATOM 3085 N N . HIS B 1 161 ? -13.125 -25.094 -17.453 1 98.44 161 HIS B N 1
ATOM 3086 C CA . HIS B 1 161 ? -14.266 -25.922 -17.062 1 98.44 161 HIS B CA 1
ATOM 3087 C C . HIS B 1 161 ? -15.078 -25.25 -15.961 1 98.44 161 HIS B C 1
ATOM 3089 O O . HIS B 1 161 ? -16.297 -25.125 -16.078 1 98.44 161 HIS B O 1
ATOM 3095 N N . MET B 1 162 ? -14.414 -24.797 -14.914 1 98.62 162 MET B N 1
ATOM 3096 C CA . MET B 1 162 ? -15.086 -24.156 -13.797 1 98.62 162 MET B CA 1
ATOM 3097 C C . MET B 1 162 ? -15.828 -22.906 -14.266 1 98.62 162 MET B C 1
ATOM 3099 O O . MET B 1 162 ? -16.969 -22.672 -13.867 1 98.62 162 MET B O 1
ATOM 3103 N N . ASN B 1 163 ? -15.18 -22.094 -15.109 1 98.44 163 ASN B N 1
ATOM 3104 C CA . ASN B 1 163 ? -15.758 -20.844 -15.57 1 98.44 163 ASN B CA 1
ATOM 3105 C C . ASN B 1 163 ? -16.906 -21.078 -16.547 1 98.44 163 ASN B C 1
ATOM 3107 O O . ASN B 1 163 ? -17.844 -20.281 -16.609 1 98.44 163 ASN B O 1
ATOM 3111 N N . ALA B 1 164 ? -16.875 -22.141 -17.281 1 98.19 164 ALA B N 1
ATOM 3112 C CA . ALA B 1 164 ? -17.906 -22.438 -18.281 1 98.19 164 ALA B CA 1
ATOM 3113 C C . ALA B 1 164 ? -19.109 -23.109 -17.625 1 98.19 164 ALA B C 1
ATOM 3115 O O . ALA B 1 164 ? -20.266 -22.812 -17.969 1 98.19 164 ALA B O 1
ATOM 3116 N N . ASP B 1 165 ? -18.875 -23.969 -16.625 1 98 165 ASP B N 1
ATOM 3117 C CA . ASP B 1 165 ? -19.938 -24.922 -16.266 1 98 165 ASP B CA 1
ATOM 3118 C C . ASP B 1 165 ? -20.344 -24.734 -14.797 1 98 165 ASP B C 1
ATOM 3120 O O . ASP B 1 165 ? -21.359 -25.281 -14.367 1 98 165 ASP B O 1
ATOM 3124 N N . HIS B 1 166 ? -19.578 -23.969 -14.023 1 98 166 HIS B N 1
ATOM 3125 C CA . HIS B 1 166 ? -19.844 -23.969 -12.594 1 98 166 HIS B CA 1
ATOM 3126 C C . HIS B 1 166 ? -19.891 -22.547 -12.039 1 98 166 HIS B C 1
ATOM 3128 O O . HIS B 1 166 ? -19.281 -22.266 -11 1 98 166 HIS B O 1
ATOM 3134 N N . ALA B 1 167 ? -20.609 -21.625 -12.719 1 96.56 167 ALA B N 1
ATOM 3135 C CA . ALA B 1 167 ? -20.734 -20.234 -12.289 1 96.56 167 ALA B CA 1
ATOM 3136 C C . ALA B 1 167 ? -21.406 -20.156 -10.914 1 96.56 167 ALA B C 1
ATOM 3138 O O . ALA B 1 167 ? -21.031 -19.312 -10.094 1 96.56 167 ALA B O 1
ATOM 3139 N N . ASP B 1 168 ? -22.328 -21.016 -10.711 1 95.81 168 ASP B N 1
ATOM 3140 C CA . ASP B 1 168 ? -23.031 -21 -9.438 1 95.81 168 ASP B CA 1
ATOM 3141 C C . ASP B 1 168 ? -22.094 -21.375 -8.281 1 95.81 168 ASP B C 1
ATOM 3143 O O . ASP B 1 168 ? -22.156 -20.75 -7.219 1 95.81 168 ASP B O 1
ATOM 3147 N N . ALA B 1 169 ? -21.297 -22.375 -8.484 1 97.5 169 ALA B N 1
ATOM 3148 C CA . ALA B 1 169 ? -20.328 -22.766 -7.465 1 97.5 169 ALA B CA 1
ATOM 3149 C C . ALA B 1 169 ? -19.344 -21.641 -7.176 1 97.5 169 ALA B C 1
ATOM 3151 O O . ALA B 1 169 ? -19.031 -21.359 -6.016 1 97.5 169 ALA B O 1
ATOM 3152 N N . LEU B 1 170 ? -18.875 -20.984 -8.211 1 98.19 170 LEU B N 1
ATOM 3153 C CA . LEU B 1 170 ? -17.906 -19.906 -8.062 1 98.19 170 LEU B CA 1
ATOM 3154 C C . LEU B 1 170 ? -18.5 -18.75 -7.262 1 98.19 170 LEU B C 1
ATOM 3156 O O . LEU B 1 170 ? -17.828 -18.156 -6.418 1 98.19 170 LEU B O 1
ATOM 3160 N N . ARG B 1 171 ? -19.734 -18.469 -7.539 1 97.12 171 ARG B N 1
ATOM 3161 C CA . ARG B 1 171 ? -20.438 -17.453 -6.762 1 97.12 171 ARG B CA 1
ATOM 3162 C C . ARG B 1 171 ? -20.484 -17.828 -5.285 1 97.12 171 ARG B C 1
ATOM 3164 O O . ARG B 1 171 ? -20.234 -17 -4.414 1 97.12 171 ARG B O 1
ATOM 3171 N N . LEU B 1 172 ? -20.781 -19.078 -4.984 1 97.06 172 LEU B N 1
ATOM 3172 C CA . LEU B 1 172 ? -20.859 -19.547 -3.607 1 97.06 172 LEU B CA 1
ATOM 3173 C C . LEU B 1 172 ? -19.5 -19.5 -2.93 1 97.06 172 LEU B C 1
ATOM 3175 O O . LEU B 1 172 ? -19.391 -19.125 -1.761 1 97.06 172 LEU B O 1
ATOM 3179 N N . TYR B 1 173 ? -18.438 -19.938 -3.703 1 97.94 173 TYR B N 1
ATOM 3180 C CA . TYR B 1 173 ? -17.094 -19.844 -3.156 1 97.94 173 TYR B CA 1
ATOM 3181 C C . TYR B 1 173 ? -16.781 -18.422 -2.695 1 97.94 173 TYR B C 1
ATOM 3183 O O . TYR B 1 173 ? -16.344 -18.203 -1.564 1 97.94 173 TYR B O 1
ATOM 3191 N N . ALA B 1 174 ? -17.094 -17.438 -3.549 1 97.69 174 ALA B N 1
ATOM 3192 C CA . ALA B 1 174 ? -16.734 -16.031 -3.316 1 97.69 174 ALA B CA 1
ATOM 3193 C C . ALA B 1 174 ? -17.562 -15.43 -2.193 1 97.69 174 ALA B C 1
ATOM 3195 O O . ALA B 1 174 ? -17.031 -14.766 -1.302 1 97.69 174 ALA B O 1
ATOM 3196 N N . THR B 1 175 ? -18.875 -15.727 -2.141 1 96.56 175 THR B N 1
ATOM 3197 C CA . THR B 1 175 ? -19.781 -15.008 -1.248 1 96.56 175 THR B CA 1
ATOM 3198 C C . THR B 1 175 ? -19.891 -15.727 0.096 1 96.56 175 THR B C 1
ATOM 3200 O O . THR B 1 175 ? -19.859 -15.086 1.149 1 96.56 175 THR B O 1
ATOM 3203 N N . VAL B 1 176 ? -19.922 -17.047 0.082 1 96.62 176 VAL B N 1
ATOM 3204 C CA . VAL B 1 176 ? -20.141 -17.812 1.308 1 96.62 176 VAL B CA 1
ATOM 3205 C C . VAL B 1 176 ? -18.812 -18.141 1.965 1 96.62 176 VAL B C 1
ATOM 3207 O O . VAL B 1 176 ? -18.641 -17.938 3.168 1 96.62 176 VAL B O 1
ATOM 3210 N N . LEU B 1 177 ? -17.906 -18.609 1.175 1 96.81 177 LEU B N 1
ATOM 3211 C CA . LEU B 1 177 ? -16.672 -19.094 1.768 1 96.81 177 LEU B CA 1
ATOM 3212 C C . LEU B 1 177 ? -15.664 -17.953 1.938 1 96.81 177 LEU B C 1
ATOM 3214 O O . LEU B 1 177 ? -14.953 -17.891 2.943 1 96.81 177 LEU B O 1
ATOM 3218 N N . ALA B 1 178 ? -15.586 -17 0.975 1 96.38 178 ALA B N 1
ATOM 3219 C CA . ALA B 1 178 ? -14.594 -15.93 1.033 1 96.38 178 ALA B CA 1
ATOM 3220 C C . ALA B 1 178 ? -15.211 -14.641 1.571 1 96.38 178 ALA B C 1
ATOM 3222 O O . ALA B 1 178 ? -14.508 -13.648 1.76 1 96.38 178 ALA B O 1
ATOM 3223 N N . GLY B 1 179 ? -16.547 -14.602 1.74 1 94.31 179 GLY B N 1
ATOM 3224 C CA . GLY B 1 179 ? -17.203 -13.508 2.434 1 94.31 179 GLY B CA 1
ATOM 3225 C C . GLY B 1 179 ? -17.359 -12.266 1.577 1 94.31 179 GLY B C 1
ATOM 3226 O O . GLY B 1 179 ? -17.516 -11.156 2.1 1 94.31 179 GLY B O 1
ATOM 3227 N N . ARG B 1 180 ? -17.297 -12.367 0.284 1 95 180 ARG B N 1
ATOM 3228 C CA . ARG B 1 180 ? -17.5 -11.219 -0.593 1 95 180 ARG B CA 1
ATOM 3229 C C . ARG B 1 180 ? -18.984 -10.93 -0.784 1 95 180 ARG B C 1
ATOM 3231 O O . ARG B 1 180 ? -19.812 -11.812 -0.584 1 95 180 ARG B O 1
ATOM 3238 N N . SER B 1 181 ? -19.219 -9.734 -1.147 1 91.88 181 SER B N 1
ATOM 3239 C CA . SER B 1 181 ? -20.609 -9.344 -1.343 1 91.88 181 SER B CA 1
ATOM 3240 C C . SER B 1 181 ? -21.234 -10.086 -2.514 1 91.88 181 SER B C 1
ATOM 3242 O O . SER B 1 181 ? -20.594 -10.281 -3.549 1 91.88 181 SER B O 1
ATOM 3244 N N . ALA B 1 182 ? -22.484 -10.398 -2.352 1 90.19 182 ALA B N 1
ATOM 3245 C CA . ALA B 1 182 ? -23.234 -11.047 -3.422 1 90.19 182 ALA B CA 1
ATOM 3246 C C . ALA B 1 182 ? -23.656 -10.039 -4.488 1 90.19 182 ALA B C 1
ATOM 3248 O O . ALA B 1 182 ? -23.938 -10.414 -5.629 1 90.19 182 ALA B O 1
ATOM 3249 N N . ASP B 1 183 ? -23.578 -8.836 -3.916 1 85.44 183 ASP B N 1
ATOM 3250 C CA . ASP B 1 183 ? -24.031 -7.77 -4.801 1 85.44 183 ASP B CA 1
ATOM 3251 C C . ASP B 1 183 ? -22.875 -7.18 -5.605 1 85.44 183 ASP B C 1
ATOM 3253 O O . ASP B 1 183 ? -21.75 -7.117 -5.117 1 85.44 183 ASP B O 1
ATOM 3257 N N . GLY B 1 184 ? -22.922 -7.148 -6.867 1 81.88 184 GLY B N 1
ATOM 3258 C CA . GLY B 1 184 ? -21.922 -6.551 -7.734 1 81.88 184 GLY B CA 1
ATOM 3259 C C . GLY B 1 184 ? -22.172 -6.816 -9.203 1 81.88 184 GLY B C 1
ATOM 3260 O O . GLY B 1 184 ? -22.938 -7.707 -9.562 1 81.88 184 GLY B O 1
ATOM 3261 N N . ALA B 1 185 ? -21.547 -6.008 -9.859 1 84.81 185 ALA B N 1
ATOM 3262 C CA . ALA B 1 185 ? -21.672 -6.164 -11.305 1 84.81 185 ALA B CA 1
ATOM 3263 C C . ALA B 1 185 ? -20.797 -7.293 -11.82 1 84.81 185 ALA B C 1
ATOM 3265 O O . ALA B 1 185 ? -19.656 -7.465 -11.359 1 84.81 185 ALA B O 1
ATOM 3266 N N . GLY B 1 186 ? -21.359 -8.141 -12.602 1 89.5 186 GLY B N 1
ATOM 3267 C CA . GLY B 1 186 ? -20.578 -9.188 -13.242 1 89.5 186 GLY B CA 1
ATOM 3268 C C . GLY B 1 186 ? -20.641 -10.516 -12.508 1 89.5 186 GLY B C 1
ATOM 3269 O O . GLY B 1 186 ? -21.406 -10.664 -11.547 1 89.5 186 GLY B O 1
ATOM 3270 N N . SER B 1 187 ? -19.906 -11.5 -13.07 1 94.44 187 SER B N 1
ATOM 3271 C CA . SER B 1 187 ? -19.875 -12.836 -12.492 1 94.44 187 SER B CA 1
ATOM 3272 C C . SER B 1 187 ? -18.484 -13.18 -11.984 1 94.44 187 SER B C 1
ATOM 3274 O O . SER B 1 187 ? -17.484 -12.664 -12.492 1 94.44 187 SER B O 1
ATOM 3276 N N . TRP B 1 188 ? -18.5 -13.961 -10.945 1 97.44 188 TRP B N 1
ATOM 3277 C CA . TRP B 1 188 ? -17.219 -14.461 -10.453 1 97.44 188 TRP B CA 1
ATOM 3278 C C . TRP B 1 188 ? -16.609 -15.461 -11.43 1 97.44 188 TRP B C 1
ATOM 3280 O O . TRP B 1 188 ? -17.312 -16.297 -11.992 1 97.44 188 TRP B O 1
ATOM 3290 N N . THR B 1 189 ? -15.336 -15.336 -11.664 1 97.88 189 THR B N 1
ATOM 3291 C CA . THR B 1 189 ? -14.562 -16.281 -12.461 1 97.88 189 THR B CA 1
ATOM 3292 C C . THR B 1 189 ? -13.375 -16.812 -11.664 1 97.88 189 THR B C 1
ATOM 3294 O O . THR B 1 189 ? -12.844 -16.125 -10.789 1 97.88 189 THR B O 1
ATOM 3297 N N . MET B 1 190 ? -13.039 -18.062 -11.93 1 98.69 190 MET B N 1
ATOM 3298 C CA . MET B 1 190 ? -11.82 -18.625 -11.352 1 98.69 190 MET B CA 1
ATOM 3299 C C . MET B 1 190 ? -10.594 -18.219 -12.164 1 98.69 190 MET B C 1
ATOM 3301 O O . MET B 1 190 ? -10.586 -18.359 -13.391 1 98.69 190 MET B O 1
ATOM 3305 N N . THR B 1 191 ? -9.555 -17.688 -11.469 1 98.56 191 THR B N 1
ATOM 3306 C CA . THR B 1 191 ? -8.414 -17.141 -12.195 1 98.56 191 THR B CA 1
ATOM 3307 C C . THR B 1 191 ? -7.148 -17.938 -11.883 1 98.56 191 THR B C 1
ATOM 3309 O O . THR B 1 191 ? -6.121 -17.766 -12.547 1 98.56 191 THR B O 1
ATOM 3312 N N . GLY B 1 192 ? -7.176 -18.766 -10.898 1 98.56 192 GLY B N 1
ATOM 3313 C CA . GLY B 1 192 ? -6.016 -19.562 -10.555 1 98.56 192 GLY B CA 1
ATOM 3314 C C . GLY B 1 192 ? -6.324 -20.672 -9.562 1 98.56 192 GLY B C 1
ATOM 3315 O O . GLY B 1 192 ? -7.344 -20.609 -8.867 1 98.56 192 GLY B O 1
ATOM 3316 N N . ILE B 1 193 ? -5.52 -21.656 -9.547 1 98.69 193 ILE B N 1
ATOM 3317 C CA . ILE B 1 193 ? -5.559 -22.734 -8.555 1 98.69 193 ILE B CA 1
ATOM 3318 C C . ILE B 1 193 ? -4.137 -23.172 -8.211 1 98.69 193 ILE B C 1
ATOM 3320 O O . ILE B 1 193 ? -3.268 -23.234 -9.086 1 98.69 193 ILE B O 1
ATOM 3324 N N . ASP B 1 194 ? -3.863 -23.328 -7.004 1 98.38 194 ASP B N 1
ATOM 3325 C CA . ASP B 1 194 ? -2.611 -23.875 -6.492 1 98.38 194 ASP B CA 1
ATOM 3326 C C . ASP B 1 194 ? -2.871 -24.875 -5.367 1 98.38 194 ASP B C 1
ATOM 3328 O O . ASP B 1 194 ? -4.023 -25.125 -5.004 1 98.38 194 ASP B O 1
ATOM 3332 N N . PRO B 1 195 ? -1.849 -25.5 -4.844 1 98.31 195 PRO B N 1
ATOM 3333 C CA . PRO B 1 195 ? -2.082 -26.578 -3.881 1 98.31 195 PRO B CA 1
ATOM 3334 C C . PRO B 1 195 ? -2.885 -26.125 -2.666 1 98.31 195 PRO B C 1
ATOM 3336 O O . PRO B 1 195 ? -3.602 -26.922 -2.057 1 98.31 195 PRO B O 1
ATOM 3339 N N . ASP B 1 196 ? -2.828 -24.859 -2.365 1 97.88 196 ASP B N 1
ATOM 3340 C CA . ASP B 1 196 ? -3.379 -24.406 -1.093 1 97.88 196 ASP B CA 1
ATOM 3341 C C . ASP B 1 196 ? -4.738 -23.734 -1.291 1 97.88 196 ASP B C 1
ATOM 3343 O O . ASP B 1 196 ? -5.418 -23.406 -0.318 1 97.88 196 ASP B O 1
ATOM 3347 N N . GLY B 1 197 ? -5.121 -23.484 -2.566 1 98.5 197 GLY B N 1
ATOM 3348 C CA . GLY B 1 197 ? -6.398 -22.812 -2.766 1 98.5 197 GLY B CA 1
ATOM 3349 C C . GLY B 1 197 ? -6.633 -22.391 -4.203 1 98.5 197 GLY B C 1
ATOM 3350 O O . GLY B 1 197 ? -5.898 -22.812 -5.105 1 98.5 197 GLY B O 1
ATOM 3351 N N . CYS B 1 198 ? -7.738 -21.656 -4.367 1 98.69 198 CYS B N 1
ATOM 3352 C CA . CYS B 1 198 ? -8.055 -21.109 -5.684 1 98.69 198 CYS B CA 1
ATOM 3353 C C . CYS B 1 198 ? -8.367 -19.625 -5.598 1 98.69 198 CYS B C 1
ATOM 3355 O O . CYS B 1 198 ? -8.648 -19.109 -4.512 1 98.69 198 CYS B O 1
ATOM 3357 N N . ASP B 1 199 ? -8.227 -18.969 -6.684 1 98.69 199 ASP B N 1
ATOM 3358 C CA . ASP B 1 199 ? -8.383 -17.531 -6.789 1 98.69 199 ASP B CA 1
ATOM 3359 C C . ASP B 1 199 ? -9.578 -17.172 -7.68 1 98.69 199 ASP B C 1
ATOM 3361 O O . ASP B 1 199 ? -9.781 -17.781 -8.727 1 98.69 199 ASP B O 1
ATOM 3365 N N . LEU B 1 200 ? -10.32 -16.219 -7.227 1 98.44 200 LEU B N 1
ATOM 3366 C CA . LEU B 1 200 ? -11.508 -15.742 -7.938 1 98.44 200 LEU B CA 1
ATOM 3367 C C . LEU B 1 200 ? -11.43 -14.242 -8.188 1 98.44 200 LEU B C 1
ATOM 3369 O O . LEU B 1 200 ? -10.711 -13.531 -7.488 1 98.44 200 LEU B O 1
ATOM 3373 N N . ARG B 1 201 ? -12.164 -13.836 -9.188 1 96.81 201 ARG B N 1
ATOM 3374 C CA . ARG B 1 201 ? -12.211 -12.414 -9.523 1 96.81 201 ARG B CA 1
ATOM 3375 C C . ARG B 1 201 ? -13.586 -12.023 -10.047 1 96.81 201 ARG B C 1
ATOM 3377 O O . ARG B 1 201 ? -14.242 -12.805 -10.742 1 96.81 201 ARG B O 1
ATOM 3384 N N . ARG B 1 202 ? -14.016 -10.836 -9.703 1 95.31 202 ARG B N 1
ATOM 3385 C CA . ARG B 1 202 ? -15.211 -10.211 -10.258 1 95.31 202 ARG B CA 1
ATOM 3386 C C . ARG B 1 202 ? -15.039 -8.703 -10.375 1 95.31 202 ARG B C 1
ATOM 3388 O O . ARG B 1 202 ? -14.961 -8 -9.359 1 95.31 202 ARG B O 1
ATOM 3395 N N . SER B 1 203 ? -15.078 -8.117 -11.57 1 87.38 203 SER B N 1
ATOM 3396 C CA . SER B 1 203 ? -15.031 -6.684 -11.828 1 87.38 203 SER B CA 1
ATOM 3397 C C . SER B 1 203 ? -13.977 -5.996 -10.969 1 87.38 203 SER B C 1
ATOM 3399 O O . SER B 1 203 ? -14.258 -4.996 -10.312 1 87.38 203 SER B O 1
ATOM 3401 N N . GLY B 1 204 ? -12.781 -6.598 -10.844 1 86.75 204 GLY B N 1
ATOM 3402 C CA . GLY B 1 204 ? -11.68 -5.98 -10.117 1 86.75 204 GLY B CA 1
ATOM 3403 C C . GLY B 1 204 ? -11.539 -6.488 -8.695 1 86.75 204 GLY B C 1
ATOM 3404 O O . GLY B 1 204 ? -10.508 -6.285 -8.055 1 86.75 204 GLY B O 1
ATOM 3405 N N . GLU B 1 205 ? -12.594 -7.055 -8.195 1 92.38 205 GLU B N 1
ATOM 3406 C CA . GLU B 1 205 ? -12.539 -7.664 -6.871 1 92.38 205 GLU B CA 1
ATOM 3407 C C . GLU B 1 205 ? -11.914 -9.055 -6.93 1 92.38 205 GLU B C 1
ATOM 3409 O O . GLU B 1 205 ? -12.172 -9.82 -7.863 1 92.38 205 GLU B O 1
ATOM 3414 N N . MET B 1 206 ? -11.164 -9.32 -5.887 1 95.31 206 MET B N 1
ATOM 3415 C CA . MET B 1 206 ? -10.492 -10.617 -5.816 1 95.31 206 MET B CA 1
ATOM 3416 C C . MET B 1 206 ? -10.898 -11.367 -4.555 1 95.31 206 MET B C 1
ATOM 3418 O O . MET B 1 206 ? -11.273 -10.758 -3.553 1 95.31 206 MET B O 1
ATOM 3422 N N . ALA B 1 207 ? -10.836 -12.656 -4.656 1 97 207 ALA B N 1
ATOM 3423 C CA . ALA B 1 207 ? -11.102 -13.531 -3.52 1 97 207 ALA B CA 1
ATOM 3424 C C . ALA B 1 207 ? -10.25 -14.797 -3.586 1 97 207 ALA B C 1
ATOM 3426 O O . ALA B 1 207 ? -10.016 -15.344 -4.668 1 97 207 ALA B O 1
ATOM 3427 N N . ARG B 1 208 ? -9.781 -15.195 -2.455 1 98.06 208 ARG B N 1
ATOM 3428 C CA . ARG B 1 208 ? -9.078 -16.469 -2.336 1 98.06 208 ARG B CA 1
ATOM 3429 C C . ARG B 1 208 ? -9.828 -17.422 -1.416 1 98.06 208 ARG B C 1
ATOM 3431 O O . ARG B 1 208 ? -10.336 -17.016 -0.369 1 98.06 208 ARG B O 1
ATOM 3438 N N . VAL B 1 209 ? -9.938 -18.641 -1.851 1 98.31 209 VAL B N 1
ATOM 3439 C CA . VAL B 1 209 ? -10.523 -19.719 -1.052 1 98.31 209 VAL B CA 1
ATOM 3440 C C . VAL B 1 209 ? -9.461 -20.781 -0.747 1 98.31 209 VAL B C 1
ATOM 3442 O O . VAL B 1 209 ? -8.922 -21.391 -1.661 1 98.31 209 VAL B O 1
ATOM 3445 N N . ASP B 1 210 ? -9.242 -21 0.509 1 97.62 210 ASP B N 1
ATOM 3446 C CA . ASP B 1 210 ? -8.219 -21.953 0.925 1 97.62 210 ASP B CA 1
ATOM 3447 C C . ASP B 1 210 ? -8.766 -23.375 0.932 1 97.62 210 ASP B C 1
ATOM 3449 O O . ASP B 1 210 ? -9.914 -23.609 1.31 1 97.62 210 ASP B O 1
ATOM 3453 N N . PHE B 1 211 ? -7.91 -24.234 0.488 1 98.12 211 PHE B N 1
ATOM 3454 C CA . PHE B 1 211 ? -8.219 -25.656 0.629 1 98.12 211 PHE B CA 1
ATOM 3455 C C . PHE B 1 211 ? -7.852 -26.156 2.021 1 98.12 211 PHE B C 1
ATOM 3457 O O . PHE B 1 211 ? -7.078 -25.516 2.732 1 98.12 211 PHE B O 1
ATOM 3464 N N . ASP B 1 212 ? -8.398 -27.25 2.428 1 96.25 212 ASP B N 1
ATOM 3465 C CA . ASP B 1 212 ? -8.125 -27.797 3.748 1 96.25 212 ASP B CA 1
ATOM 3466 C C . ASP B 1 212 ? -6.953 -28.781 3.699 1 96.25 212 ASP B C 1
ATOM 3468 O O . ASP B 1 212 ? -6.535 -29.312 4.73 1 96.25 212 ASP B O 1
ATOM 3472 N N . HIS B 1 213 ? -6.488 -29.031 2.492 1 96.69 213 HIS B N 1
ATOM 3473 C CA . HIS B 1 213 ? -5.32 -29.875 2.275 1 96.69 213 HIS B CA 1
ATOM 3474 C C . HIS B 1 213 ? -4.582 -29.484 0.999 1 96.69 213 HIS B C 1
ATOM 3476 O O . HIS B 1 213 ? -5.086 -28.688 0.211 1 96.69 213 HIS B O 1
ATOM 3482 N N . GLY B 1 214 ? -3.387 -30.062 0.813 1 97 214 GLY B N 1
ATOM 3483 C CA . GLY B 1 214 ? -2.598 -29.766 -0.373 1 97 214 GLY B CA 1
ATOM 3484 C C . GLY B 1 214 ? -3.057 -30.547 -1.597 1 97 214 GLY B C 1
ATOM 3485 O O . GLY B 1 214 ? -2.975 -31.766 -1.628 1 97 214 GLY B O 1
ATOM 3486 N N . VAL B 1 215 ? -3.582 -29.812 -2.598 1 97.88 215 VAL B N 1
ATOM 3487 C CA . VAL B 1 215 ? -4.02 -30.406 -3.861 1 97.88 215 VAL B CA 1
ATOM 3488 C C . VAL B 1 215 ? -2.838 -30.484 -4.824 1 97.88 215 VAL B C 1
ATOM 3490 O O . VAL B 1 215 ? -2.156 -29.5 -5.078 1 97.88 215 VAL B O 1
ATOM 3493 N N . GLU B 1 216 ? -2.652 -31.672 -5.379 1 95.5 216 GLU B N 1
ATOM 3494 C CA . GLU B 1 216 ? -1.419 -31.812 -6.148 1 95.5 216 GLU B CA 1
ATOM 3495 C C . GLU B 1 216 ? -1.706 -32.312 -7.566 1 95.5 216 GLU B C 1
ATOM 3497 O O . GLU B 1 216 ? -0.807 -32.344 -8.414 1 95.5 216 GLU B O 1
ATOM 3502 N N . ASN B 1 217 ? -2.945 -32.688 -7.84 1 97.38 217 ASN B N 1
ATOM 3503 C CA . ASN B 1 217 ? -3.291 -33.188 -9.164 1 97.38 217 ASN B CA 1
ATOM 3504 C C . ASN B 1 217 ? -4.738 -32.875 -9.523 1 97.38 217 ASN B C 1
ATOM 3506 O O . ASN B 1 217 ? -5.52 -32.469 -8.672 1 97.38 217 ASN B O 1
ATOM 3510 N N . PRO B 1 218 ? -5.043 -33.031 -10.836 1 97.88 218 PRO B N 1
ATOM 3511 C CA . PRO B 1 218 ? -6.367 -32.625 -11.305 1 97.88 218 PRO B CA 1
ATOM 3512 C C . PRO B 1 218 ? -7.5 -33.406 -10.641 1 97.88 218 PRO B C 1
ATOM 3514 O O . PRO B 1 218 ? -8.57 -32.844 -10.391 1 97.88 218 PRO B O 1
ATOM 3517 N N . GLU B 1 219 ? -7.301 -34.656 -10.383 1 97.81 219 GLU B N 1
ATOM 3518 C CA . GLU B 1 219 ? -8.344 -35.469 -9.742 1 97.81 219 GLU B CA 1
ATOM 3519 C C . GLU B 1 219 ? -8.648 -34.938 -8.336 1 97.81 219 GLU B C 1
ATOM 3521 O O . GLU B 1 219 ? -9.812 -34.75 -7.973 1 97.81 219 GLU B O 1
ATOM 3526 N N . ASP B 1 220 ? -7.613 -34.719 -7.645 1 97.81 220 ASP B N 1
ATOM 3527 C CA . ASP B 1 220 ? -7.766 -34.156 -6.309 1 97.81 220 ASP B CA 1
ATOM 3528 C C . ASP B 1 220 ? -8.422 -32.781 -6.367 1 97.81 220 ASP B C 1
ATOM 3530 O O . ASP B 1 220 ? -9.258 -32.438 -5.523 1 97.81 220 ASP B O 1
ATOM 3534 N N . ALA B 1 221 ? -8.039 -31.969 -7.348 1 98.44 221 ALA B N 1
ATOM 3535 C CA . ALA B 1 221 ? -8.648 -30.641 -7.543 1 98.44 221 ALA B CA 1
ATOM 3536 C C . ALA B 1 221 ? -10.156 -30.766 -7.734 1 98.44 221 ALA B C 1
ATOM 3538 O O . ALA B 1 221 ? -10.922 -30.031 -7.109 1 98.44 221 ALA B O 1
ATOM 3539 N N . ARG B 1 222 ? -10.547 -31.672 -8.547 1 97.94 222 ARG B N 1
ATOM 3540 C CA . ARG B 1 222 ? -11.961 -31.891 -8.836 1 97.94 222 ARG B CA 1
ATOM 3541 C C . ARG B 1 222 ? -12.734 -32.25 -7.57 1 97.94 222 ARG B C 1
ATOM 3543 O O .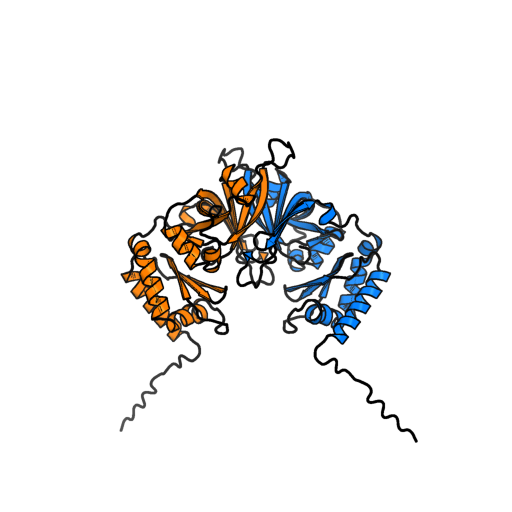 ARG B 1 222 ? -13.781 -31.641 -7.289 1 97.94 222 ARG B O 1
ATOM 3550 N N . VAL B 1 223 ? -12.219 -33.156 -6.82 1 98 223 VAL B N 1
ATOM 3551 C CA . VAL B 1 223 ? -12.867 -33.625 -5.602 1 98 223 VAL B CA 1
ATOM 3552 C C . VAL B 1 223 ? -12.938 -32.469 -4.582 1 98 223 VAL B C 1
ATOM 3554 O O . VAL B 1 223 ? -13.977 -32.25 -3.955 1 98 223 VAL B O 1
ATOM 3557 N N . THR B 1 224 ? -11.852 -31.781 -4.457 1 98.5 224 THR B N 1
ATOM 3558 C CA . THR B 1 224 ? -11.758 -30.703 -3.482 1 98.5 224 THR B CA 1
ATOM 3559 C C . THR B 1 224 ? -12.727 -29.578 -3.832 1 98.5 224 THR B C 1
ATOM 3561 O O . THR B 1 224 ? -13.445 -29.078 -2.963 1 98.5 224 THR B O 1
ATOM 3564 N N . LEU B 1 225 ? -12.789 -29.172 -5.082 1 98.44 225 LEU B N 1
ATOM 3565 C CA . LEU B 1 225 ? -13.68 -28.109 -5.523 1 98.44 225 LEU B CA 1
ATOM 3566 C C . LEU B 1 225 ? -15.141 -28.516 -5.363 1 98.44 225 LEU B C 1
ATOM 3568 O O . LEU B 1 225 ? -15.977 -27.719 -4.938 1 98.44 225 LEU B O 1
ATOM 3572 N N . ALA B 1 226 ? -15.422 -29.766 -5.676 1 97.62 226 ALA B N 1
ATOM 3573 C CA . ALA B 1 226 ? -16.781 -30.266 -5.465 1 97.62 226 ALA B CA 1
ATOM 3574 C C . ALA B 1 226 ? -17.141 -30.25 -3.984 1 97.62 226 ALA B C 1
ATOM 3576 O O . ALA B 1 226 ? -18.281 -29.906 -3.627 1 97.62 226 ALA B O 1
ATOM 3577 N N . GLY B 1 227 ? -16.219 -30.641 -3.182 1 97.44 227 GLY B N 1
ATOM 3578 C CA . GLY B 1 227 ? -16.422 -30.578 -1.744 1 97.44 227 GLY B CA 1
ATOM 3579 C C . GLY B 1 227 ? -16.688 -29.172 -1.236 1 97.44 227 GLY B C 1
ATOM 3580 O O . GLY B 1 227 ? -17.547 -28.969 -0.372 1 97.44 227 GLY B O 1
ATOM 3581 N N . LEU B 1 228 ? -15.969 -28.172 -1.742 1 97.44 228 LEU B N 1
ATOM 3582 C CA . LEU B 1 228 ? -16.172 -26.766 -1.379 1 97.44 228 LEU B CA 1
ATOM 3583 C C . LEU B 1 228 ? -17.578 -26.312 -1.744 1 97.44 228 LEU B C 1
ATOM 3585 O O . LEU B 1 228 ? -18.219 -25.594 -0.982 1 97.44 228 LEU B O 1
ATOM 3589 N N . ALA B 1 229 ? -17.984 -26.766 -2.926 1 96.88 229 ALA B N 1
ATOM 3590 C CA . ALA B 1 229 ? -19.344 -26.406 -3.361 1 96.88 229 ALA B CA 1
ATOM 3591 C C . ALA B 1 229 ? -20.391 -26.938 -2.395 1 96.88 229 ALA B C 1
ATOM 3593 O O . ALA B 1 229 ? -21.312 -26.219 -2.018 1 96.88 229 ALA B O 1
ATOM 3594 N N . ARG B 1 230 ? -20.234 -28.141 -2.014 1 96.31 230 ARG B N 1
ATOM 3595 C CA . ARG B 1 230 ? -21.156 -28.75 -1.067 1 96.31 230 ARG B CA 1
ATOM 3596 C C . ARG B 1 230 ? -21.141 -28.016 0.269 1 96.31 230 ARG B C 1
ATOM 3598 O O . ARG B 1 230 ? -22.203 -27.75 0.843 1 96.31 230 ARG B O 1
ATOM 3605 N N . GLN B 1 231 ? -19.969 -27.734 0.719 1 95.5 231 GLN B N 1
ATOM 3606 C CA . GLN B 1 231 ? -19.812 -27 1.971 1 95.5 231 GLN B CA 1
ATOM 3607 C C . GLN B 1 231 ? -20.5 -25.641 1.9 1 95.5 231 GLN B C 1
ATOM 3609 O O . GLN B 1 231 ? -21.203 -25.234 2.834 1 95.5 231 GLN B O 1
ATOM 3614 N N . ALA B 1 232 ? -20.328 -24.906 0.832 1 95.69 232 ALA B N 1
ATOM 3615 C CA . ALA B 1 232 ? -20.891 -23.578 0.65 1 95.69 232 ALA B CA 1
ATOM 3616 C C . ALA B 1 232 ? -22.406 -23.625 0.625 1 95.69 232 ALA B C 1
ATOM 3618 O O . ALA B 1 232 ? -23.078 -22.766 1.199 1 95.69 232 ALA B O 1
ATOM 3619 N N . ARG B 1 233 ? -22.984 -24.609 -0.002 1 94 233 ARG B N 1
ATOM 3620 C CA . ARG B 1 233 ? -24.438 -24.766 -0.095 1 94 233 ARG B CA 1
ATOM 3621 C C . ARG B 1 233 ? -25.047 -25.031 1.275 1 94 233 ARG B C 1
ATOM 3623 O O . ARG B 1 233 ? -26.141 -24.547 1.578 1 94 233 ARG B O 1
ATOM 3630 N N . ARG B 1 234 ? -24.281 -25.719 2.09 1 93 234 ARG B N 1
ATOM 3631 C CA . ARG B 1 234 ? -24.75 -26.047 3.43 1 93 234 ARG B CA 1
ATOM 3632 C C . ARG B 1 234 ? -24.688 -24.828 4.344 1 93 234 ARG B C 1
ATOM 3634 O O . ARG B 1 234 ? -25.469 -24.703 5.289 1 93 234 ARG B O 1
ATOM 3641 N N . SER B 1 235 ? -23.797 -23.938 4.102 1 90.12 235 SER B N 1
ATOM 3642 C CA . SER B 1 235 ? -23.562 -22.812 4.984 1 90.12 235 SER B CA 1
ATOM 3643 C C . SER B 1 235 ? -24.328 -21.578 4.527 1 90.12 235 SER B C 1
ATOM 3645 O O . SER B 1 235 ? -24.359 -20.562 5.234 1 90.12 235 SER B O 1
ATOM 3647 N N . ALA B 1 236 ? -24.875 -21.594 3.359 1 84.31 236 ALA B N 1
ATOM 3648 C CA . ALA B 1 236 ? -25.578 -20.438 2.822 1 84.31 236 ALA B CA 1
ATOM 3649 C C . ALA B 1 236 ? -26.828 -20.125 3.648 1 84.31 236 ALA B C 1
ATOM 3651 O O . ALA B 1 236 ? -27.531 -21.047 4.102 1 84.31 236 ALA B O 1
ATOM 3652 N N . PRO B 1 237 ? -27.062 -18.812 3.922 1 70.69 237 PRO B N 1
ATOM 3653 C CA . PRO B 1 237 ? -28.297 -18.469 4.625 1 70.69 237 PRO B CA 1
ATOM 3654 C C . PRO B 1 237 ? -29.547 -18.938 3.885 1 70.69 237 PRO B C 1
ATOM 3656 O O . PRO B 1 237 ? -29.625 -18.797 2.662 1 70.69 237 PRO B O 1
ATOM 3659 N N . GLY B 1 238 ? -30.469 -19.719 4.488 1 62.59 238 GLY B N 1
ATOM 3660 C CA . GLY B 1 238 ? -31.703 -20.297 3.982 1 62.59 238 GLY B CA 1
ATOM 3661 C C . GLY B 1 238 ? -31.609 -21.797 3.732 1 62.59 238 GLY B C 1
ATOM 3662 O O . GLY B 1 238 ? -32.562 -22.422 3.271 1 62.59 238 GLY B O 1
ATOM 3663 N N . ALA B 1 239 ? -30.328 -22.281 3.582 1 49.91 239 ALA B N 1
ATOM 3664 C CA . ALA B 1 239 ? -30.25 -23.75 3.535 1 49.91 239 ALA B CA 1
ATOM 3665 C C . ALA B 1 239 ? -31 -24.375 4.703 1 49.91 239 ALA B C 1
ATOM 3667 O O . ALA B 1 239 ? -30.562 -24.297 5.852 1 49.91 239 ALA B O 1
ATOM 3668 N N . ALA B 1 240 ? -32.438 -24.031 4.832 1 45.31 240 ALA B N 1
ATOM 3669 C CA . ALA B 1 240 ? -33.375 -24.578 5.812 1 45.31 240 ALA B CA 1
ATOM 3670 C C . ALA B 1 240 ? -33.094 -26.062 6.051 1 45.31 240 ALA B C 1
ATOM 3672 O O . ALA B 1 240 ? -32.875 -26.812 5.102 1 45.31 240 ALA B O 1
ATOM 3673 N N . ASP B 1 241 ? -32.625 -26.359 7.23 1 44.28 241 ASP B N 1
ATOM 3674 C CA . ASP B 1 241 ? -32.688 -27.703 7.793 1 44.28 241 ASP B CA 1
ATOM 3675 C C . ASP B 1 241 ? -33.969 -28.406 7.352 1 44.28 241 ASP B C 1
ATOM 3677 O O . ASP B 1 241 ? -35.062 -28.031 7.758 1 44.28 241 ASP B O 1
ATOM 3681 N N . GLY B 1 242 ? -34.094 -28.625 6.102 1 39.84 242 GLY B N 1
ATOM 3682 C CA . GLY B 1 242 ? -35.219 -29.484 5.812 1 39.84 242 GLY B CA 1
ATOM 3683 C C . GLY B 1 242 ? -35.312 -30.688 6.73 1 39.84 242 GLY B C 1
ATOM 3684 O O . GLY B 1 242 ? -34.812 -31.766 6.406 1 39.84 242 GLY B O 1
ATOM 3685 N N . SER B 1 243 ? -35.125 -30.391 8.023 1 38.28 243 SER B N 1
ATOM 3686 C CA . SER B 1 243 ? -35.469 -31.5 8.906 1 38.28 243 SER B CA 1
ATOM 3687 C C . SER B 1 243 ? -36.844 -32.094 8.562 1 38.28 243 SER B C 1
ATOM 3689 O O . SER B 1 243 ? -37.812 -31.344 8.438 1 38.28 243 SER B O 1
ATOM 3691 N N . VAL B 1 244 ? -36.844 -33.219 7.922 1 39.38 244 VAL B N 1
ATOM 3692 C CA . VAL B 1 244 ? -37.906 -34.156 7.672 1 39.38 244 VAL B CA 1
ATOM 3693 C C . VAL B 1 244 ? -38.75 -34.344 8.938 1 39.38 244 VAL B C 1
ATOM 3695 O O . VAL B 1 244 ? -38.219 -34.719 9.984 1 39.38 244 VAL B O 1
ATOM 3698 N N . ASP B 1 245 ? -39.719 -33.406 9.219 1 41.41 245 ASP B N 1
ATOM 3699 C CA . ASP B 1 245 ? -40.781 -33.781 10.133 1 41.41 245 ASP B CA 1
ATOM 3700 C C . ASP B 1 245 ? -41.312 -35.188 9.844 1 41.41 245 ASP B C 1
ATOM 3702 O O . ASP B 1 245 ? -41.906 -35.438 8.781 1 41.41 245 ASP B O 1
ATOM 3706 N N . SER B 1 246 ? -40.562 -36.281 10.219 1 36.66 246 SER B N 1
ATOM 3707 C CA . SER B 1 246 ? -41.125 -37.625 10.289 1 36.66 246 SER B CA 1
ATOM 3708 C C . SER B 1 246 ? -42.438 -37.656 11.062 1 36.66 246 SER B C 1
ATOM 3710 O O . SER B 1 246 ? -42.469 -37.438 12.273 1 36.66 246 SER B O 1
ATOM 3712 N N . ASP B 1 247 ? -43.469 -37.219 10.469 1 38.09 247 ASP B N 1
ATOM 3713 C CA . ASP B 1 247 ? -44.844 -37.531 10.898 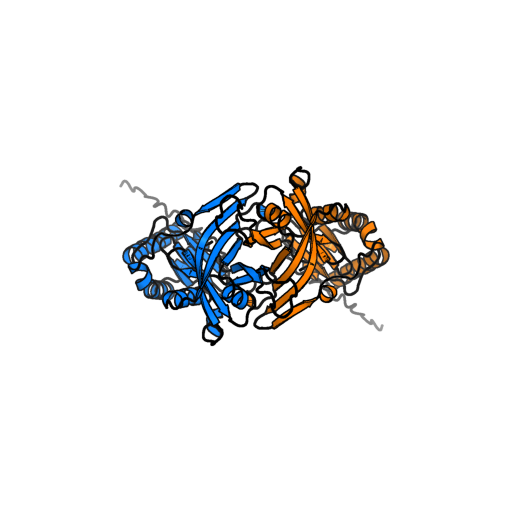1 38.09 247 ASP B CA 1
ATOM 3714 C C . ASP B 1 247 ? -45.031 -39.031 11.086 1 38.09 247 ASP B C 1
ATOM 3716 O O . ASP B 1 247 ? -44.969 -39.781 10.125 1 38.09 247 ASP B O 1
ATOM 3720 N N . ASP B 1 248 ? -44.406 -39.688 12.148 1 35.53 248 ASP B N 1
ATOM 3721 C CA . ASP B 1 248 ? -44.781 -41 12.617 1 35.53 248 ASP B CA 1
ATOM 3722 C C . ASP B 1 248 ? -46.312 -41.094 12.812 1 35.53 248 ASP B C 1
ATOM 3724 O O . ASP B 1 248 ? -46.844 -40.562 13.781 1 35.53 248 ASP B O 1
ATOM 3728 N N . ARG B 1 249 ? -47.125 -41.094 11.75 1 30.3 249 ARG B N 1
ATOM 3729 C CA . ARG B 1 249 ? -48.531 -41.531 11.758 1 30.3 249 ARG B CA 1
ATOM 3730 C C . ARG B 1 249 ? -48.688 -42.969 12.227 1 30.3 249 ARG B C 1
ATOM 3732 O O . ARG B 1 249 ? -48.375 -43.906 11.477 1 30.3 249 ARG B O 1
ATOM 3739 N N . ASP B 1 250 ? -48.188 -43.25 13.438 1 30.22 250 ASP B N 1
ATOM 3740 C CA . ASP B 1 250 ? -48.688 -44.5 14 1 30.22 250 ASP B CA 1
ATOM 3741 C C . ASP B 1 250 ? -50.219 -44.531 13.953 1 30.22 250 ASP B C 1
ATOM 3743 O O . ASP B 1 250 ? -50.906 -43.719 14.586 1 30.22 250 ASP B O 1
ATOM 3747 N N . GLY B 1 251 ? -50.844 -44.688 12.711 1 25.84 251 GLY B N 1
ATOM 3748 C CA . GLY B 1 251 ? -52.062 -45.5 12.664 1 25.84 251 GLY B CA 1
ATOM 3749 C C . GLY B 1 251 ? -51.875 -46.906 13.203 1 25.84 251 GLY B C 1
ATOM 3750 O O . GLY B 1 251 ? -50.75 -47.438 13.195 1 25.84 251 GLY B O 1
#

pLDDT: mean 91.54, std 14.69, range [25.72, 98.94]

Organism: NCBI:txid1064539

Secondary structure (DSSP, 8-state):
-TT-SEEEEEEE----TTTT-S-TT-EEEEEEE-EE-TT--EEEEEETTSHHHHHHHH--EEEEEEE--TT-SSGGGSEEEEEEEEEEE---HHHHHHHHHH-GGGGGTTTSTTEEEEEEEEEEEEEEESTT-EEEEEHHHHS-SS--HHHHHHHHHHHHHHHHH-HHHHHHIIIIIS---S--SS--EEEEEETTEEEEEETTEEEEEE-SS---SHHHHHHHHHHHHHHHHHHSTT-------------/-TT-SEEEEEEE----TTTT-S-TT-EEEEEEE-EE-TT--EEEEEETTSHHHHHHHH--EEEEEEE--TT-SSGGGSEEEEEEEEEEE---HHHHHHHHHH-GGGGGTTTSTTEEEEEEEEEEEEEEESTT-EEEEEHHHHS-SS--HHHHHHHHHHHHHHHHH-HHHHHHIIIIIS---S--SS--EEEEEETTEEEEEETTEEEEEE-SS---SHHHHHHHHHHHHHHHHHHSTT-------------

Foldseek 3Di:
DQQDQKWKKWFFQCDDPVVVPVRGGPIDIDMFTWHAAQFGWTKGKDFQVDRRVVRCVVPQKMKIKDQPQPPPPDSQQAKIKIWIFGKDFDPPPLSVLLNCLSPVVCVVPCPPPRITMITTDTAKMWMDHGDPDIDIGGPVRRTHPDALVQCSVCWVVVQVCCQVPPQVLQLLCCCQQQNDDNDDPATKGWRTDHQFWTWIDDPHDIGTGGFPGGDRHPVSVVVRSVVSSVVSCCRDPPVPPPVPPPPPPPD/DQQDQKWKKWFFQCDDVVVVPVRGGPIDIDMFTWHADQFGWTKGKDFQPDRRVVRCVVPQKMKIKDQPQPPPPDSQQAKIKIWIFGKDFDPPPLSVLLNCLSPVVCVVPCPPPRITMITTDTAKMWMDHGDPDIDIGGPVRRTHPDALVQCSVCWVVVQVCCQVPPQVLQLLCCCQQQNDDNDDPATKGWRTDHQFWTWIDDPHDIGTGGFPGGDRHDVSVVVRSVVSSVVSCCRDPPVPPPPPPPPPPPD

Radius of gyration: 26.12 Å; Cα contacts (8 Å, |Δi|>4): 1032; chains: 2; bounding box: 82×90×52 Å

Nearest PDB structures (foldseek):
  2arz-assembly1_A  TM=9.067E-01  e=1.499E-20  Pseudomonas aeruginosa PAO1
  5bnc-assembly1_B  TM=5.529E-01  e=3.894E-20  Mycolicibacterium smegmatis MC2 155
  6m09-assembly1_B  TM=5.425E-01  e=3.758E-19  Arabidopsis thaliana
  6vna-assembly2_B-2  TM=8.829E-01  e=7.875E-13  Paracoccus denitrificans PD1222
  6vna-assembly1_A  TM=8.806E-01  e=1.518E-12  Paracoccus denitrificans PD1222

InterPro domains:
  IPR011576 Pyridoxamine 5'-phosphate oxidase, N-terminal [PF01243] (24-127)
  IPR012349 FMN-binding split barrel [G3DSA:2.30.110.10] (1-143)
  IPR019595 Domain of unknown function DUF2470 [PF10615] (156-226)
  IPR037119 Haem oxygenase HugZ-like superfamily [G3DSA:3.20.180.10] (146-231)

Solvent-accessible surface area (backbone atoms only — not comparable to full-atom values): 26573 Å² total; per-residue (Å²): 108,89,66,46,56,54,29,40,38,12,23,34,33,64,38,52,81,88,60,68,70,77,39,52,62,36,18,38,30,42,82,41,61,38,33,57,47,64,26,57,40,44,30,36,77,45,38,63,82,39,68,66,44,50,12,32,74,74,41,35,45,27,9,35,24,34,76,61,26,81,91,46,63,55,40,68,55,31,37,36,37,24,39,31,28,36,50,40,79,49,84,55,66,66,58,56,53,38,37,36,48,67,38,58,7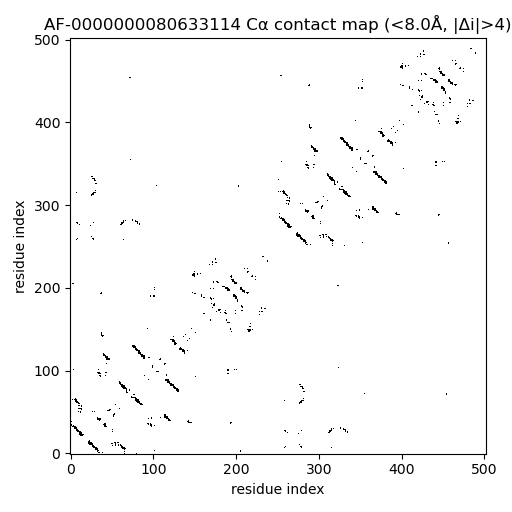6,48,60,80,49,60,79,40,89,51,34,46,42,28,38,35,53,64,56,35,31,42,38,31,67,16,79,89,41,71,46,80,37,50,38,79,78,72,37,52,94,58,68,46,59,58,28,62,73,37,41,67,60,51,37,52,48,43,52,72,74,34,49,68,47,41,42,34,46,38,32,57,69,48,63,40,73,84,73,67,71,76,62,49,34,57,34,48,70,37,31,55,29,37,31,34,36,34,79,62,44,71,40,49,44,75,49,97,54,80,41,52,31,56,68,51,44,52,54,50,54,52,48,49,40,54,52,29,54,64,68,34,91,76,56,62,79,74,69,74,79,74,78,78,74,82,118,109,90,65,47,57,54,30,41,38,11,23,33,33,62,37,51,82,87,61,68,69,76,38,51,61,35,18,38,30,42,82,42,58,39,33,56,47,64,26,57,40,43,29,35,76,44,40,63,82,38,68,66,43,50,12,32,74,72,41,35,47,28,8,36,24,32,76,61,25,81,92,46,63,55,42,71,55,30,38,35,36,24,38,32,27,36,50,38,79,48,84,56,66,68,57,56,52,39,37,36,47,68,37,58,76,48,60,81,47,58,80,41,88,51,34,45,42,28,37,35,53,66,55,33,32,41,38,32,68,16,80,89,40,69,46,80,37,50,39,78,78,72,35,52,94,59,68,48,58,58,28,62,72,36,41,66,59,52,36,52,48,43,51,73,74,32,47,68,46,41,42,34,47,38,31,59,71,48,63,40,73,84,73,64,71,77,63,50,35,56,36,47,70,38,30,55,27,38,31,34,37,34,78,61,43,68,40,49,45,74,49,96,55,80,41,52,32,56,69,51,42,52,53,50,52,52,49,50,40,54,52,28,56,64,68,35,92,78,57,61,78,75,68,74,79,77,76,80,73,80,120